Protein 7ZBA (pdb70)

InterPro domains:
  IPR000073 Alpha/beta hydrolase fold-1 [PF00561] (34-279)
  IPR000639 Epoxide hydrolase-like [PR00412] (39-57)
  IPR000639 Epoxide hydrolase-like [PR00412] (102-115)
  IPR000639 Epoxide hydrolase-like [PR00412] (116-129)
  IPR000639 Epoxide hydrolase-like [PR00412] (267-289)
  IPR023594 Haloalkane dehalogenase, subfamily 2 [MF_01231] (2-293)
  IPR029058 Alpha/Beta hydrolase fold [G3DSA:3.40.50.1820] (1-291)
  IPR029058 Alpha/Beta hydrolase fold [SSF53474] (8-290)
  IPR050266 AB hydrolase superfamily [PTHR43798] (23-290)

Structure (mmCIF, N/CA/C/O backbone):
data_7ZBA
#
_entry.id   7ZBA
#
_cell.length_a   44.363
_cell.length_b   81.499
_cell.length_c   159.652
_cell.angle_alpha   90.000
_cell.angle_beta   90.000
_cell.angle_gamma   90.000
#
_symmetry.space_group_name_H-M   'P 21 21 21'
#
loop_
_entity.id
_entity.type
_entity.pdbx_description
1 polymer 'Haloalkane dehalogenase'
2 non-polymer GLYCEROL
3 non-polymer 4-(7-azanyl-5,5-dimethyl-3-methylimino-benzo[b][1]benzosilin-10-yl)-N-[2-[2-(6-chloranylhexoxy)ethoxy]ethyl]-3-methyl-benzamide
4 non-polymer 'CHLORIDE ION'
5 water water
#
loop_
_atom_site.group_PDB
_atom_site.id
_atom_site.type_symbol
_atom_site.label_atom_id
_atom_site.label_alt_id
_atom_site.label_comp_id
_atom_site.label_asym_id
_atom_site.label_entity_id
_atom_site.label_seq_id
_atom_site.pdbx_PDB_ins_code
_atom_site.Cartn_x
_atom_site.Cartn_y
_atom_site.Cartn_z
_atom_site.occupancy
_atom_site.B_iso_or_equiv
_atom_site.auth_seq_id
_atom_site.auth_comp_id
_atom_site.auth_asym_id
_atom_site.auth_atom_id
_atom_site.pdbx_PDB_model_num
ATOM 1 N N . ILE A 1 4 ? 3.79168 -15.71856 -14.57892 1.000 22.87151 4 ILE A N 1
ATOM 2 C CA . ILE A 1 4 ? 3.12533 -14.46913 -14.20883 1.000 19.73615 4 ILE A CA 1
ATOM 3 C C . ILE A 1 4 ? 3.00468 -14.43361 -12.68999 1.000 18.22585 4 ILE A C 1
ATOM 4 O O . ILE A 1 4 ? 2.45280 -15.35302 -12.07101 1.000 17.27369 4 ILE A O 1
ATOM 19 N N . GLY A 1 5 ? 3.52308 -13.36561 -12.09176 1.000 15.99922 5 GLY A N 1
ATOM 20 C CA . GLY A 1 5 ? 3.62109 -13.30787 -10.64389 1.000 14.26250 5 GLY A CA 1
ATOM 21 C C . GLY A 1 5 ? 2.26079 -13.16850 -9.97829 1.000 11.71392 5 GLY A C 1
ATOM 22 O O . GLY A 1 5 ? 1.37240 -12.46678 -10.46152 1.000 12.72995 5 GLY A O 1
ATOM 26 N N . THR A 1 6 ? 2.10508 -13.84878 -8.84453 1.000 12.59399 6 THR A N 1
ATOM 27 C CA . THR A 1 6 ? 0.86709 -13.79065 -8.07315 1.000 12.38111 6 THR A CA 1
ATOM 28 C C . THR A 1 6 ? 1.00170 -12.95478 -6.80998 1.000 15.16514 6 THR A C 1
ATOM 29 O O . THR A 1 6 ? -0.01868 -12.62730 -6.18947 1.000 14.76487 6 THR A O 1
ATOM 40 N N . GLY A 1 7 ? 2.22785 -12.59888 -6.40894 1.000 13.61372 7 GLY A N 1
ATOM 41 C CA . GLY A 1 7 ? 2.41272 -11.83436 -5.19464 1.000 16.65534 7 GLY A CA 1
ATOM 42 C C . GLY A 1 7 ? 2.10859 -10.35473 -5.36158 1.000 14.63784 7 GLY A C 1
ATOM 43 O O . GLY A 1 7 ? 1.99561 -9.82487 -6.46550 1.000 14.58534 7 GLY A O 1
ATOM 47 N N . PHE A 1 8 ? 1.95493 -9.69205 -4.21887 1.000 15.12662 8 PHE A N 1
ATOM 48 C CA . PHE A 1 8 ? 1.69242 -8.25590 -4.14692 1.000 15.55383 8 PHE A CA 1
ATOM 49 C C . PHE A 1 8 ? 2.66147 -7.67721 -3.12137 1.000 16.58707 8 PHE A C 1
ATOM 50 O O . PHE A 1 8 ? 2.28409 -7.41536 -1.97062 1.000 18.95293 8 PHE A O 1
ATOM 67 N N . PRO A 1 9 ? 3.92502 -7.45590 -3.50744 1.000 21.18073 9 PRO A N 1
ATOM 68 C CA . PRO A 1 9 ? 4.94664 -7.10836 -2.51018 1.000 22.45529 9 PRO A CA 1
ATOM 69 C C . PRO A 1 9 ? 5.09514 -5.61543 -2.26932 1.000 26.08846 9 PRO A C 1
ATOM 70 O O . PRO A 1 9 ? 6.20897 -5.13688 -2.03094 1.000 38.76952 9 PRO A O 1
ATOM 81 N N . PHE A 1 10 ? 3.99929 -4.87271 -2.27732 1.000 15.71168 10 PHE A N 1
ATOM 82 C CA . PHE A 1 10 ? 4.05376 -3.42438 -2.16697 1.000 17.00892 10 PHE A CA 1
ATOM 83 C C . PHE A 1 10 ? 3.64908 -2.99365 -0.76774 1.000 15.99658 10 PHE A C 1
ATOM 84 O O . PHE A 1 10 ? 2.68703 -3.51993 -0.19780 1.000 19.44527 10 PHE A O 1
ATOM 101 N N . ASP A 1 11 ? 4.39622 -2.05534 -0.21552 1.000 14.65417 11 ASP A N 1
ATOM 102 C CA . ASP A 1 11 ? 4.07705 -1.56126 1.10430 1.000 17.24831 11 ASP A CA 1
ATOM 103 C C . ASP A 1 11 ? 2.74505 -0.83114 1.04188 1.000 18.62842 11 ASP A C 1
ATOM 104 O O . ASP A 1 11 ? 2.53939 -0.00605 0.14623 1.000 16.55102 11 ASP A O 1
ATOM 113 N N . PRO A 1 12 ? 1.82549 -1.08634 1.96903 1.000 18.35625 12 PRO A N 1
ATOM 114 C CA . PRO A 1 12 ? 0.57232 -0.32567 1.95895 1.000 17.77219 12 PRO A CA 1
ATOM 115 C C . PRO A 1 12 ? 0.82976 1.10611 2.39459 1.000 20.11871 12 PRO A C 1
ATOM 116 O O . PRO A 1 12 ? 1.59056 1.37259 3.32963 1.000 19.11086 12 PRO A O 1
ATOM 127 N N . HIS A 1 13 ? 0.17574 2.02775 1.71018 1.000 16.83834 13 HIS A N 1
AT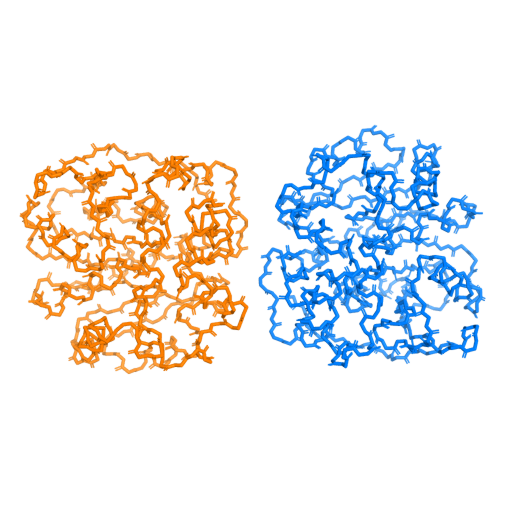OM 128 C CA . HIS A 1 13 ? 0.13907 3.42766 2.09036 1.000 14.44061 13 HIS A CA 1
ATOM 129 C C . HIS A 1 13 ? -1.32050 3.83651 2.14130 1.000 17.51098 13 HIS A C 1
ATOM 130 O O . HIS A 1 13 ? -2.13092 3.38746 1.32420 1.000 13.58211 13 HIS A O 1
ATOM 144 N N . TYR A 1 14 ? -1.64802 4.69854 3.08942 1.000 14.49613 14 TYR A N 1
ATOM 145 C CA . TYR A 1 14 ? -3.00641 5.17956 3.25620 1.000 16.98109 14 TYR A CA 1
ATOM 146 C C . TYR A 1 14 ? -2.96391 6.69284 3.34937 1.000 14.10996 14 TYR A C 1
ATOM 147 O O . TYR A 1 14 ? -2.03906 7.26509 3.93607 1.000 20.09566 14 TYR A O 1
ATOM 165 N N . VAL A 1 15 ? -3.96260 7.33672 2.75757 1.000 17.34347 15 VAL A N 1
ATOM 166 C CA . VAL A 1 15 ? -4.15537 8.77511 2.86969 1.000 14.91334 15 VAL A CA 1
ATOM 167 C C . VAL A 1 15 ? -5.61870 9.02689 3.19518 1.000 15.32334 15 VAL A C 1
ATOM 168 O O . VAL A 1 15 ? -6.50594 8.34751 2.66683 1.000 17.04646 15 VAL A O 1
ATOM 181 N N . GLU A 1 16 ? -5.87138 9.99897 4.06685 1.000 17.81574 16 GLU A N 1
ATOM 182 C CA . GLU A 1 16 ? -7.23855 10.36174 4.40350 1.000 20.63254 16 GLU A CA 1
ATOM 183 C C . GLU A 1 16 ? -7.81846 11.22261 3.29203 1.000 23.48648 16 GLU A C 1
ATOM 184 O O . GLU A 1 16 ? -7.22382 12.23128 2.89750 1.000 25.09360 16 GLU A O 1
ATOM 196 N N . VAL A 1 17 ? -8.97539 10.81077 2.78139 1.000 21.14707 17 VAL A N 1
ATOM 197 C CA . VAL A 1 17 ? -9.62473 11.44631 1.64204 1.000 19.64583 17 VAL A CA 1
ATOM 198 C C . VAL A 1 17 ? -11.09896 11.58108 1.99112 1.000 21.33628 17 VAL A C 1
ATOM 199 O O . VAL A 1 17 ? -11.79073 10.57203 2.16229 1.000 19.02106 17 VAL A O 1
ATOM 212 N N . LEU A 1 18 ? -11.58294 12.81756 2.09332 1.000 22.31334 18 LEU A N 1
ATOM 213 C CA . LEU A 1 18 ? -12.99784 13.06851 2.35807 1.000 22.27947 18 LEU A CA 1
ATOM 214 C C . LEU A 1 18 ? -13.48984 12.27595 3.56542 1.000 22.80004 18 LEU A C 1
ATOM 215 O O . LEU A 1 18 ? -14.59972 11.73520 3.57720 1.000 23.20898 18 LEU A O 1
ATOM 231 N N . GLY A 1 19 ? -12.65263 12.19897 4.59425 1.000 21.50668 19 GLY A N 1
ATOM 232 C CA . GLY A 1 19 ? -13.00704 11.48409 5.80200 1.000 23.81270 19 GLY A CA 1
ATOM 233 C C . GLY A 1 19 ? -12.87702 9.97985 5.72911 1.000 27.89276 19 GLY A C 1
ATOM 234 O O . GLY A 1 19 ? -13.33079 9.28968 6.65102 1.000 30.42405 19 GLY A O 1
ATOM 238 N N . GLU A 1 20 ? -12.28347 9.44700 4.66322 1.000 21.83837 20 GLU A N 1
ATOM 239 C CA . GLU A 1 20 ? -12.07136 8.01667 4.51424 1.000 21.95551 20 GLU A CA 1
ATOM 240 C C . GLU A 1 20 ? -10.60779 7.77265 4.17526 1.000 18.55134 20 GLU A C 1
ATOM 241 O O . GLU A 1 20 ? -9.91265 8.65696 3.66832 1.000 26.52948 20 GLU A O 1
ATOM 253 N N . ARG A 1 21 ? -10.14024 6.55926 4.45459 1.000 16.89128 21 ARG A N 1
ATOM 254 C CA . ARG A 1 21 ? -8.77315 6.17406 4.12760 1.000 17.32213 21 ARG A CA 1
ATOM 255 C C . ARG A 1 21 ? -8.75629 5.46423 2.77771 1.000 13.85735 21 ARG A C 1
ATOM 256 O O . ARG A 1 21 ? -9.55848 4.55852 2.53129 1.000 16.42852 21 ARG A O 1
ATOM 277 N N . MET A 1 22 ? -7.82601 5.86381 1.91694 1.000 15.43508 22 MET A N 1
ATOM 278 C CA . MET A 1 22 ? -7.64522 5.26927 0.59616 1.000 14.54986 22 MET A CA 1
ATOM 279 C C . MET A 1 22 ? -6.27238 4.61866 0.56016 1.000 15.13824 22 MET A C 1
ATOM 280 O O . MET A 1 22 ? -5.26924 5.26659 0.88099 1.000 15.10205 22 MET A O 1
ATOM 294 N N . HIS A 1 23 ? -6.23353 3.33667 0.21464 1.000 12.06232 23 HIS A N 1
ATOM 295 C CA . HIS A 1 23 ? -4.97683 2.63509 0.07541 1.000 12.74295 23 HIS A CA 1
ATOM 296 C C . HIS A 1 23 ? -4.37801 2.90579 -1.29622 1.000 12.31559 23 HIS A C 1
ATOM 297 O O . HIS A 1 23 ? -5.09192 3.01753 -2.29862 1.000 12.97021 23 HIS A O 1
ATOM 311 N N . TYR A 1 24 ? -3.05208 2.99681 -1.34323 1.000 11.04142 24 TYR A N 1
ATOM 312 C CA . TYR A 1 24 ? -2.37659 3.12587 -2.62295 1.000 11.88396 24 TYR A CA 1
ATOM 313 C C . TYR A 1 24 ? -0.97645 2.53300 -2.56622 1.000 12.33928 24 TYR A C 1
ATOM 314 O O . TYR A 1 24 ? -0.32518 2.52523 -1.51676 1.000 13.96973 24 TYR A O 1
ATOM 332 N N . VAL A 1 25 ? -0.53131 2.03842 -3.71920 1.000 11.91079 25 VAL A N 1
ATOM 333 C CA . VAL A 1 25 ? 0.86217 1.70208 -3.95347 1.000 11.47689 25 VAL A CA 1
ATOM 334 C C . VAL A 1 25 ? 1.59889 2.99219 -4.26714 1.000 11.90915 25 VAL A C 1
ATOM 335 O O . VAL A 1 25 ? 1.07674 3.86550 -4.96009 1.000 12.00707 25 VAL A O 1
ATOM 348 N N . ASP A 1 26 ? 2.82301 3.11439 -3.76227 1.000 11.98411 26 ASP A N 1
ATOM 349 C CA . ASP A 1 26 ? 3.65273 4.27839 -4.06752 1.000 11.08222 26 ASP A CA 1
ATOM 350 C C . ASP A 1 26 ? 5.09296 3.78667 -4.01638 1.000 12.59384 26 ASP A C 1
ATOM 351 O O . ASP A 1 26 ? 5.64492 3.59873 -2.92762 1.000 14.74455 26 ASP A O 1
ATOM 360 N N . VAL A 1 27 ? 5.67572 3.56238 -5.19119 1.000 12.42400 27 VAL A N 1
ATOM 361 C CA . VAL A 1 27 ? 7.04010 3.07369 -5.31716 1.000 13.67461 27 VAL A CA 1
ATOM 362 C C . VAL A 1 27 ? 7.77057 3.92201 -6.35784 1.000 13.84448 27 VAL A C 1
ATOM 363 O O . VAL A 1 27 ? 7.17830 4.71858 -7.08103 1.000 14.68365 27 VAL A O 1
ATOM 376 N N . GLY A 1 28 ? 9.09000 3.74139 -6.42379 1.000 13.93580 28 GLY A N 1
ATOM 377 C CA . GLY A 1 28 ? 9.90409 4.44414 -7.39079 1.000 17.57365 28 GLY A CA 1
ATOM 378 C C . GLY A 1 28 ? 10.42790 5.73848 -6.81197 1.000 17.11654 28 GLY A C 1
ATOM 379 O O . GLY A 1 28 ? 10.20430 6.04940 -5.63832 1.000 16.92570 28 GLY A O 1
ATOM 383 N N . PRO A 1 29 ? 11.13470 6.52428 -7.62512 1.000 21.93013 29 PRO A N 1
ATOM 384 C CA . PRO A 1 29 ? 11.72521 7.77122 -7.11998 1.000 23.57274 29 PRO A CA 1
ATOM 385 C C . PRO A 1 29 ? 10.67708 8.70601 -6.54074 1.000 29.37922 29 PRO A C 1
ATOM 386 O O . PRO A 1 29 ? 9.47068 8.55369 -6.74323 1.000 27.61312 29 PRO A O 1
ATOM 397 N N . ARG A 1 30 ? 11.16868 9.70149 -5.80091 1.000 34.41752 30 ARG A N 1
ATOM 398 C CA A ARG A 1 30 ? 10.30495 10.69650 -5.17945 0.651 31.92308 30 ARG A CA 1
ATOM 399 C CA B ARG A 1 30 ? 10.30246 10.69505 -5.18197 0.349 31.93276 30 ARG A CA 1
ATOM 400 C C . ARG A 1 30 ? 10.07825 11.90905 -6.07218 1.000 36.39910 30 ARG A C 1
ATOM 401 O O . ARG A 1 30 ? 8.99885 12.51465 -6.02187 1.000 37.01528 30 ARG A O 1
ATOM 440 N N . ASP A 1 31 ? 11.06860 12.28117 -6.87832 1.000 44.12893 31 ASP A N 1
ATOM 441 C CA . ASP A 1 31 ? 10.96191 13.41081 -7.78923 1.000 52.84521 31 ASP A CA 1
ATOM 442 C C . ASP A 1 31 ? 10.61964 12.91735 -9.19219 1.000 50.07264 31 ASP A C 1
ATOM 443 O O . ASP A 1 31 ? 10.61597 11.71714 -9.47817 1.000 51.48835 31 ASP A O 1
ATOM 452 N N . GLY A 1 32 ? 10.33077 13.87097 -10.07189 1.000 37.20900 32 GLY A N 1
ATOM 453 C CA . GLY A 1 32 ? 9.93719 13.56351 -11.43130 1.000 31.80560 32 GLY A CA 1
ATOM 454 C C . GLY A 1 32 ? 8.43847 13.41054 -11.56223 1.000 27.05248 32 GLY A C 1
ATOM 455 O O . GLY A 1 32 ? 7.67698 13.45155 -10.59276 1.000 27.70661 32 GLY A O 1
ATOM 459 N N . THR A 1 33 ? 8.00112 13.22695 -12.80207 1.000 26.32967 33 THR A N 1
ATOM 460 C CA . THR A 1 33 ? 6.57343 13.10437 -13.08498 1.000 19.02855 33 THR A CA 1
ATOM 461 C C . THR A 1 33 ? 6.08812 11.72544 -12.65868 1.000 17.49700 33 THR A C 1
ATOM 462 O O . THR A 1 33 ? 6.64811 10.71919 -13.10951 1.000 18.41122 33 THR A O 1
ATOM 473 N N . PRO A 1 34 ? 5.07026 11.62965 -11.80844 1.000 15.43069 34 PRO A N 1
ATOM 474 C CA . PRO A 1 34 ? 4.56815 10.31291 -11.40540 1.000 15.49695 34 PRO A CA 1
ATOM 475 C C . PRO A 1 34 ? 3.67327 9.68463 -12.46587 1.000 13.73774 34 PRO A C 1
ATOM 476 O O . PRO A 1 34 ? 3.06905 10.35461 -13.30394 1.000 14.19149 34 PRO A O 1
ATOM 487 N N . VAL A 1 35 ? 3.61858 8.36159 -12.42062 1.000 10.98919 35 VAL A N 1
ATOM 488 C CA . VAL A 1 35 ? 2.75756 7.56153 -13.28249 1.000 15.94177 35 VAL A CA 1
ATOM 489 C C . VAL A 1 35 ? 1.63799 7.01330 -12.40696 1.000 10.69645 35 VAL A C 1
ATOM 490 O O . VAL A 1 35 ? 1.89685 6.26639 -11.44773 1.000 12.70745 35 VAL A O 1
ATOM 503 N N . LEU A 1 36 ? 0.39423 7.37920 -12.74152 1.000 10.69156 36 LEU A N 1
ATOM 504 C CA . LEU A 1 36 ? -0.78339 7.07133 -11.93256 1.000 10.62986 36 LEU A CA 1
ATOM 505 C C . LEU A 1 36 ? -1.57883 5.96604 -12.61400 1.000 10.45848 36 LEU A C 1
ATOM 506 O O . LEU A 1 36 ? -2.05726 6.14817 -13.73905 1.000 10.68054 36 LEU A O 1
ATOM 522 N N . PHE A 1 37 ? -1.70093 4.82820 -11.93139 1.000 10.57847 37 PHE A N 1
ATOM 523 C CA . PHE A 1 37 ? -2.33270 3.62297 -12.45271 1.000 10.16592 37 PHE A CA 1
ATOM 524 C C . PHE A 1 37 ? -3.72826 3.51603 -11.83959 1.000 10.16575 37 PHE A C 1
ATOM 525 O O . PHE A 1 37 ? -3.85335 3.44724 -10.61189 1.000 10.20183 37 PHE A O 1
ATOM 542 N N . LEU A 1 38 ? -4.76193 3.44000 -12.67488 1.000 10.14790 38 LEU A N 1
ATOM 543 C CA . LEU A 1 38 ? -6.14722 3.41256 -12.21303 1.000 10.18551 38 LEU A CA 1
ATOM 544 C C . LEU A 1 38 ? -6.83319 2.14076 -12.68195 1.000 10.05226 38 LEU A C 1
ATOM 545 O O . LEU A 1 38 ? -7.00362 1.93526 -13.88987 1.000 10.01876 38 LEU A O 1
ATOM 561 N N . HIS A 1 39 ? -7.21826 1.29907 -11.72422 1.000 10.00129 39 HIS A N 1
ATOM 562 C CA . HIS A 1 39 ? -7.92540 0.05467 -11.98514 1.000 10.05178 39 HIS A CA 1
ATOM 563 C C . HIS A 1 39 ? -9.43064 0.29231 -12.14025 1.000 10.22734 39 HIS A C 1
ATOM 564 O O . HIS A 1 39 ? -9.93490 1.38588 -11.90547 1.000 11.70191 39 HIS A O 1
ATOM 578 N N . GLY A 1 40 ? -10.14899 -0.78118 -12.52160 1.000 9.92153 40 GLY A N 1
ATOM 579 C CA . GLY A 1 40 ? -11.58247 -0.76256 -12.70174 1.000 11.13330 40 GLY A CA 1
ATOM 580 C C . GLY A 1 40 ? -12.27161 -1.83898 -11.88171 1.000 10.00569 40 GLY A C 1
ATOM 581 O O . GLY A 1 40 ? -11.85146 -2.20985 -10.79060 1.000 11.14911 40 GLY A O 1
ATOM 585 N N . ASN A 1 41 ? -13.39906 -2.31348 -12.44321 1.000 11.50833 41 ASN A N 1
ATOM 586 C CA . ASN A 1 41 ? -14.28276 -3.27242 -11.77042 1.000 10.07892 41 ASN A CA 1
ATOM 587 C C . ASN A 1 41 ? -14.05162 -4.67530 -12.31543 1.000 10.53428 41 ASN A C 1
ATOM 588 O O . ASN A 1 41 ? -14.01269 -4.85222 -13.53572 1.000 11.94248 41 ASN A O 1
ATOM 599 N N . PRO A 1 42 ? -13.90698 -5.71342 -11.47762 1.000 9.92823 42 PRO A N 1
ATOM 600 C CA . PRO A 1 42 ? -13.92943 -5.73001 -10.01566 1.000 9.95709 42 PRO A CA 1
ATOM 601 C C . PRO A 1 42 ? -12.53258 -5.89957 -9.43111 1.000 9.86179 42 PRO A C 1
ATOM 602 O O . PRO A 1 42 ? -12.31631 -6.72846 -8.55551 1.000 10.58178 42 PRO A O 1
ATOM 613 N N . THR A 1 43 ? -11.57981 -5.10523 -9.89722 1.000 9.80199 43 THR A N 1
ATOM 614 C CA . THR A 1 43 ? -10.19144 -5.31854 -9.55243 1.000 9.72030 43 THR A CA 1
ATOM 615 C C . THR A 1 43 ? -9.73248 -4.33193 -8.46992 1.000 10.04934 43 THR A C 1
ATOM 616 O O . THR A 1 43 ? -10.54051 -3.75322 -7.73253 1.000 11.15727 43 THR A O 1
ATOM 627 N N . SER A 1 44 ? -8.41747 -4.17546 -8.35085 1.000 9.79535 44 SER A N 1
ATOM 628 C CA . SER A 1 44 ? -7.78769 -3.26658 -7.41592 1.000 9.91178 44 SER A CA 1
ATOM 629 C C . SER A 1 44 ? -6.41162 -2.97485 -7.99600 1.000 9.83875 44 SER A C 1
ATOM 630 O O . SER A 1 44 ? -6.10748 -3.36498 -9.12945 1.000 9.71408 44 SER A O 1
ATOM 638 N N . SER A 1 45 ? -5.54837 -2.33659 -7.20056 1.000 9.93852 45 SER A N 1
ATOM 639 C CA . SER A 1 45 ? -4.16856 -2.15147 -7.61896 1.000 9.90328 45 SER A CA 1
ATOM 640 C C . SER A 1 45 ? -3.46767 -3.48514 -7.87500 1.000 9.79880 45 SER A C 1
ATOM 641 O O . SER A 1 45 ? -2.42831 -3.50776 -8.53889 1.000 9.75300 45 SER A O 1
ATOM 649 N N . TYR A 1 46 ? -4.00810 -4.60132 -7.37625 1.000 9.78158 46 TYR A N 1
ATOM 650 C CA . TYR A 1 46 ? -3.45766 -5.92146 -7.68138 1.000 9.69310 46 TYR A CA 1
ATOM 651 C C . TYR A 1 46 ? -3.32319 -6.16118 -9.18325 1.000 9.54377 46 TYR A C 1
ATOM 652 O O . TYR A 1 46 ? -2.41829 -6.87905 -9.62761 1.000 9.49078 46 TYR A O 1
ATOM 670 N N . VAL A 1 47 ? -4.21342 -5.59135 -9.98949 1.000 9.50098 47 VAL A N 1
ATOM 671 C CA . VAL A 1 47 ? -4.16166 -5.79246 -11.43381 1.000 9.39445 47 VAL A CA 1
ATOM 672 C C . VAL A 1 47 ? -2.92130 -5.18751 -12.06425 1.000 9.40409 47 VAL A C 1
ATOM 673 O O . VAL A 1 47 ? -2.56574 -5.57111 -13.19070 1.000 9.45325 47 VAL A O 1
ATOM 686 N N . TRP A 1 48 ? -2.25938 -4.26100 -11.38304 1.000 9.89082 48 TRP A N 1
ATOM 687 C CA . TRP A 1 48 ? -1.05346 -3.62477 -11.89418 1.000 9.55270 48 TRP A CA 1
ATOM 688 C C . TRP A 1 48 ? 0.22312 -4.23883 -11.33461 1.000 9.59289 48 TRP A C 1
ATOM 689 O O . TRP A 1 48 ? 1.32359 -3.76992 -11.66561 1.000 9.65854 48 TRP A O 1
ATOM 710 N N . ARG A 1 49 ? 0.11600 -5.32405 -10.56709 1.000 9.57729 49 ARG A N 1
ATOM 711 C CA . ARG A 1 49 ? 1.25193 -5.80059 -9.78025 1.000 9.67367 49 ARG A CA 1
ATOM 712 C C . ARG A 1 49 ? 2.43858 -6.23657 -10.64143 1.000 11.45365 49 ARG A C 1
ATOM 713 O O . ARG A 1 49 ? 3.58942 -6.16077 -10.19554 1.000 10.31595 49 ARG A O 1
ATOM 734 N N . ASN A 1 50 ? 2.18784 -6.73369 -11.84559 1.000 9.54456 50 ASN A N 1
ATOM 735 C CA . ASN A 1 50 ? 3.24900 -7.18171 -12.73391 1.000 9.94192 50 ASN A CA 1
ATOM 736 C C . ASN A 1 50 ? 3.58190 -6.15371 -13.79818 1.000 11.07524 50 ASN A C 1
ATOM 737 O O . ASN A 1 50 ? 4.48719 -6.38681 -14.60641 1.000 12.33526 50 ASN A O 1
ATOM 748 N N . ILE A 1 51 ? 2.90249 -5.01844 -13.80719 1.000 9.97620 51 ILE A N 1
ATOM 749 C CA . ILE A 1 51 ? 3.22242 -3.90585 -14.70774 1.000 9.85325 51 ILE A CA 1
ATOM 750 C C . ILE A 1 51 ? 4.15469 -2.90646 -14.03823 1.000 9.81440 51 ILE A C 1
ATOM 751 O O . ILE A 1 51 ? 5.18686 -2.50930 -14.59454 1.000 10.54743 51 ILE A O 1
ATOM 767 N N . ILE A 1 52 ? 3.80982 -2.51093 -12.82112 1.000 10.10351 52 ILE A N 1
ATOM 768 C CA . ILE A 1 52 ? 4.55091 -1.50694 -12.05328 1.000 10.79293 52 ILE A CA 1
ATOM 769 C C . ILE A 1 52 ? 6.04248 -1.82034 -11.96103 1.000 10.14561 52 ILE A C 1
ATOM 770 O O . ILE A 1 5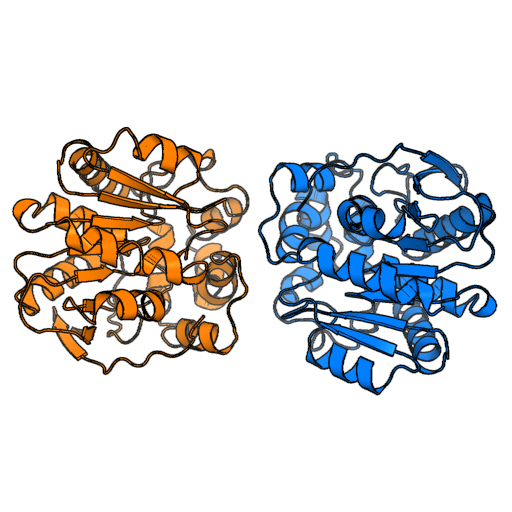2 ? 6.86530 -0.89410 -12.04838 1.000 10.81980 52 ILE A O 1
ATOM 786 N N . PRO A 1 53 ? 6.44914 -3.07461 -11.76918 1.000 10.11574 53 PRO A N 1
ATOM 787 C CA . PRO A 1 53 ? 7.89328 -3.33470 -11.62955 1.000 12.32897 53 PRO A CA 1
ATOM 788 C C . PRO A 1 53 ? 8.71754 -3.00376 -12.85777 1.000 13.83093 53 PRO A C 1
ATOM 789 O O . PRO A 1 53 ? 9.93794 -2.86955 -12.72377 1.000 11.78375 53 PRO A O 1
ATOM 800 N N . HIS A 1 54 ? 8.10766 -2.85640 -14.03910 1.000 11.57165 54 HIS A N 1
ATOM 801 C CA . HIS A 1 54 ? 8.84921 -2.38824 -15.20802 1.000 10.40804 54 HIS A CA 1
ATOM 802 C C . HIS A 1 54 ? 9.09135 -0.88286 -15.18222 1.000 12.36697 54 HIS A C 1
ATOM 803 O O . HIS A 1 54 ? 10.01846 -0.40252 -15.84431 1.000 11.66841 54 HIS A O 1
ATOM 817 N N . VAL A 1 55 ? 8.27688 -0.13434 -14.44218 1.000 10.51730 55 VAL A N 1
ATOM 818 C CA . VAL A 1 55 ? 8.29761 1.32186 -14.45381 1.000 10.72258 55 VAL A CA 1
ATOM 819 C C . VAL A 1 55 ? 8.97682 1.87665 -13.20820 1.000 10.73767 55 VAL A C 1
ATOM 820 O O . VAL A 1 55 ? 9.68258 2.88163 -13.28299 1.000 11.46163 55 VAL A O 1
ATOM 833 N N . ALA A 1 56 ? 8.77672 1.21780 -12.06730 1.000 11.16254 56 ALA A N 1
ATOM 834 C CA . ALA A 1 56 ? 9.29887 1.70514 -10.79965 1.000 11.97149 56 ALA A CA 1
ATOM 835 C C . ALA A 1 56 ? 10.80865 1.90564 -10.75919 1.000 11.09483 56 ALA A C 1
ATOM 836 O O . ALA A 1 56 ? 11.25119 2.73817 -9.94989 1.000 12.91160 56 ALA A O 1
ATOM 843 N N . PRO A 1 57 ? 11.63504 1.20552 -11.53448 1.000 11.83989 57 PRO A N 1
ATOM 844 C CA . PRO A 1 57 ? 13.06711 1.52598 -11.47563 1.000 11.38544 57 PRO A CA 1
ATOM 845 C C . PRO A 1 57 ? 13.38678 2.97571 -11.81322 1.000 12.97172 57 PRO A C 1
ATOM 846 O O . PRO A 1 57 ? 14.36357 3.52806 -11.28765 1.000 12.92547 57 PRO A O 1
ATOM 857 N N . THR A 1 58 ? 12.57420 3.63216 -12.65051 1.000 11.44553 58 THR A N 1
ATOM 858 C CA . THR A 1 58 ? 12.90269 4.96553 -13.14132 1.000 13.20675 58 THR A CA 1
ATOM 859 C C . THR A 1 58 ? 11.81873 6.00996 -12.97362 1.000 11.94392 58 THR A C 1
ATOM 860 O O . THR A 1 58 ? 12.09861 7.18496 -13.21105 1.000 13.75023 58 THR A O 1
ATOM 871 N N . HIS A 1 59 ? 10.60846 5.63722 -12.58135 1.000 12.04303 59 HIS A N 1
ATOM 872 C CA . HIS A 1 59 ? 9.53672 6.59839 -12.40746 1.000 11.33534 59 HIS A CA 1
ATOM 873 C C . HIS A 1 59 ? 8.70642 6.24548 -11.18531 1.000 13.54336 59 HIS A C 1
ATOM 874 O O . HIS A 1 59 ? 8.51875 5.06913 -10.86842 1.000 13.31037 59 HIS A O 1
ATOM 888 N N . ARG A 1 60 ? 8.23828 7.26769 -10.48144 1.000 14.06204 60 ARG A N 1
ATOM 889 C CA . ARG A 1 60 ? 7.30017 7.04398 -9.39097 1.000 12.55415 60 ARG A CA 1
ATOM 890 C C . ARG A 1 60 ? 6.01955 6.42141 -9.93139 1.000 13.37542 60 ARG A C 1
ATOM 891 O O . ARG A 1 60 ? 5.46742 6.89048 -10.93316 1.000 12.20076 60 ARG A O 1
ATOM 912 N N . CYS A 1 61 ? 5.55571 5.36247 -9.26634 1.000 10.88647 61 CYS A N 1
ATOM 913 C CA . CYS A 1 61 ? 4.31708 4.68300 -9.61528 1.000 10.77744 61 CYS A CA 1
ATOM 914 C C . CYS A 1 61 ? 3.34926 4.80457 -8.45340 1.000 11.79247 61 CYS A C 1
ATOM 915 O O . CYS A 1 61 ? 3.67999 4.42378 -7.32539 1.000 13.16811 61 CYS A O 1
ATOM 923 N N . ILE A 1 62 ? 2.16109 5.32649 -8.73531 1.000 12.24265 62 ILE A N 1
ATOM 924 C CA . ILE A 1 62 ? 1.10738 5.50234 -7.74583 1.000 10.69567 62 ILE A CA 1
ATOM 925 C C . ILE A 1 62 ? -0.10268 4.72183 -8.24617 1.000 11.14242 62 ILE A C 1
ATOM 926 O O . ILE A 1 62 ? -0.58244 4.96548 -9.35484 1.000 10.65865 62 ILE A O 1
ATOM 942 N N . ALA A 1 63 ? -0.60285 3.79181 -7.44017 1.000 10.60422 63 ALA A N 1
ATOM 943 C CA . ALA A 1 63 ? -1.74457 2.96940 -7.83009 1.000 10.85671 63 ALA A CA 1
ATOM 944 C C . ALA A 1 63 ? -2.73298 2.89943 -6.67748 1.000 10.40588 63 ALA A C 1
ATOM 945 O O . ALA A 1 63 ? -2.60679 2.05720 -5.77561 1.000 10.67833 63 ALA A O 1
ATOM 952 N N . PRO A 1 64 ? -3.74752 3.75108 -6.68021 1.000 10.48443 64 PRO A N 1
ATOM 953 C CA . PRO A 1 64 ? -4.73564 3.71527 -5.59917 1.000 10.58487 64 PRO A CA 1
ATOM 954 C C . PRO A 1 64 ? -5.75409 2.60569 -5.80171 1.000 10.77232 64 PRO A C 1
ATOM 955 O O . PRO A 1 64 ? -6.00812 2.15507 -6.92322 1.000 11.93260 64 PRO A O 1
ATOM 966 N N . ASP A 1 65 ? -6.32044 2.16199 -4.68691 1.000 10.56059 65 ASP A N 1
ATOM 967 C CA . ASP A 1 65 ? -7.52733 1.35000 -4.70108 1.000 10.68495 65 ASP A CA 1
ATOM 968 C C . ASP A 1 65 ? -8.71656 2.30098 -4.60604 1.000 12.04330 65 ASP A C 1
ATOM 969 O O . ASP A 1 65 ? -8.79510 3.12790 -3.68535 1.000 11.75853 65 ASP A O 1
ATOM 978 N N . LEU A 1 66 ? -9.62468 2.20458 -5.56535 1.000 10.61067 66 LEU A N 1
ATOM 979 C CA . LEU A 1 66 ? -10.81104 3.04705 -5.53316 1.000 11.42808 66 LEU A CA 1
ATOM 980 C C . LEU A 1 66 ? -11.56438 2.85384 -4.22297 1.000 11.68966 66 LEU A C 1
ATOM 981 O O . LEU A 1 66 ? -11.51628 1.78790 -3.59907 1.000 12.20669 66 LEU A O 1
ATOM 997 N N . ILE A 1 67 ? -12.30021 3.88953 -3.81860 1.000 11.15858 67 ILE A N 1
ATOM 998 C CA . ILE A 1 67 ? -13.06824 3.80029 -2.58305 1.000 13.01351 67 ILE A CA 1
ATOM 999 C C . ILE A 1 67 ? -14.02011 2.61677 -2.66883 1.000 12.32753 67 ILE A C 1
ATOM 1000 O O . ILE A 1 67 ? -14.60818 2.34757 -3.72146 1.000 12.04635 67 ILE A O 1
ATOM 1016 N N . GLY A 1 68 ? -14.10654 1.85465 -1.58364 1.000 12.62995 68 GLY A N 1
ATOM 1017 C CA . GLY A 1 68 ? -14.91481 0.65911 -1.55079 1.000 11.40167 68 GLY A CA 1
ATOM 1018 C C . GLY A 1 68 ? -14.27863 -0.57936 -2.14245 1.000 13.37117 68 GLY A C 1
ATOM 1019 O O . GLY A 1 68 ? -14.93316 -1.62853 -2.18011 1.000 12.37782 68 GLY A O 1
ATOM 1023 N N . MET A 1 69 ? -13.02466 -0.49937 -2.58803 1.000 10.98138 69 MET A N 1
ATOM 1024 C CA . MET A 1 69 ? -12.38732 -1.57266 -3.34426 1.000 10.75001 69 MET A CA 1
ATOM 1025 C C . MET A 1 69 ? -10.99556 -1.77901 -2.76479 1.000 10.71154 69 MET A C 1
ATOM 1026 O O . MET A 1 69 ? -10.45486 -0.91996 -2.06899 1.000 11.16565 69 MET A O 1
ATOM 1040 N N . GLY A 1 70 ? -10.42979 -2.93158 -3.05741 1.000 10.56556 70 GLY A N 1
ATOM 1041 C CA . GLY A 1 70 ? -9.08818 -3.23196 -2.58287 1.000 12.20225 70 GLY A CA 1
ATOM 1042 C C . GLY A 1 70 ? -9.00603 -3.09002 -1.07353 1.000 11.60686 70 GLY A C 1
ATOM 1043 O O . GLY A 1 70 ? -9.87483 -3.57496 -0.32866 1.000 12.14717 70 GLY A O 1
ATOM 1047 N N . LYS A 1 71 ? -7.95203 -2.40173 -0.61394 1.000 10.85423 71 LYS A N 1
ATOM 1048 C CA . LYS A 1 71 ? -7.74008 -2.15748 0.80716 1.000 11.10824 71 LYS A CA 1
ATOM 1049 C C . LYS A 1 71 ? -8.23668 -0.79115 1.26266 1.000 11.88165 71 LYS A C 1
ATOM 1050 O O . LYS A 1 71 ? -7.96628 -0.39297 2.39801 1.000 12.38187 71 LYS A O 1
ATOM 1069 N N . SER A 1 72 ? -8.92971 -0.06212 0.40490 1.000 12.03286 72 SER A N 1
ATOM 1070 C CA . SER A 1 72 ? -9.46151 1.23018 0.79356 1.000 11.37706 72 SER A CA 1
ATOM 1071 C C . SER A 1 72 ? -10.68076 1.04851 1.69654 1.000 11.59345 72 SER A C 1
ATOM 1072 O O . SER A 1 72 ? -11.29520 -0.01700 1.74926 1.000 13.96028 72 SER A O 1
ATOM 1080 N N . ASP A 1 73 ? -11.03062 2.11927 2.41017 1.000 13.10114 73 ASP A N 1
ATOM 1081 C CA . ASP A 1 73 ? -12.17584 2.06643 3.30813 1.000 14.65092 73 ASP A CA 1
ATOM 1082 C C . ASP A 1 73 ? -13.45950 1.82903 2.51710 1.000 12.93253 73 ASP A C 1
ATOM 1083 O O . ASP A 1 73 ? -13.51537 2.00633 1.29284 1.000 14.73435 73 ASP A O 1
ATOM 1092 N N . LYS A 1 74 ? -14.50809 1.43596 3.24048 1.000 14.31900 74 LYS A N 1
ATOM 1093 C CA . LYS A 1 74 ? -15.76840 0.99123 2.64856 1.000 15.00006 74 LYS A CA 1
ATOM 1094 C C . LYS A 1 74 ? -16.92163 1.75498 3.28487 1.000 17.00317 74 LYS A C 1
ATOM 1095 O O . LYS A 1 74 ? -17.73631 1.18765 4.02733 1.000 16.87543 74 LYS A O 1
ATOM 1114 N N . PRO A 1 75 ? -17.02387 3.05176 3.00596 1.000 13.90614 75 PRO A N 1
ATOM 1115 C CA . PRO A 1 75 ? -18.13056 3.84041 3.55976 1.000 19.02222 75 PRO A CA 1
ATOM 1116 C C . PRO A 1 75 ? -19.48091 3.41421 3.00301 1.000 20.47953 75 PRO A C 1
ATOM 1117 O O . PRO A 1 75 ? -19.59170 2.73016 1.98234 1.000 16.43803 75 PRO A O 1
ATOM 1128 N N . ASP A 1 76 ? -20.52363 3.85863 3.69814 1.000 17.56158 76 ASP A N 1
ATOM 1129 C CA . ASP A 1 76 ? -21.90964 3.60616 3.31726 1.000 24.37788 76 ASP A CA 1
ATOM 1130 C C . ASP A 1 76 ? -22.26081 4.55582 2.18314 1.000 22.32903 76 ASP A C 1
ATOM 1131 O O . ASP A 1 76 ? -22.78198 5.65192 2.39736 1.000 33.24865 76 ASP A O 1
ATOM 1140 N N . LEU A 1 77 ? -21.96857 4.12912 0.95524 1.000 19.35306 77 LEU A N 1
ATOM 1141 C CA . LEU A 1 77 ? -22.25506 4.93066 -0.22183 1.000 18.82815 77 LEU A CA 1
ATOM 1142 C C . LEU A 1 77 ? -22.99323 4.09457 -1.25635 1.000 14.35908 77 LEU A C 1
ATOM 1143 O O . LEU A 1 77 ? -23.04101 2.86487 -1.17499 1.000 16.93118 77 LEU A O 1
ATOM 1159 N N . GLY A 1 78 ? -23.58393 4.79117 -2.23214 1.000 14.75694 78 GLY A N 1
ATOM 1160 C CA . GLY A 1 78 ? -24.11082 4.12115 -3.40660 1.000 14.62944 78 GLY A CA 1
ATOM 1161 C C . GLY A 1 78 ? -23.04627 3.70468 -4.40027 1.000 12.60838 78 GLY A C 1
ATOM 1162 O O . GLY A 1 78 ? -23.30351 2.85396 -5.25669 1.000 14.06214 78 GLY A O 1
ATOM 1166 N N . TYR A 1 79 ? -21.85066 4.28529 -4.30291 1.000 12.61835 79 TYR A N 1
ATOM 1167 C CA . TYR A 1 79 ? -20.73373 3.93959 -5.18101 1.000 13.10573 79 TYR A CA 1
ATOM 1168 C C . TYR A 1 79 ? -21.06323 4.22241 -6.64659 1.000 12.10757 79 TYR A C 1
ATOM 1169 O O . TYR A 1 79 ? -20.72983 3.45235 -7.54918 1.000 13.03970 79 TYR A O 1
ATOM 1187 N N . PHE A 1 80 ? -21.73447 5.34657 -6.87703 1.000 12.35926 80 PHE A N 1
ATOM 1188 C CA . PHE A 1 80 ? -21.89961 5.86331 -8.21947 1.000 12.56804 80 PHE A CA 1
ATOM 1189 C C . PHE A 1 80 ? -20.55751 6.35624 -8.75600 1.000 12.53306 80 PHE A C 1
ATOM 1190 O O . PHE A 1 80 ? -19.61635 6.65403 -8.00508 1.000 13.03476 80 PHE A O 1
ATOM 1207 N N . PHE A 1 81 ? -20.46908 6.44356 -10.08409 1.000 12.38789 81 PHE A N 1
ATOM 1208 C CA . PHE A 1 81 ? -19.28332 7.04380 -10.68731 1.000 12.00195 81 PHE A CA 1
ATOM 1209 C C . PHE A 1 81 ? -18.96768 8.39686 -10.06499 1.000 16.05320 81 PHE A C 1
ATOM 1210 O O . PHE A 1 81 ? -17.80279 8.70351 -9.81009 1.000 13.37240 81 PHE A O 1
ATOM 1227 N N . ASP A 1 82 ? -19.99398 9.20924 -9.79263 1.000 13.79631 82 ASP A N 1
ATOM 1228 C CA . ASP A 1 82 ? -19.75716 10.51546 -9.18655 1.000 14.80743 82 ASP A CA 1
ATOM 1229 C C . ASP A 1 82 ? -19.06561 10.39850 -7.83486 1.000 15.12913 82 ASP A C 1
ATOM 1230 O O . ASP A 1 82 ? -18.26346 11.27009 -7.47131 1.000 15.32955 82 ASP A O 1
ATOM 1239 N N . ASP A 1 83 ? -19.35290 9.33732 -7.08002 1.000 13.15352 83 ASP A N 1
ATOM 1240 C CA . ASP A 1 83 ? -18.65077 9.13228 -5.81734 1.000 13.52792 83 ASP A CA 1
ATOM 1241 C C . ASP A 1 83 ? -17.17244 8.87199 -6.06667 1.000 13.59039 83 ASP A C 1
ATOM 1242 O O . ASP A 1 83 ? -16.30690 9.44397 -5.39500 1.000 15.05137 83 ASP A O 1
ATOM 1251 N N . HIS A 1 84 ? -16.86452 8.02150 -7.04525 1.000 12.34198 84 HIS A N 1
ATOM 1252 C CA . HIS A 1 84 ? -15.47113 7.74094 -7.36487 1.000 11.66925 84 HIS A CA 1
ATOM 1253 C C . HIS A 1 84 ? -14.76576 8.97872 -7.89356 1.000 14.00160 84 HIS A C 1
ATOM 1254 O O . HIS A 1 84 ? -13.58338 9.19099 -7.60468 1.000 13.16003 84 HIS A O 1
ATOM 1268 N N . VAL A 1 85 ? -15.46212 9.80134 -8.67758 1.000 12.89738 85 VAL A N 1
ATOM 1269 C CA . VAL A 1 85 ? -14.84672 11.02794 -9.17154 1.000 12.51069 85 VAL A CA 1
ATOM 1270 C C . VAL A 1 85 ? -14.43653 11.91785 -8.00637 1.000 15.34285 85 VAL A C 1
ATOM 1271 O O . VAL A 1 85 ? -13.32718 12.45768 -7.96954 1.000 16.25997 85 VAL A O 1
ATOM 1284 N N . ARG A 1 86 ? -15.32823 12.08071 -7.03342 1.000 14.55344 86 ARG A N 1
ATOM 1285 C CA . ARG A 1 86 ? -15.03451 12.95109 -5.90095 1.000 13.88138 86 ARG A CA 1
ATOM 1286 C C . ARG A 1 86 ? -13.84071 12.43636 -5.11397 1.000 14.20276 86 ARG A C 1
ATOM 1287 O O . ARG A 1 86 ? -12.94063 13.20703 -4.75976 1.000 15.90709 86 ARG A O 1
ATOM 1308 N N . PHE A 1 87 ? -13.80115 11.12875 -4.84772 1.000 14.66990 87 PHE A N 1
ATOM 1309 C CA . PHE A 1 87 ? -12.70730 10.57952 -4.05640 1.000 13.99237 87 PHE A CA 1
ATOM 1310 C C . PHE A 1 87 ? -11.39245 10.60988 -4.82732 1.000 12.80582 87 PHE A C 1
ATOM 1311 O O . PHE A 1 87 ? -10.33746 10.90710 -4.25562 1.000 13.61839 87 PHE A O 1
ATOM 1328 N N . MET A 1 88 ? -11.42582 10.29433 -6.12650 1.000 14.89823 88 MET A N 1
ATOM 1329 C CA . MET A 1 88 ? -10.18351 10.29965 -6.90124 1.000 11.81420 88 MET A CA 1
ATOM 1330 C C . MET A 1 88 ? -9.64684 11.71392 -7.08231 1.000 14.15087 88 MET A C 1
ATOM 1331 O O . MET A 1 88 ? -8.43284 11.93648 -7.01892 1.000 15.37368 88 MET A O 1
ATOM 1345 N N . ASP A 1 89 ? -10.53559 12.68652 -7.29050 1.000 13.89653 89 ASP A N 1
ATOM 1346 C CA . ASP A 1 89 ? -10.10923 14.08087 -7.33967 1.000 15.14532 89 ASP A CA 1
ATOM 1347 C C . ASP A 1 89 ? -9.38671 14.46383 -6.05808 1.000 17.67358 89 ASP A C 1
ATOM 1348 O O . ASP A 1 89 ? -8.31671 15.08165 -6.08790 1.000 16.25049 89 ASP A O 1
ATOM 1352 N N . ALA A 1 90 ? -9.97435 14.11581 -4.91768 1.000 15.43321 90 ALA A N 1
ATOM 1353 C CA . ALA A 1 90 ? -9.38813 14.44986 -3.62863 1.000 20.04068 90 ALA A CA 1
ATOM 1354 C C . ALA A 1 90 ? -8.11075 13.66527 -3.37851 1.000 16.64517 90 ALA A C 1
ATOM 1355 O O . ALA A 1 90 ? -7.17333 14.19207 -2.76289 1.000 18.08438 90 ALA A O 1
ATOM 1362 N N . PHE A 1 91 ? -8.04956 12.41486 -3.84869 1.000 13.98446 91 PHE A N 1
ATOM 1363 C CA . PHE A 1 91 ? -6.82576 11.63905 -3.70818 1.000 17.01230 91 PHE A CA 1
ATOM 1364 C C . PHE A 1 91 ? -5.67284 12.32755 -4.42183 1.000 15.08990 91 PHE A C 1
ATOM 1365 O O . PHE A 1 91 ? -4.56618 12.43388 -3.88270 1.000 15.07636 91 PHE A O 1
ATOM 1382 N N . ILE A 1 92 ? -5.90412 12.75387 -5.66214 1.000 14.73365 92 ILE A N 1
ATOM 1383 C CA . ILE A 1 92 ? -4.85100 13.38960 -6.45156 1.000 14.20819 92 ILE A CA 1
ATOM 1384 C C . ILE A 1 92 ? -4.40117 14.68224 -5.78736 1.000 15.78089 92 ILE A C 1
ATOM 1385 O O . ILE A 1 92 ? -3.21058 15.01764 -5.78483 1.000 16.91232 92 ILE A O 1
ATOM 1401 N N . GLU A 1 93 ? -5.34353 15.42020 -5.20401 1.000 17.08278 93 GLU A N 1
ATOM 1402 C CA . GLU A 1 93 ? -4.99952 16.64969 -4.50107 1.000 20.56907 93 GLU A CA 1
ATOM 1403 C C . GLU A 1 93 ? -4.26072 16.35574 -3.20194 1.000 20.36070 93 GLU A C 1
ATOM 1404 O O . GLU A 1 93 ? -3.27602 17.03325 -2.87352 1.000 21.67882 93 GLU A O 1
ATOM 1416 N N . ALA A 1 94 ? -4.72573 15.35532 -2.44701 1.000 18.88764 94 ALA A N 1
ATOM 1417 C CA . ALA A 1 94 ? -4.09416 15.04379 -1.17070 1.000 20.46576 94 ALA A CA 1
ATOM 1418 C C . ALA A 1 94 ? -2.62462 14.66866 -1.34287 1.000 21.99748 94 ALA A C 1
ATOM 1419 O O . ALA A 1 94 ? -1.81728 14.89144 -0.43260 1.000 21.20532 94 ALA A O 1
ATOM 1426 N N . LEU A 1 95 ? -2.26070 14.08000 -2.47992 1.000 22.20559 95 LEU A N 1
ATOM 1427 C CA . LEU A 1 95 ? -0.88223 13.70376 -2.74935 1.000 17.44296 95 LEU A CA 1
ATOM 1428 C C . LEU A 1 95 ? -0.05932 14.83286 -3.36529 1.000 17.89498 95 LEU A C 1
ATOM 1429 O O . LEU A 1 95 ? 1.14754 14.67092 -3.57209 1.000 19.85516 95 LEU A O 1
ATOM 1445 N N . GLY A 1 96 ? -0.67726 15.96635 -3.66091 1.000 17.56963 96 GLY A N 1
ATOM 1446 C CA . GLY A 1 96 ? 0.05359 17.08655 -4.22085 1.000 19.48956 96 GLY A CA 1
ATOM 1447 C C . GLY A 1 96 ? 0.54080 16.87512 -5.63475 1.000 19.90347 96 GLY A C 1
ATOM 1448 O O . GLY A 1 96 ? 1.55742 17.46004 -6.03182 1.000 21.17754 96 GLY A O 1
ATOM 1452 N N . LEU A 1 97 ? -0.14078 16.03326 -6.40237 1.000 17.21767 97 LEU A N 1
ATOM 1453 C CA . LEU A 1 97 ? 0.28329 15.77025 -7.76850 1.000 18.78272 97 LEU A CA 1
ATOM 1454 C C . LEU A 1 97 ? 0.03912 16.99950 -8.63501 1.000 18.60883 97 LEU A C 1
ATOM 1455 O O . LEU A 1 97 ? -0.98490 17.67823 -8.50586 1.000 19.06021 97 LEU A O 1
ATOM 1471 N N . GLU A 1 98 ? 1.00326 17.29399 -9.51652 1.000 20.44047 98 GLU A N 1
ATOM 1472 C CA . GLU A 1 98 ? 0.85686 18.39336 -10.46008 1.000 18.66470 98 GLU A CA 1
ATOM 1473 C C . GLU A 1 98 ? 0.62873 17.78002 -11.83514 1.000 20.20089 98 GLU A C 1
ATOM 1474 O O . GLU A 1 98 ? -0.52474 17.47417 -12.18572 1.000 19.32862 98 GLU A O 1
ATOM 1486 N N . GLU A 1 99 ? 1.66635 17.57164 -12.63782 1.000 19.62662 99 GLU A N 1
ATOM 1487 C CA . GLU A 1 99 ? 1.51986 16.84309 -13.88816 1.000 15.03988 99 GLU A CA 1
ATOM 1488 C C . GLU A 1 99 ? 1.62023 15.34708 -13.61395 1.000 17.18020 99 GLU A C 1
ATOM 1489 O O . GLU A 1 99 ? 2.27630 14.91470 -12.66462 1.000 18.17124 99 GLU A O 1
ATOM 1501 N N . VAL A 1 100 ? 0.95783 14.55226 -14.45654 1.000 15.86828 100 VAL A N 1
ATOM 1502 C CA . VAL A 1 100 ? 0.95484 13.10458 -14.30787 1.000 15.87115 100 VAL A CA 1
ATOM 1503 C C . VAL A 1 100 ? 0.98366 12.44862 -15.67944 1.000 14.43216 100 VAL A C 1
ATOM 1504 O O . VAL A 1 100 ? 0.62194 13.05135 -16.69355 1.000 13.56592 100 VAL A O 1
ATOM 1517 N N . VAL A 1 101 ? 1.41886 11.19119 -15.69285 1.000 12.36404 101 VAL A N 1
ATOM 1518 C CA . VAL A 1 101 ? 1.14891 10.26737 -16.78549 1.000 11.21640 101 VAL A CA 1
ATOM 1519 C C . VAL A 1 101 ? 0.10072 9.29012 -16.27525 1.000 11.54045 101 VAL A C 1
ATOM 1520 O O . VAL A 1 101 ? 0.21489 8.79859 -15.14758 1.000 12.50590 101 VAL A O 1
ATOM 1533 N N . LEU A 1 102 ? -0.93537 9.03523 -17.07374 1.000 10.97829 102 LEU A N 1
ATOM 1534 C CA . LEU A 1 102 ? -2.00051 8.12376 -16.68867 1.000 10.80834 102 LEU A CA 1
ATOM 1535 C C . LEU A 1 102 ? -1.82227 6.76591 -17.36090 1.000 10.63019 102 LEU A C 1
ATOM 1536 O O . LEU A 1 102 ? -1.50723 6.69307 -18.54553 1.000 10.82083 102 LEU A O 1
ATOM 1552 N N . VAL A 1 103 ? -2.06743 5.69331 -16.60228 1.000 10.44740 103 VAL A N 1
ATOM 1553 C CA . VAL A 1 103 ? -2.15071 4.31860 -17.10136 1.000 10.27538 103 VAL A CA 1
ATOM 1554 C C . VAL A 1 103 ? -3.46928 3.75193 -16.57084 1.000 10.18563 103 VAL A C 1
ATOM 1555 O O . VAL A 1 103 ? -3.63479 3.59682 -15.35765 1.000 10.14491 103 VAL A O 1
ATOM 1568 N N . ILE A 1 104 ? -4.42725 3.49813 -17.46036 1.000 10.18992 104 ILE A N 1
ATOM 1569 C CA . ILE A 1 104 ? -5.81996 3.34214 -17.04577 1.000 11.14095 104 ILE A CA 1
ATOM 1570 C C . ILE A 1 104 ? -6.53583 2.21352 -17.77761 1.000 10.09196 104 ILE A C 1
ATOM 1571 O O . ILE A 1 104 ? -6.21763 1.86791 -18.91767 1.000 11.47565 104 ILE A O 1
ATOM 1587 N N . HIS A 1 105 ? -7.55203 1.66180 -17.10323 1.000 11.05219 105 HIS A N 1
ATOM 1588 C CA . HIS A 1 105 ? -8.24820 0.46145 -17.54473 1.000 9.94803 105 HIS A CA 1
ATOM 1589 C C . HIS A 1 105 ? -9.68200 0.47376 -17.03360 1.000 11.97259 105 HIS A C 1
ATOM 1590 O O . HIS A 1 105 ? -9.91697 0.78754 -15.86720 1.000 11.40625 105 HIS A O 1
ATOM 1604 N N . ASP A 1 106 ? -10.63475 0.09590 -17.89396 1.000 11.97002 106 ASP A N 1
ATOM 1605 C CA . ASP A 1 106 ? -12.03880 -0.14185 -17.47572 1.000 11.82698 106 ASP A CA 1
ATOM 1606 C C . ASP A 1 106 ? -12.56508 1.10400 -16.76810 1.000 10.74750 106 ASP A C 1
ATOM 1607 O O . ASP A 1 106 ? -12.40846 2.20487 -17.30950 1.000 11.67585 106 ASP A O 1
ATOM 1616 N N . TRP A 1 107 ? -13.17034 0.99672 -15.58248 1.000 10.34679 107 TRP A N 1
ATOM 1617 C CA . TRP A 1 107 ? -13.69560 2.19433 -14.93155 1.000 10.54102 107 TRP A CA 1
ATOM 1618 C C . TRP A 1 107 ? -12.58347 3.15446 -14.55290 1.000 10.54572 107 TRP A C 1
ATOM 1619 O O . TRP A 1 107 ? -12.82886 4.35516 -14.42109 1.000 11.74795 107 TRP A O 1
ATOM 1640 N N . GLY A 1 108 ? -11.36468 2.64127 -14.33319 1.000 10.36861 108 GLY A N 1
ATOM 1641 C CA . GLY A 1 108 ? -10.22224 3.51760 -14.15356 1.000 10.38873 108 GLY A CA 1
ATOM 1642 C C . GLY A 1 108 ? -9.97556 4.41509 -15.34511 1.000 10.50202 108 GLY A C 1
ATOM 1643 O O . GLY A 1 108 ? -9.51302 5.55015 -15.19181 1.000 10.62508 108 GLY A O 1
ATOM 1647 N N . SER A 1 109 ? -10.28103 3.93271 -16.54055 1.000 10.48784 109 SER A N 1
ATOM 1648 C CA . SER A 1 109 ? -10.14246 4.76367 -17.72938 1.000 10.64048 109 SER A CA 1
ATOM 1649 C C . SER A 1 109 ? -11.22442 5.84058 -17.79530 1.000 11.45667 109 SER A C 1
ATOM 1650 O O . SER A 1 109 ? -10.95864 6.95249 -18.26786 1.000 12.05929 109 SER A O 1
ATOM 1658 N N . ALA A 1 110 ? -12.45100 5.54418 -17.33687 1.000 12.11892 110 ALA A N 1
ATOM 1659 C CA . ALA A 1 110 ? -13.46118 6.58935 -17.24881 1.000 11.32614 110 ALA A CA 1
ATOM 1660 C C . ALA A 1 110 ? -13.00240 7.67919 -16.28805 1.000 11.29297 110 ALA A C 1
ATOM 1661 O O . ALA A 1 110 ? -13.10084 8.87486 -16.58594 1.000 12.02276 110 ALA A O 1
ATOM 1668 N N . LEU A 1 111 ? -12.48334 7.28550 -15.12812 1.000 11.13713 111 LEU A N 1
ATOM 1669 C CA . LEU A 1 111 ? -11.95547 8.26634 -14.18248 1.000 12.32717 111 LEU A CA 1
ATOM 1670 C C . LEU A 1 111 ? -10.79113 9.04061 -14.78665 1.000 11.79122 111 LEU A C 1
ATOM 1671 O O . LEU A 1 111 ? -10.72257 10.26890 -14.69109 1.000 11.85012 111 LEU A O 1
ATOM 1687 N N . GLY A 1 112 ? -9.85877 8.33237 -15.41567 1.000 11.29065 112 GLY A N 1
ATOM 1688 C CA . GLY A 1 112 ? -8.68128 8.99493 -15.94352 1.000 11.92575 112 GLY A CA 1
ATOM 1689 C C . GLY A 1 112 ? -8.99586 9.93578 -17.08826 1.000 11.63464 112 GLY A C 1
ATOM 1690 O O . GLY A 1 112 ? -8.47893 11.06151 -17.14150 1.000 12.07836 112 GLY A O 1
ATOM 1694 N N . PHE A 1 113 ? -9.81631 9.47718 -18.04007 1.000 12.13750 113 PHE A N 1
ATOM 1695 C CA . PHE A 1 113 ? -10.17228 10.33162 -19.16800 1.000 11.65217 113 PHE A CA 1
ATOM 1696 C C . PHE A 1 113 ? -10.99651 11.52799 -18.69790 1.000 12.60562 113 PHE A C 1
ATOM 1697 O O . PHE A 1 113 ? -10.82478 12.63622 -19.20657 1.000 12.15672 113 PHE A O 1
ATOM 1714 N N . HIS A 1 114 ? -11.90574 11.32671 -17.73542 1.000 12.65400 114 HIS A N 1
ATOM 1715 C CA . HIS A 1 114 ? -12.70713 12.43692 -17.22460 1.000 12.93528 114 HIS A CA 1
ATOM 1716 C C . HIS A 1 114 ? -11.83391 13.46219 -16.51455 1.000 13.07670 114 HIS A C 1
ATOM 1717 O O . HIS A 1 114 ? -12.04959 14.66970 -16.66501 1.000 14.25652 114 HIS A O 1
ATOM 1731 N N . TRP A 1 115 ? -10.85427 13.00633 -15.72593 1.000 13.13545 115 TRP A N 1
ATOM 1732 C CA . TRP A 1 115 ? -9.91771 13.92965 -15.10232 1.000 13.97656 115 TRP A CA 1
ATOM 1733 C C . TRP A 1 115 ? -9.06367 14.62844 -16.15471 1.000 12.47270 115 TRP A C 1
ATOM 1734 O O . TRP A 1 115 ? -8.84530 15.83963 -16.07406 1.000 14.78062 115 TRP A O 1
ATOM 1755 N N . ALA A 1 116 ? -8.58685 13.88694 -17.15885 1.000 13.50309 116 ALA A N 1
ATOM 1756 C CA . ALA A 1 116 ? -7.74787 14.48575 -18.18857 1.000 15.67848 116 ALA A CA 1
ATOM 1757 C C . ALA A 1 116 ? -8.50937 15.53898 -18.97418 1.000 14.19464 116 ALA A C 1
ATOM 1758 O O . ALA A 1 116 ? -7.96324 16.60711 -19.27476 1.000 15.84612 116 ALA A O 1
ATOM 1765 N N . LYS A 1 117 ? -9.76453 15.25153 -19.33322 1.000 13.37134 117 LYS A N 1
ATOM 1766 C CA . LYS A 1 117 ? -10.55833 16.24153 -20.05540 1.000 13.04157 117 LYS A CA 1
ATOM 1767 C C . LYS A 1 117 ? -10.70541 17.53331 -19.25481 1.000 14.97109 117 LYS A C 1
ATOM 1768 O O . LYS A 1 117 ? -10.70709 18.63007 -19.82229 1.000 13.63602 117 LYS A O 1
ATOM 1787 N N . ARG A 1 118 ? -10.81931 17.42103 -17.93755 1.000 13.12701 118 ARG A N 1
ATOM 1788 C CA . ARG A 1 118 ? -11.02397 18.58060 -17.08600 1.000 16.23965 118 ARG A CA 1
ATOM 1789 C C . ARG A 1 118 ? -9.71843 19.27137 -16.74201 1.000 18.19094 118 ARG A C 1
ATOM 1790 O O . ARG A 1 118 ? -9.73649 20.43218 -16.32700 1.000 18.83171 118 ARG A O 1
ATOM 1811 N N . ASN A 1 119 ? -8.59056 18.60169 -16.94340 1.000 14.79211 119 ASN A N 1
ATOM 1812 C CA . ASN A 1 119 ? -7.27938 19.11112 -16.56711 1.000 15.82727 119 ASN A CA 1
ATOM 1813 C C . ASN A 1 119 ? -6.23264 18.72856 -17.60898 1.000 15.66774 119 ASN A C 1
ATOM 1814 O O . ASN A 1 119 ? -5.21240 18.11416 -17.25930 1.000 15.05422 119 ASN A O 1
ATOM 1825 N N . PRO A 1 120 ? -6.45226 19.04115 -18.89074 1.000 15.86827 120 PRO A N 1
ATOM 1826 C CA . PRO A 1 120 ? -5.53594 18.52132 -19.92236 1.000 15.82095 120 PRO A CA 1
ATOM 1827 C C . PRO A 1 120 ? -4.11601 19.02857 -19.80371 1.000 16.00084 120 PRO A C 1
ATOM 1828 O O . PRO A 1 120 ? -3.18404 18.29913 -20.16309 1.000 17.75567 120 PRO A O 1
ATOM 1839 N N . GLU A 1 121 ? -3.90953 20.25831 -19.32273 1.000 16.88460 121 GLU A N 1
ATOM 1840 C CA . GLU A 1 121 ? -2.55161 20.79035 -19.25259 1.000 18.41822 121 GLU A CA 1
ATOM 1841 C C . GLU A 1 121 ? -1.66718 19.99456 -18.29624 1.000 18.62051 121 GLU A C 1
ATOM 1842 O O . GLU A 1 121 ? -0.43944 20.11743 -18.35095 1.000 20.66316 121 GLU A O 1
ATOM 1854 N N . ARG A 1 122 ? -2.25834 19.17214 -17.43119 1.000 16.27474 122 ARG A N 1
ATOM 1855 C CA . ARG A 1 122 ? -1.50646 18.41006 -16.44175 1.000 17.39889 122 ARG A CA 1
ATOM 1856 C C . ARG A 1 122 ? -1.24903 16.96346 -16.84104 1.000 20.00127 122 ARG A C 1
ATOM 1857 O O . ARG A 1 122 ? -0.60611 16.23466 -16.07588 1.000 23.08235 122 ARG A O 1
ATOM 1878 N N . VAL A 1 123 ? -1.69290 16.53591 -18.01844 1.000 15.58092 123 VAL A N 1
ATOM 1879 C CA . VAL A 1 123 ? -1.56190 15.15169 -18.45741 1.000 14.46324 123 VAL A CA 1
ATOM 1880 C C . VAL A 1 123 ? -0.51802 15.11039 -19.56553 1.000 16.48112 123 VAL A C 1
ATOM 1881 O O . VAL A 1 123 ? -0.70679 15.70286 -20.63662 1.000 17.58950 123 VAL A O 1
ATOM 1894 N N . LYS A 1 124 ? 0.58133 14.41104 -19.30441 1.000 13.69444 124 LYS A N 1
ATOM 1895 C CA . LYS A 1 124 ? 1.69531 14.32129 -20.24076 1.000 12.33431 124 LYS A CA 1
ATOM 1896 C C . LYS A 1 124 ? 1.63491 13.10231 -21.15160 1.000 12.07865 124 LYS A C 1
ATOM 1897 O O . LYS A 1 124 ? 2.40709 13.00802 -22.11388 1.000 13.63840 124 LYS A O 1
ATOM 1916 N N . GLY A 1 125 ? 0.75399 12.16129 -20.87077 1.000 11.81694 125 GLY A N 1
ATOM 1917 C CA . GLY A 1 125 ? 0.57477 10.98380 -21.68690 1.000 11.67188 125 GLY A CA 1
ATOM 1918 C C . GLY A 1 125 ? -0.50149 10.11240 -21.08242 1.000 11.43601 125 GLY A C 1
ATOM 1919 O O . GLY A 1 125 ? -0.73390 10.18690 -19.87332 1.000 11.37200 125 GLY A O 1
ATOM 1923 N N . ILE A 1 126 ? -1.16848 9.30799 -21.89837 1.000 11.36372 126 ILE A N 1
ATOM 1924 C CA . ILE A 1 126 ? -2.15821 8.36092 -21.41200 1.000 11.15063 126 ILE A CA 1
ATOM 1925 C C . ILE A 1 126 ? -1.90217 7.02818 -22.08969 1.000 10.99222 126 ILE A C 1
ATOM 1926 O O . ILE A 1 126 ? -1.95027 6.93595 -23.32143 1.000 11.10212 126 ILE A O 1
ATOM 1942 N N . ALA A 1 127 ? -1.63689 6.00744 -21.29148 1.000 10.76067 127 ALA A N 1
ATOM 1943 C CA . ALA A 1 127 ? -1.65062 4.62073 -21.74284 1.000 10.58976 127 ALA A CA 1
ATOM 1944 C C . ALA A 1 127 ? -2.94782 3.98668 -21.26782 1.000 10.45705 127 ALA A C 1
ATOM 1945 O O . ALA A 1 127 ? -3.32047 4.14232 -20.10281 1.000 11.65044 127 ALA A O 1
ATOM 1952 N N . PHE A 1 128 ? -3.64964 3.31346 -22.17311 1.000 10.44131 128 PHE A N 1
ATOM 1953 C CA . PHE A 1 128 ? -4.98613 2.83569 -21.86260 1.000 10.37172 128 PHE A CA 1
ATOM 1954 C C . PHE A 1 128 ? -5.26532 1.53841 -22.60005 1.000 10.64899 128 PHE A C 1
ATOM 1955 O O . PHE A 1 128 ? -4.58887 1.18642 -23.57118 1.000 11.51679 128 PHE A O 1
ATOM 1972 N N . MET A 1 129 ? -6.26905 0.82598 -22.10303 1.000 10.84006 129 MET A N 1
ATOM 1973 C CA . MET A 1 129 ? -6.63477 -0.47876 -22.62259 1.000 10.49962 129 MET A CA 1
ATOM 1974 C C . MET A 1 129 ? -8.04172 -0.78674 -22.12467 1.000 12.80200 129 MET A C 1
ATOM 1975 O O . MET A 1 129 ? -8.39423 -0.39806 -21.00171 1.000 11.15821 129 MET A O 1
ATOM 1989 N N . GLU A 1 130 ? -8.83329 -1.45438 -22.95995 1.000 10.35455 130 GLU A N 1
ATOM 1990 C CA . GLU A 1 130 ? -10.13034 -1.98551 -22.54863 1.000 11.09168 130 GLU A CA 1
ATOM 1991 C C . GLU A 1 130 ? -10.90064 -0.95724 -21.72469 1.000 11.30710 130 GLU A C 1
ATOM 1992 O O . GLU A 1 130 ? -11.22713 -1.16040 -20.55432 1.000 10.97897 130 GLU A O 1
ATOM 2004 N N . PHE A 1 131 ? -11.18139 0.16903 -22.37730 1.000 12.29688 131 PHE A N 1
ATOM 2005 C CA . PHE A 1 131 ? -11.67491 1.37100 -21.72753 1.000 13.24980 131 PHE A CA 1
ATOM 2006 C C . PHE A 1 131 ? -13.14800 1.59127 -22.02135 1.000 14.53348 131 PHE A C 1
ATOM 2007 O O . PHE A 1 131 ? -13.73162 0.95014 -22.89501 1.000 13.58599 131 PHE A O 1
ATOM 2024 N N A ILE A 1 132 ? -13.72142 2.53916 -21.27315 0.346 12.66136 132 ILE A N 1
ATOM 2025 N N B ILE A 1 132 ? -13.74530 2.51613 -21.28121 0.654 12.60064 132 ILE A N 1
ATOM 2026 C CA A ILE A 1 132 ? -15.13985 2.86692 -21.33196 0.346 11.87718 132 ILE A CA 1
ATOM 2027 C CA B ILE A 1 132 ? -15.17995 2.76347 -21.35754 0.654 11.88387 132 ILE A CA 1
ATOM 2028 C C A ILE A 1 132 ? -15.37143 3.87692 -22.44740 0.346 14.45311 132 ILE A C 1
ATOM 2029 C C B ILE A 1 132 ? -15.44962 3.86337 -22.37573 0.654 14.55452 132 ILE A C 1
ATOM 2030 O O A ILE A 1 132 ? -14.74145 4.93955 -22.47679 0.346 13.74199 132 ILE A O 1
ATOM 2031 O O B ILE A 1 132 ? -14.93067 4.97706 -22.26127 0.654 13.32977 132 ILE A O 1
ATOM 2062 N N . ARG A 1 133 ? -16.25632 3.54196 -23.37582 1.000 14.33305 133 ARG A N 1
ATOM 2063 C CA . ARG A 1 133 ? -16.73037 4.46123 -24.39732 1.000 15.60123 133 ARG A CA 1
ATOM 2064 C C . ARG A 1 133 ? -18.24168 4.32522 -24.48492 1.000 17.62897 133 ARG A C 1
ATOM 2065 O O . ARG A 1 133 ? -18.80649 3.34029 -24.00069 1.000 14.79728 133 ARG A O 1
ATOM 2086 N N . PRO A 1 134 ? -18.92782 5.29018 -25.10115 1.000 16.58386 134 PRO A N 1
ATOM 2087 C CA . PRO A 1 134 ? -20.39378 5.19497 -25.20578 1.000 15.04898 134 PRO A CA 1
ATOM 2088 C C . PRO A 1 134 ? -20.81048 4.02993 -26.09056 1.000 17.68966 134 PRO A C 1
ATOM 2089 O O . PRO A 1 134 ? -20.31690 3.87259 -27.20924 1.000 23.99049 134 PRO A O 1
ATOM 2100 N N . ILE A 1 135 ? -21.70758 3.19973 -25.56787 1.000 19.81248 135 ILE A N 1
ATOM 2101 C CA . ILE A 1 135 ? -22.26516 2.06748 -26.30499 1.000 17.32165 135 ILE A CA 1
ATOM 2102 C C . ILE A 1 135 ? -23.70851 2.41603 -26.64876 1.000 21.76093 135 ILE A C 1
ATOM 2103 O O . ILE A 1 135 ? -24.61013 2.17184 -25.83513 1.000 18.46670 135 ILE A O 1
ATOM 2119 N N . PRO A 1 136 ? -23.98365 2.98209 -27.82819 1.000 22.04518 136 PRO A N 1
ATOM 2120 C CA . PRO A 1 136 ? -25.31845 3.56506 -28.06018 1.000 21.91352 136 PRO A CA 1
ATOM 2121 C C . PRO A 1 136 ? -26.44437 2.54822 -28.09701 1.000 17.78498 136 PRO A C 1
ATOM 2122 O O . PRO A 1 136 ? -27.60313 2.93482 -27.86812 1.000 20.45019 136 PRO A O 1
ATOM 2133 N N . THR A 1 137 ? -26.16013 1.28750 -28.42362 1.000 21.89682 137 THR A N 1
ATOM 2134 C CA . THR A 1 137 ? -27.17291 0.24784 -28.39328 1.000 20.10663 137 THR A CA 1
ATOM 2135 C C . THR A 1 137 ? -26.58872 -1.02414 -27.80185 1.000 23.77291 137 THR A C 1
ATOM 2136 O O . THR A 1 137 ? -25.37198 -1.21834 -27.77697 1.000 19.40352 137 THR A O 1
ATOM 2147 N N . TRP A 1 138 ? -27.48282 -1.90203 -27.33352 1.000 16.68476 138 TRP A N 1
ATOM 2148 C CA . TRP A 1 138 ? -27.06097 -3.22482 -26.89300 1.000 18.69335 138 TRP A CA 1
ATOM 2149 C C . TRP A 1 138 ? -26.48073 -4.04944 -28.03338 1.000 20.16715 138 TRP A C 1
ATOM 2150 O O . TRP A 1 138 ? -25.71575 -4.98684 -27.77620 1.000 19.98644 138 TRP A O 1
ATOM 2171 N N . ASP A 1 139 ? -26.83594 -3.73525 -29.28501 1.000 21.24075 139 ASP A N 1
ATOM 2172 C CA A ASP A 1 139 ? -26.26645 -4.47318 -30.40607 0.109 22.56480 139 ASP A CA 1
ATOM 2173 C CA B ASP A 1 139 ? -26.27156 -4.45078 -30.42254 0.891 22.49346 139 ASP A CA 1
ATOM 2174 C C . ASP A 1 139 ? -24.76899 -4.23236 -30.55214 1.000 21.89319 139 ASP A C 1
ATOM 2175 O O . ASP A 1 139 ? -24.07781 -5.06954 -31.14445 1.000 31.61429 139 ASP A O 1
ATOM 2192 N N . GLU A 1 140 ? -24.24834 -3.12664 -30.01600 1.000 25.86429 140 GLU A N 1
ATOM 2193 C CA . GLU A 1 140 ? -22.81767 -2.83005 -30.03136 1.000 27.14179 140 GLU A CA 1
ATOM 2194 C C . GLU A 1 140 ? -22.08183 -3.34603 -28.80103 1.000 23.39812 140 GLU A C 1
ATOM 2195 O O . GLU A 1 140 ? -20.85510 -3.20440 -28.72355 1.000 25.80265 140 GLU A O 1
ATOM 2207 N N . TRP A 1 141 ? -22.79181 -3.91284 -27.84494 1.000 21.78771 141 TRP A N 1
ATOM 2208 C CA . TRP A 1 141 ? -22.18617 -4.62929 -26.73231 1.000 18.21044 141 TRP A CA 1
ATOM 2209 C C . TRP A 1 141 ? -21.86742 -6.05712 -27.17062 1.000 26.83441 141 TRP A C 1
ATOM 2210 O O . TRP A 1 141 ? -22.66553 -6.67779 -27.87733 1.000 27.18609 141 TRP A O 1
ATOM 2231 N N . PRO A 1 142 ? -20.70890 -6.59606 -26.79299 1.000 22.92167 142 PRO A N 1
ATOM 2232 C CA . PRO A 1 142 ? -20.34881 -7.94558 -27.25530 1.000 25.16670 142 PRO A CA 1
ATOM 2233 C C . PRO A 1 142 ? -21.44779 -8.95809 -26.96365 1.000 31.93116 142 PRO A C 1
ATOM 2234 O O . PRO A 1 142 ? -22.01393 -8.99222 -25.86796 1.000 25.26392 142 PRO A O 1
ATOM 2245 N N . GLU A 1 143 ? -21.75558 -9.78318 -27.96953 1.000 31.85712 143 GLU A N 1
ATOM 2246 C CA . GLU A 1 143 ? -22.86533 -10.72246 -27.84430 1.000 38.17737 143 GLU A CA 1
ATOM 2247 C C . GLU A 1 143 ? -22.68519 -11.64564 -26.64772 1.000 33.04526 143 GLU A C 1
ATOM 2248 O O . GLU A 1 143 ? -23.64071 -11.90829 -25.90768 1.000 33.18901 143 GLU A O 1
ATOM 2260 N N . PHE A 1 144 ? -21.46977 -12.15190 -26.44238 1.000 27.28920 144 PHE A N 1
ATOM 2261 C CA . PHE A 1 144 ? -21.23712 -13.09754 -25.35840 1.000 33.49640 144 PHE A CA 1
ATOM 2262 C C . PHE A 1 144 ? -21.52975 -12.50067 -23.98703 1.000 27.46650 144 PHE A C 1
ATOM 2263 O O . PHE A 1 144 ? -21.69920 -13.25556 -23.02256 1.000 31.08154 144 PHE A O 1
ATOM 2280 N N . ALA A 1 145 ? -21.59214 -11.17280 -23.87320 1.000 27.23275 145 ALA A N 1
ATOM 2281 C CA . ALA A 1 145 ? -21.80477 -10.51335 -22.59084 1.000 25.72978 145 ALA A CA 1
ATOM 2282 C C . ALA A 1 145 ? -23.14647 -9.79747 -22.50107 1.000 21.91014 145 ALA A C 1
ATOM 2283 O O . ALA A 1 145 ? -23.38078 -9.05383 -21.53948 1.000 20.14478 145 ALA A O 1
ATOM 2290 N N . ARG A 1 146 ? -24.04184 -10.01707 -23.46316 1.000 21.23572 146 ARG A N 1
ATOM 2291 C CA . ARG A 1 146 ? -25.26859 -9.23226 -23.53702 1.000 21.44164 146 ARG A CA 1
ATOM 2292 C C . ARG A 1 146 ? -26.29749 -9.68332 -22.50470 1.000 21.72328 146 ARG A C 1
ATOM 2293 O O . ARG A 1 146 ? -26.82157 -8.86581 -21.73567 1.000 16.27179 146 ARG A O 1
ATOM 2314 N N . GLU A 1 147 ? -26.60956 -10.97828 -22.48066 1.000 18.18442 147 GLU A N 1
ATOM 2315 C CA . GLU A 1 147 ? -27.63815 -11.46472 -21.56684 1.000 18.98041 147 GLU A CA 1
ATOM 2316 C C . GLU A 1 147 ? -27.26309 -11.19372 -20.11646 1.000 17.81667 147 GLU A C 1
ATOM 2317 O O . GLU A 1 147 ? -28.10432 -10.76107 -19.32425 1.000 16.54689 147 GLU A O 1
ATOM 2329 N N . THR A 1 148 ? -26.00359 -11.42112 -19.74883 1.000 16.89702 148 THR A N 1
ATOM 2330 C CA . THR A 1 148 ? -25.61777 -11.24962 -18.35042 1.000 14.64257 148 THR A CA 1
ATOM 2331 C C . THR A 1 148 ? -25.60168 -9.77981 -17.94574 1.000 13.91966 148 THR A C 1
ATOM 2332 O O . THR A 1 148 ? -26.07543 -9.42129 -16.86344 1.000 12.88704 148 THR A O 1
ATOM 2343 N N . PHE A 1 149 ? -25.03865 -8.91088 -18.77993 1.000 13.57690 149 PHE A N 1
ATOM 2344 C CA . PHE A 1 149 ? -24.99151 -7.50452 -18.39052 1.000 14.10763 149 PHE A CA 1
ATOM 2345 C C . PHE A 1 149 ? -26.36683 -6.86123 -18.43278 1.000 13.64535 149 PHE A C 1
ATOM 2346 O O . PHE A 1 149 ? -26.63354 -5.93614 -17.66078 1.000 12.97001 149 PHE A O 1
ATOM 2363 N N . GLN A 1 150 ? -27.26496 -7.35750 -19.28121 1.000 15.35049 150 GLN A N 1
ATOM 2364 C CA . GLN A 1 150 ? -28.64750 -6.89324 -19.21884 1.000 15.32425 150 GLN A CA 1
ATOM 2365 C C . GLN A 1 150 ? -29.29572 -7.29157 -17.89994 1.000 13.19605 150 GLN A C 1
ATOM 2366 O O . GLN A 1 150 ? -30.05747 -6.50812 -17.31000 1.000 15.36813 150 GLN A O 1
ATOM 2380 N N . ALA A 1 151 ? -28.99772 -8.50032 -17.41758 1.000 14.08641 151 ALA A N 1
ATOM 2381 C CA . ALA A 1 151 ? -29.53805 -8.93029 -16.13211 1.000 16.70711 151 ALA A CA 1
ATOM 2382 C C . ALA A 1 151 ? -28.85172 -8.20604 -14.98168 1.000 13.79357 151 ALA A C 1
ATOM 2383 O O . ALA A 1 151 ? -29.48030 -7.88459 -13.97430 1.000 13.25003 151 ALA A O 1
ATOM 2390 N N . PHE A 1 152 ? -27.55170 -7.94087 -15.10841 1.000 11.92042 152 PHE A N 1
ATOM 2391 C CA . PHE A 1 152 ? -26.85440 -7.18259 -14.08084 1.000 12.51138 152 PHE A CA 1
ATOM 2392 C C . PHE A 1 152 ? -27.51265 -5.83124 -13.84683 1.000 12.09806 152 PHE A C 1
ATOM 2393 O O . PHE A 1 152 ? -27.55282 -5.34379 -12.71116 1.000 12.17237 152 PHE A O 1
ATOM 2410 N N . ARG A 1 153 ? -28.05127 -5.22425 -14.90408 1.000 13.02037 153 ARG A N 1
ATOM 2411 C CA . ARG A 1 153 ? -28.60468 -3.86769 -14.84730 1.000 12.55269 153 ARG A CA 1
ATOM 2412 C C . ARG A 1 153 ? -30.06863 -3.83823 -14.45206 1.000 12.93931 153 ARG A C 1
ATOM 2413 O O . ARG A 1 153 ? -30.87399 -3.13159 -15.05730 1.000 13.58103 153 ARG A O 1
ATOM 2434 N N . THR A 1 154 ? -30.41677 -4.62742 -13.44786 1.000 14.01258 154 THR A N 1
ATOM 2435 C CA . THR A 1 154 ? -31.72368 -4.61144 -12.81848 1.000 13.82476 154 THR A CA 1
ATOM 2436 C C . THR A 1 154 ? -31.51781 -4.63533 -11.30871 1.000 14.51518 154 THR A C 1
ATOM 2437 O O . THR A 1 154 ? -30.46578 -5.05441 -10.81169 1.000 13.81621 154 THR A O 1
ATOM 2448 N N . THR A 1 155 ? -32.54041 -4.20923 -10.57362 1.000 13.67670 155 THR A N 1
ATOM 2449 C CA . THR A 1 155 ? -32.45861 -4.15432 -9.11802 1.000 13.73060 155 THR A CA 1
ATOM 2450 C C . THR A 1 155 ? -32.84738 -5.46984 -8.45130 1.000 13.83802 155 THR A C 1
ATOM 2451 O O . THR A 1 155 ? -32.63599 -5.61136 -7.24267 1.000 16.27745 155 THR A O 1
ATOM 2462 N N . ASP A 1 156 ? -33.43008 -6.41955 -9.18948 1.000 15.74779 156 ASP A N 1
ATOM 2463 C CA . ASP A 1 156 ? -33.78343 -7.70950 -8.59793 1.000 15.43984 156 ASP A CA 1
ATOM 2464 C C . ASP A 1 156 ? -32.75056 -8.77954 -8.94667 1.000 15.73152 156 ASP A C 1
ATOM 2465 O O . ASP A 1 156 ? -31.88360 -9.10714 -8.12603 1.000 14.80905 156 ASP A O 1
ATOM 2474 N N . VAL A 1 157 ? -32.79851 -9.28920 -10.17830 1.000 14.95595 157 VAL A N 1
ATOM 2475 C CA . VAL A 1 157 ? -31.89069 -10.36335 -10.58335 1.000 16.16006 157 VAL A CA 1
ATOM 2476 C C . VAL A 1 157 ? -30.44292 -9.89562 -10.53380 1.000 13.77251 157 VAL A C 1
ATOM 2477 O O . VAL A 1 157 ? -29.54669 -10.64265 -10.12540 1.000 15.01747 157 VAL A O 1
ATOM 2490 N N . GLY A 1 158 ? -30.19041 -8.65837 -10.94870 1.000 13.04775 158 GLY A N 1
ATOM 2491 C CA . GLY A 1 158 ? -28.82293 -8.17180 -10.98405 1.000 15.69083 158 GLY A CA 1
ATOM 2492 C C . GLY A 1 158 ? -28.18697 -8.11603 -9.60757 1.000 13.00279 158 GLY A C 1
ATOM 2493 O O . GLY A 1 158 ? -27.00092 -8.43746 -9.44242 1.000 11.97214 158 GLY A O 1
ATOM 2497 N N . ARG A 1 159 ? -28.95172 -7.68068 -8.60683 1.000 12.54692 159 ARG A N 1
ATOM 2498 C CA . ARG A 1 159 ? -28.44428 -7.68278 -7.23856 1.000 13.29166 159 ARG A CA 1
ATOM 2499 C C . ARG A 1 159 ? -28.31761 -9.10250 -6.70116 1.000 12.48237 159 ARG A C 1
ATOM 2500 O O . ARG A 1 159 ? -27.34814 -9.42300 -6.00213 1.000 14.22707 159 ARG A O 1
ATOM 2521 N N . LYS A 1 160 ? -29.26030 -9.98360 -7.03544 1.000 14.66962 160 LYS A N 1
ATOM 2522 C CA . LYS A 1 160 ? -29.11862 -11.37600 -6.62330 1.000 13.68116 160 LYS A CA 1
ATOM 2523 C C . LYS A 1 160 ? -27.83144 -11.97819 -7.17670 1.000 13.96069 160 LYS A C 1
ATOM 2524 O O . LYS A 1 160 ? -27.07611 -12.64103 -6.45645 1.000 15.58805 160 LYS A O 1
ATOM 2543 N N . LEU A 1 161 ? -27.54452 -11.72936 -8.45324 1.000 13.92460 161 LEU A N 1
ATOM 2544 C CA . LEU A 1 161 ? -26.34324 -12.29985 -9.05456 1.000 13.11381 161 LEU A CA 1
ATOM 2545 C C . LEU A 1 161 ? -25.07804 -11.68096 -8.47529 1.000 13.10537 161 LEU A C 1
ATOM 2546 O O . LEU A 1 161 ? -24.15726 -12.39144 -8.05683 1.000 12.01635 161 LEU A O 1
ATOM 2562 N N . ILE A 1 162 ? -24.98549 -10.35575 -8.49636 1.000 12.27415 162 ILE A N 1
ATOM 2563 C CA . ILE A 1 162 ? -23.72853 -9.70621 -8.14106 1.000 11.70950 162 ILE A CA 1
ATOM 2564 C C . ILE A 1 162 ? -23.52748 -9.64879 -6.62964 1.000 13.44092 162 ILE A C 1
ATOM 2565 O O . ILE A 1 162 ? -22.41501 -9.89739 -6.13788 1.000 13.55453 162 ILE A O 1
ATOM 2581 N N . ILE A 1 163 ? -24.56285 -9.29598 -5.87269 1.000 13.96820 163 ILE A N 1
ATOM 2582 C CA . ILE A 1 163 ? -24.40295 -9.08775 -4.43618 1.000 12.47469 163 ILE A CA 1
ATOM 2583 C C . ILE A 1 163 ? -24.57896 -10.38161 -3.66015 1.000 14.54654 163 ILE A C 1
ATOM 2584 O O . ILE A 1 163 ? -23.74750 -10.71581 -2.81234 1.000 16.52234 163 ILE A O 1
ATOM 2600 N N . ASP A 1 164 ? -25.64994 -11.12820 -3.92577 1.000 13.86284 164 ASP A N 1
ATOM 2601 C CA . ASP A 1 164 ? -25.88264 -12.34468 -3.15373 1.000 12.77598 164 ASP A CA 1
ATOM 2602 C C . ASP A 1 164 ? -24.94508 -13.47912 -3.56252 1.000 15.14853 164 ASP A C 1
ATOM 2603 O O . ASP A 1 164 ? -24.39783 -14.17027 -2.69468 1.000 18.99178 164 ASP A O 1
ATOM 2612 N N . GLN A 1 165 ? -24.72667 -13.67651 -4.86306 1.000 15.16623 165 GLN A N 1
ATOM 2613 C CA . GLN A 1 165 ? -23.94118 -14.80304 -5.34969 1.000 15.54247 165 GLN A CA 1
ATOM 2614 C C . GLN A 1 165 ? -22.53472 -14.42876 -5.78772 1.000 13.50610 165 GLN A C 1
ATOM 2615 O O . GLN A 1 165 ? -21.75175 -15.32445 -6.13257 1.000 14.76210 165 GLN A O 1
ATOM 2629 N N . ASN A 1 166 ? -22.19436 -13.14213 -5.77852 1.000 12.11361 166 ASN A N 1
ATOM 2630 C CA . ASN A 1 166 ? -20.83946 -12.67753 -6.08611 1.000 11.09507 166 ASN A CA 1
ATOM 2631 C C . ASN A 1 166 ? -20.40599 -13.07786 -7.49398 1.000 11.74028 166 ASN A C 1
ATOM 2632 O O . ASN A 1 166 ? -19.24867 -13.43439 -7.72982 1.000 12.56286 166 ASN A O 1
ATOM 2643 N N . VAL A 1 167 ? -21.33666 -12.98656 -8.44958 1.000 13.31415 167 VAL A N 1
ATOM 2644 C CA . VAL A 1 167 ? -21.08706 -13.45278 -9.80879 1.000 13.04224 167 VAL A CA 1
ATOM 2645 C C . VAL A 1 167 ? -20.06330 -12.58408 -10.53038 1.000 13.90896 167 VAL A C 1
ATOM 2646 O O . VAL A 1 167 ? -19.38227 -13.06251 -11.44206 1.000 13.65812 167 VAL A O 1
ATOM 2659 N N . PHE A 1 168 ? -19.95904 -11.29810 -10.19142 1.000 11.10153 168 PHE A N 1
ATOM 2660 C CA . PHE A 1 168 ? -18.96325 -10.46995 -10.87199 1.000 12.41414 168 PHE A CA 1
ATOM 2661 C C . PHE A 1 168 ? -17.53682 -10.88764 -10.52808 1.000 12.26747 168 PHE A C 1
ATOM 2662 O O . PHE A 1 168 ? -16.62771 -10.70158 -11.34913 1.000 12.79545 168 PHE A O 1
ATOM 2679 N N . ILE A 1 169 ? -17.31830 -11.45619 -9.33984 1.000 11.55455 169 ILE A N 1
ATOM 2680 C CA . ILE A 1 169 ? -15.99435 -11.93749 -8.95171 1.000 13.03071 169 ILE A CA 1
ATOM 2681 C C . ILE A 1 169 ? -15.77276 -13.36649 -9.42247 1.000 14.63850 169 ILE A C 1
ATOM 2682 O O . ILE A 1 169 ? -14.69980 -13.70304 -9.93425 1.000 12.61988 169 ILE A O 1
ATOM 2698 N N . GLU A 1 170 ? -16.76967 -14.22974 -9.25017 1.000 12.03907 170 GLU A N 1
ATOM 2699 C CA . GLU A 1 170 ? -16.58770 -15.64771 -9.55152 1.000 12.74023 170 GLU A CA 1
ATOM 2700 C C . GLU A 1 170 ? -16.81206 -15.96679 -11.02201 1.000 15.26020 170 GLU A C 1
ATOM 2701 O O . GLU A 1 170 ? -16.36127 -17.01029 -11.49308 1.000 15.17398 170 GLU A O 1
ATOM 2713 N N . GLY A 1 171 ? -17.50454 -15.09961 -11.75155 1.000 13.65593 171 GLY A N 1
ATOM 2714 C CA . GLY A 1 171 ? -17.76890 -15.33230 -13.15136 1.000 15.02652 171 GLY A CA 1
ATOM 2715 C C . GLY A 1 171 ? -17.18264 -14.29389 -14.08109 1.000 16.87045 171 GLY A C 1
ATOM 2716 O O . GLY A 1 171 ? -16.35057 -14.61389 -14.93306 1.000 15.34461 171 GLY A O 1
ATOM 2720 N N . THR A 1 172 ? -17.59633 -13.03701 -13.92001 1.000 13.50401 172 THR A N 1
ATOM 2721 C CA . THR A 1 172 ? -17.22280 -12.01092 -14.88540 1.000 14.49383 172 THR A CA 1
ATOM 2722 C C . THR A 1 172 ? -15.71814 -11.80640 -14.90946 1.000 15.20809 172 THR A C 1
ATOM 2723 O O . THR A 1 172 ? -15.11262 -11.69847 -15.98167 1.000 14.38575 172 THR A O 1
ATOM 2734 N N . LEU A 1 173 ? -15.09704 -11.76485 -13.73150 1.000 12.49079 173 LEU A N 1
ATOM 2735 C CA . LEU A 1 173 ? -13.64998 -11.56976 -13.64906 1.000 11.81654 173 LEU A CA 1
ATOM 2736 C C . LEU A 1 173 ? -12.87917 -12.65476 -14.38807 1.000 11.59522 173 LEU A C 1
ATOM 2737 O O . LEU A 1 173 ? -12.10471 -12.32502 -15.31286 1.000 11.35349 173 LEU A O 1
ATOM 2753 N N . PRO A 1 174 ? -13.03842 -13.94591 -14.06052 1.000 12.60542 174 PRO A N 1
ATOM 2754 C CA . PRO A 1 174 ? -12.27416 -14.96371 -14.80303 1.000 13.01726 174 PRO A CA 1
ATOM 2755 C C . PRO A 1 174 ? -12.55535 -14.98108 -16.29942 1.000 15.19804 174 PRO A C 1
ATOM 2756 O O . PRO A 1 174 ? -11.63720 -15.25016 -17.08696 1.000 12.77057 174 PRO A O 1
ATOM 2767 N N . MET A 1 175 ? -13.78310 -14.69213 -16.74335 1.000 14.67397 175 MET A N 1
ATOM 2768 C CA . MET A 1 175 ? -13.97525 -14.65788 -18.19109 1.000 15.69808 175 MET A CA 1
ATOM 2769 C C . MET A 1 175 ? -13.47523 -13.37004 -18.83475 1.000 20.40451 175 MET A C 1
ATOM 2770 O O . MET A 1 175 ? -13.63535 -13.19896 -20.04654 1.000 18.29489 175 MET A O 1
ATOM 2784 N N . GLY A 1 176 ? -12.87211 -12.47127 -18.06553 1.000 14.77526 176 GLY A N 1
ATOM 2785 C CA . GLY A 1 176 ? -12.16196 -11.34882 -18.63015 1.000 14.63877 176 GLY A CA 1
ATOM 2786 C C . GLY A 1 176 ? -10.68726 -11.60402 -18.80449 1.000 10.79321 176 GLY A C 1
ATOM 2787 O O . GLY A 1 176 ? -9.95366 -10.69682 -19.20973 1.000 12.83268 176 GLY A O 1
ATOM 2791 N N . VAL A 1 177 ? -10.23847 -12.82770 -18.52743 1.000 12.71769 177 VAL A N 1
ATOM 2792 C CA . VAL A 1 177 ? -8.84371 -13.22703 -18.67099 1.000 10.86927 177 VAL A CA 1
ATOM 2793 C C . VAL A 1 177 ? -8.80008 -14.46774 -19.55652 1.000 11.62912 177 VAL A C 1
ATOM 2794 O O . VAL A 1 177 ? -9.57782 -15.40316 -19.35006 1.000 12.00823 177 VAL A O 1
ATOM 2807 N N . VAL A 1 178 ? -7.88479 -14.48323 -20.52806 1.000 13.87654 178 VAL A N 1
ATOM 2808 C CA . VAL A 1 178 ? -7.76125 -15.63787 -21.41606 1.000 14.94232 178 VAL A CA 1
ATOM 2809 C C . VAL A 1 178 ? -7.22801 -16.84626 -20.65876 1.000 17.22364 178 VAL A C 1
ATOM 2810 O O . VAL A 1 178 ? -7.82868 -17.92309 -20.68109 1.000 18.79081 178 VAL A O 1
ATOM 2823 N N . ARG A 1 179 ? -6.09079 -16.69665 -19.99404 1.000 14.46927 179 ARG A N 1
ATOM 2824 C CA . ARG A 1 179 ? -5.53493 -17.78116 -19.20881 1.000 18.51113 179 ARG A CA 1
ATOM 2825 C C . ARG A 1 179 ? -6.39397 -18.02170 -17.97037 1.000 15.31436 179 ARG A C 1
ATOM 2826 O O . ARG A 1 179 ? -7.14362 -17.13990 -17.53623 1.000 16.22151 179 ARG A O 1
ATOM 2847 N N . PRO A 1 180 ? -6.29410 -19.20942 -17.37027 1.000 15.07277 180 PRO A N 1
ATOM 2848 C CA . PRO A 1 180 ? -7.03504 -19.46252 -16.12636 1.000 14.36458 180 PRO A CA 1
ATOM 2849 C C . PRO A 1 180 ? -6.34680 -18.76220 -14.96483 1.000 17.69870 180 PRO A C 1
ATOM 2850 O O . PRO A 1 180 ? -5.14683 -18.93727 -14.74904 1.000 17.65343 180 PRO A O 1
ATOM 2861 N N . LEU A 1 181 ? -7.10963 -17.98599 -14.19746 1.000 13.62835 181 LEU A N 1
ATOM 2862 C CA . LEU A 1 181 ? -6.55364 -17.40667 -12.98013 1.000 15.33800 181 LEU A CA 1
ATOM 2863 C C . LEU A 1 181 ? -6.37708 -18.49508 -11.92443 1.000 16.63542 181 LEU A C 1
ATOM 2864 O O . LEU A 1 181 ? -7.21938 -19.38777 -11.77944 1.000 18.40741 181 LEU A O 1
ATOM 2880 N N . THR A 1 182 ? -5.26230 -18.43887 -11.20326 1.000 15.74403 182 THR A N 1
ATOM 2881 C CA . THR A 1 182 ? -4.96943 -19.42447 -10.17401 1.000 16.67818 182 THR A CA 1
ATOM 2882 C C . THR A 1 182 ? -5.75087 -19.11914 -8.89998 1.000 14.85210 182 THR A C 1
ATOM 2883 O O . THR A 1 182 ? -6.31554 -18.03448 -8.72384 1.000 14.87818 182 THR A O 1
ATOM 2894 N N . GLU A 1 183 ? -5.81100 -20.11537 -8.01383 1.000 14.05487 183 GLU A N 1
ATOM 2895 C CA . GLU A 1 183 ? -6.53008 -19.93202 -6.75605 1.000 14.03612 183 GLU A CA 1
ATOM 2896 C C . GLU A 1 183 ? -5.94870 -18.77578 -5.94972 1.000 15.14893 183 GLU A C 1
ATOM 2897 O O . GLU A 1 183 ? -6.69180 -18.00811 -5.32801 1.000 15.58356 183 GLU A O 1
ATOM 2909 N N . VAL A 1 184 ? -4.61961 -18.63342 -5.94282 1.000 13.73109 184 VAL A N 1
ATOM 2910 C CA . VAL A 1 184 ? -4.00312 -17.52831 -5.21315 1.000 13.47990 184 VAL A CA 1
ATOM 2911 C C . VAL A 1 184 ? -4.46125 -16.19567 -5.79131 1.000 13.96095 184 VAL A C 1
ATOM 2912 O O . VAL A 1 184 ? -4.81663 -15.25957 -5.05476 1.000 12.17752 184 VAL A O 1
ATOM 2925 N N . GLU A 1 185 ? -4.45412 -16.08866 -7.12381 1.000 11.85885 185 GLU A N 1
ATOM 2926 C CA . GLU A 1 185 ? -4.86490 -14.84497 -7.76324 1.000 12.02821 185 GLU A CA 1
ATOM 2927 C C . GLU A 1 185 ? -6.33354 -14.54242 -7.48461 1.000 16.61638 185 GLU A C 1
ATOM 2928 O O . GLU A 1 185 ? -6.68858 -13.40653 -7.13787 1.000 11.39310 185 GLU A O 1
ATOM 2940 N N . MET A 1 186 ? -7.20130 -15.55739 -7.61378 1.000 10.87175 186 MET A N 1
ATOM 2941 C CA . MET A 1 186 ? -8.61475 -15.36513 -7.29698 1.000 11.92887 186 MET A CA 1
ATOM 2942 C C . MET A 1 186 ? -8.81228 -14.92635 -5.84772 1.000 11.86792 186 MET A C 1
ATOM 2943 O O . MET A 1 186 ? -9.65659 -14.06694 -5.55924 1.000 11.42214 186 MET A O 1
ATOM 2957 N N . ASP A 1 187 ? -8.03401 -15.49661 -4.92100 1.000 11.87281 187 ASP A N 1
ATOM 2958 C CA . ASP A 1 187 ? -8.17067 -15.12817 -3.51449 1.000 12.06245 187 ASP A CA 1
ATOM 2959 C C . ASP A 1 187 ? -7.80021 -13.66358 -3.28749 1.000 13.57863 187 ASP A C 1
ATOM 2960 O O . ASP A 1 187 ? -8.40849 -12.98409 -2.45431 1.000 12.81238 187 ASP A O 1
ATOM 2969 N N . HIS A 1 188 ? -6.79303 -13.15881 -4.00543 1.000 12.01679 188 HIS A N 1
ATOM 2970 C CA . HIS A 1 188 ? -6.48146 -11.73880 -3.91832 1.000 10.89807 188 HIS A CA 1
ATOM 2971 C C . HIS A 1 188 ? -7.64897 -10.88653 -4.39507 1.000 10.98854 188 HIS A C 1
ATOM 2972 O O . HIS A 1 188 ? -7.98212 -9.87208 -3.77655 1.000 13.56494 188 HIS A O 1
ATOM 2986 N N . TYR A 1 189 ? -8.25893 -11.25906 -5.51549 1.000 10.73645 189 TYR A N 1
ATOM 2987 C CA . TYR A 1 189 ? -9.39006 -10.49354 -6.02271 1.000 9.83818 189 TYR A CA 1
ATOM 2988 C C . TYR A 1 189 ? -10.63092 -10.64808 -5.14391 1.000 10.01305 189 TYR A C 1
ATOM 2989 O O . TYR A 1 189 ? -11.44266 -9.71264 -5.04884 1.000 10.24531 189 TYR A O 1
ATOM 3007 N N . ARG A 1 190 ? -10.78388 -11.80219 -4.48644 1.000 10.10370 190 ARG A N 1
ATOM 3008 C CA . ARG A 1 190 ? -11.95753 -12.02787 -3.65105 1.000 11.36809 190 ARG A CA 1
ATOM 3009 C C . ARG A 1 190 ? -11.86798 -11.25358 -2.34305 1.000 11.24601 190 ARG A C 1
ATOM 3010 O O . ARG A 1 190 ? -12.89432 -10.95018 -1.72558 1.000 13.12273 190 ARG A O 1
ATOM 3031 N N . GLU A 1 191 ? -10.65637 -10.95851 -1.88044 1.000 12.59139 191 GLU A N 1
ATOM 3032 C CA . GLU A 1 191 ? -10.46962 -10.51713 -0.50056 1.000 12.74089 191 GLU A CA 1
ATOM 3033 C C . GLU A 1 191 ? -11.33383 -9.32521 -0.11470 1.000 13.11856 191 GLU A C 1
ATOM 3034 O O . GLU A 1 191 ? -11.91554 -9.34771 0.98486 1.000 13.64033 191 GLU A O 1
ATOM 3046 N N . PRO A 1 192 ? -11.47047 -8.27805 -0.93203 1.000 11.87389 192 PRO A N 1
ATOM 3047 C CA . PRO A 1 192 ? -12.25107 -7.10970 -0.48747 1.000 13.24573 192 PRO A CA 1
ATOM 3048 C C . PRO A 1 192 ? -13.75202 -7.36120 -0.39502 1.000 14.26419 192 PRO A C 1
ATOM 3049 O O . PRO A 1 192 ? -14.47049 -6.52005 0.17129 1.000 14.93008 192 PRO A O 1
ATOM 3060 N N . PHE A 1 193 ? -14.24627 -8.48939 -0.91394 1.000 11.39205 193 PHE A N 1
ATOM 3061 C CA . PHE A 1 193 ? -15.67678 -8.70876 -1.11259 1.000 11.49216 193 PHE A CA 1
ATOM 3062 C C . PHE A 1 193 ? -16.17534 -9.99689 -0.47117 1.000 14.54208 193 PHE A C 1
ATOM 3063 O O . PHE A 1 193 ? -17.23835 -10.50507 -0.85473 1.000 14.31785 193 PHE A O 1
ATOM 3080 N N . LEU A 1 194 ? -15.45307 -10.51034 0.52549 1.000 14.25063 194 LEU A N 1
ATOM 3081 C CA . LEU A 1 194 ? -15.88957 -11.72750 1.19715 1.000 14.18490 194 LEU A CA 1
ATOM 3082 C C . LEU A 1 194 ? -17.25312 -11.54838 1.85242 1.000 13.82903 194 LEU A C 1
ATOM 3083 O O . LEU A 1 194 ? -18.03616 -12.50110 1.91169 1.000 16.34300 194 LEU A O 1
ATOM 3099 N N . ASN A 1 195 ? -17.55132 -10.34689 2.34797 1.000 16.21805 195 ASN A N 1
ATOM 3100 C CA . ASN A 1 195 ? -18.83304 -10.06744 2.97788 1.000 19.67491 195 ASN A CA 1
ATOM 3101 C C . ASN A 1 195 ? -19.79578 -9.48893 1.94927 1.000 19.35616 195 ASN A C 1
ATOM 3102 O O . ASN A 1 195 ? -19.46770 -8.47830 1.31910 1.000 17.00015 195 ASN A O 1
ATOM 3113 N N . PRO A 1 196 ? -20.97500 -10.08203 1.74053 1.000 17.59117 196 PRO A N 1
ATOM 3114 C CA . PRO A 1 196 ? -21.91083 -9.51299 0.75202 1.000 21.16653 196 PRO A CA 1
ATOM 3115 C C . PRO A 1 196 ? -22.25108 -8.04616 0.97935 1.000 18.34161 196 PRO A C 1
ATOM 3116 O O . PRO A 1 196 ? -22.54005 -7.32714 0.01214 1.000 17.49114 196 PRO A O 1
ATOM 3127 N N . VAL A 1 197 ? -22.19574 -7.56484 2.22148 1.000 17.19781 197 VAL A N 1
ATOM 3128 C CA . VAL A 1 197 ? -22.58234 -6.18980 2.50619 1.000 24.02419 197 VAL A CA 1
ATOM 3129 C C . VAL A 1 197 ? -21.60004 -5.18174 1.94061 1.000 16.63458 197 VAL A C 1
ATOM 3130 O O . VAL A 1 197 ? -21.87750 -3.97073 1.96218 1.000 20.72458 197 VAL A O 1
ATOM 3143 N N . ASP A 1 198 ? -20.46260 -5.65124 1.43327 1.000 18.86645 198 ASP A N 1
ATOM 3144 C CA . ASP A 1 198 ? -19.42749 -4.79361 0.87927 1.000 15.93023 198 ASP A CA 1
ATOM 3145 C C . ASP A 1 198 ? -19.40174 -4.81326 -0.64391 1.000 14.89829 198 ASP A C 1
ATOM 3146 O O . ASP A 1 198 ? -18.46313 -4.28563 -1.24296 1.000 14.12445 198 ASP A O 1
ATOM 3155 N N . ARG A 1 199 ? -20.41067 -5.39010 -1.28747 1.000 14.09955 199 ARG A N 1
ATOM 3156 C CA . ARG A 1 199 ? -20.37565 -5.63555 -2.72265 1.000 14.99061 199 ARG A CA 1
ATOM 3157 C C . ARG A 1 199 ? -21.11705 -4.59096 -3.54771 1.000 12.40746 199 ARG A C 1
ATOM 3158 O O . ARG A 1 199 ? -21.22338 -4.74658 -4.76785 1.000 12.41094 199 ARG A O 1
ATOM 3179 N N . GLU A 1 200 ? -21.58373 -3.51320 -2.93017 1.000 12.37119 200 GLU A N 1
ATOM 3180 C CA . GLU A 1 200 ? -22.31552 -2.49961 -3.68546 1.000 13.88009 200 GLU A CA 1
ATOM 3181 C C . GLU A 1 200 ? -21.53916 -1.95193 -4.87764 1.000 14.59816 200 GLU A C 1
ATOM 3182 O O . GLU A 1 200 ? -22.15567 -1.78728 -5.94543 1.000 12.87542 200 GLU A O 1
ATOM 3194 N N . PRO A 1 201 ? -20.23505 -1.63620 -4.78135 1.000 11.53482 201 PRO A N 1
ATOM 3195 C CA . PRO A 1 201 ? -19.52517 -1.12990 -5.96912 1.000 13.06039 201 PRO A CA 1
ATOM 3196 C C . PRO A 1 201 ? -19.58558 -2.08305 -7.13945 1.000 11.16571 201 PRO A C 1
ATOM 3197 O O . PRO A 1 201 ? -19.61427 -1.63602 -8.29399 1.000 11.11992 201 PRO A O 1
ATOM 3208 N N . LEU A 1 202 ? -19.59642 -3.39296 -6.87610 1.000 11.08664 202 LEU A N 1
ATOM 3209 C CA . LEU A 1 202 ? -19.57726 -4.36907 -7.95846 1.000 10.91880 202 LEU A CA 1
ATOM 3210 C C . LEU A 1 202 ? -20.86905 -4.35428 -8.75718 1.000 11.06954 202 LEU A C 1
ATOM 3211 O O . LEU A 1 202 ? -20.85628 -4.71345 -9.93552 1.000 11.33261 202 LEU A O 1
ATOM 3227 N N . TRP A 1 203 ? -21.98945 -3.97794 -8.13255 1.000 11.34166 203 TRP A N 1
ATOM 3228 C CA . TRP A 1 203 ? -23.26598 -3.89922 -8.83038 1.000 11.53827 203 TRP A CA 1
ATOM 3229 C C . TRP A 1 203 ? -23.50793 -2.51379 -9.41862 1.000 11.66929 203 TRP A C 1
ATOM 3230 O O . TRP A 1 203 ? -24.02999 -2.39917 -10.53394 1.000 11.72994 203 TRP A O 1
ATOM 3251 N N . ARG A 1 204 ? -23.14489 -1.44814 -8.70428 1.000 12.10604 204 ARG A N 1
ATOM 3252 C CA . ARG A 1 204 ? -23.43901 -0.11144 -9.22300 1.000 12.17604 204 ARG A CA 1
ATOM 3253 C C . ARG A 1 204 ? -22.60236 0.19855 -10.45857 1.000 12.19152 204 ARG A C 1
ATOM 3254 O O . ARG A 1 204 ? -23.07444 0.86897 -11.38370 1.000 12.13203 204 ARG A O 1
ATOM 3275 N N . PHE A 1 205 ? -21.35747 -0.28380 -10.49503 1.000 11.42821 205 PHE A N 1
ATOM 3276 C CA . PHE A 1 205 ? -20.49802 -0.03526 -11.65519 1.000 11.26356 205 PHE A CA 1
ATOM 3277 C C . PHE A 1 205 ? -21.12665 -0.50964 -12.96315 1.000 13.16049 205 PHE A C 1
ATOM 3278 O O . PHE A 1 205 ? -21.22311 0.29320 -13.90766 1.000 11.39899 205 PHE A O 1
ATOM 3295 N N . PRO A 1 206 ? -21.55068 -1.76698 -13.10685 1.000 11.23454 206 PRO A N 1
ATOM 3296 C CA . PRO A 1 206 ? -22.17233 -2.17732 -14.37798 1.000 11.29689 206 PRO A CA 1
ATOM 3297 C C . PRO A 1 206 ? -23.45191 -1.41630 -14.66908 1.000 12.72710 206 PRO A C 1
ATOM 3298 O O . PRO A 1 206 ? -23.81705 -1.24748 -15.83915 1.000 13.13317 206 PRO A O 1
ATOM 3309 N N . ASN A 1 207 ? -24.14026 -0.92741 -13.63259 1.000 11.83252 207 ASN A N 1
ATOM 3310 C CA . ASN A 1 207 ? -25.31952 -0.08726 -13.81312 1.000 12.18829 207 ASN A CA 1
ATOM 3311 C C . ASN A 1 207 ? -24.96964 1.33493 -14.20932 1.000 13.46758 207 ASN A C 1
ATOM 3312 O O . ASN A 1 207 ? -25.86306 2.05932 -14.63298 1.000 13.99202 207 ASN A O 1
ATOM 3323 N N . GLU A 1 208 ? -23.69415 1.72238 -14.11858 1.000 13.37669 208 GLU A N 1
ATOM 3324 C CA . GLU A 1 208 ? -23.23648 3.02138 -14.59050 1.000 12.15197 208 GLU A CA 1
ATOM 3325 C C . GLU A 1 208 ? -22.69203 2.98397 -16.01162 1.000 12.08270 208 GLU A C 1
ATOM 3326 O O . GLU A 1 208 ? -22.49122 4.05877 -16.59344 1.000 12.63423 208 GLU A O 1
ATOM 3338 N N . LEU A 1 209 ? -22.47605 1.79535 -16.58501 1.000 11.87717 209 LEU A N 1
ATOM 3339 C CA . LEU A 1 209 ? -21.92062 1.72031 -17.92965 1.000 12.51398 209 LEU A CA 1
ATOM 3340 C C . LEU A 1 209 ? -22.82531 2.48017 -18.90499 1.000 12.15885 209 LEU A C 1
ATOM 3341 O O . LEU A 1 209 ? -24.06773 2.38198 -18.83434 1.000 13.01547 209 LEU A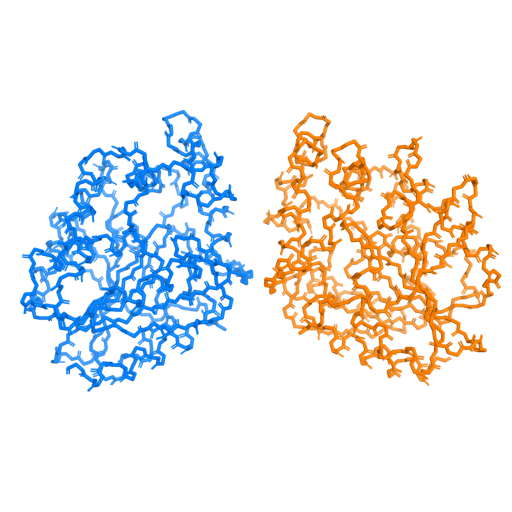 O 1
ATOM 3357 N N . PRO A 1 210 ? -22.24590 3.27678 -19.81807 1.000 12.22494 210 PRO A N 1
ATOM 3358 C CA . PRO A 1 210 ? -23.08628 4.05341 -20.76057 1.000 13.95865 210 PRO A CA 1
ATOM 3359 C C . PRO A 1 210 ? -23.58455 3.20896 -21.93573 1.000 14.57852 210 PRO A C 1
ATOM 3360 O O . PRO A 1 210 ? -23.01976 3.18675 -23.03577 1.000 17.92253 210 PRO A O 1
ATOM 3371 N N . ILE A 1 211 ? -24.69293 2.49969 -21.71590 1.000 14.12976 211 ILE A N 1
ATOM 3372 C CA . ILE A 1 211 ? -25.24804 1.56850 -22.68887 1.000 16.42325 211 ILE A CA 1
ATOM 3373 C C . ILE A 1 211 ? -26.68250 1.97408 -22.99642 1.000 13.61790 211 ILE A C 1
ATOM 3374 O O . ILE A 1 211 ? -27.50670 2.11302 -22.08340 1.000 16.84299 211 ILE A O 1
ATOM 3390 N N . ALA A 1 212 ? -26.97981 2.15168 -24.28464 1.000 17.34147 212 ALA A N 1
ATOM 3391 C CA . ALA A 1 212 ? -28.34518 2.41061 -24.74274 1.000 22.64026 212 ALA A CA 1
ATOM 3392 C C . ALA A 1 212 ? -28.92297 3.66173 -24.08922 1.000 18.77477 212 ALA A C 1
ATOM 3393 O O . ALA A 1 212 ? -30.11862 3.73625 -23.79568 1.000 19.11301 212 ALA A O 1
ATOM 3400 N N . GLY A 1 213 ? -28.06833 4.65448 -23.86057 1.000 20.06169 213 GLY A N 1
ATOM 3401 C CA . GLY A 1 213 ? -28.49651 5.93779 -23.36808 1.000 18.34590 213 GLY A CA 1
ATOM 3402 C C . GLY A 1 213 ? -28.67651 6.04830 -21.87292 1.000 15.33870 213 GLY A C 1
ATOM 3403 O O . GLY A 1 213 ? -29.04303 7.12430 -21.39505 1.000 16.11311 213 GLY A O 1
ATOM 3407 N N . GLU A 1 214 ? -28.37378 4.99929 -21.11291 1.000 14.85297 214 GLU A N 1
ATOM 3408 C CA . GLU A 1 214 ? -28.56160 5.01936 -19.67336 1.000 14.95872 214 GLU A CA 1
ATOM 3409 C C . GLU A 1 214 ? -27.27185 4.62212 -18.97772 1.000 15.41140 214 GLU A C 1
ATOM 3410 O O . GLU A 1 214 ? -26.58779 3.71717 -19.44334 1.000 13.85336 214 GLU A O 1
ATOM 3422 N N . PRO A 1 215 ? -26.91552 5.27609 -17.86699 1.000 13.47004 215 PRO A N 1
ATOM 3423 C CA . PRO A 1 215 ? -27.54425 6.47678 -17.27378 1.000 17.81966 215 PRO A CA 1
ATOM 3424 C C . PRO A 1 215 ? -27.14886 7.71249 -18.08162 1.000 18.23010 215 PRO A C 1
ATOM 3425 O O . PRO A 1 215 ? -25.98980 7.84618 -18.48420 1.000 15.50648 215 PRO A O 1
ATOM 3436 N N . ALA A 1 216 ? -28.08148 8.63459 -18.32132 1.000 18.19362 216 ALA A N 1
ATOM 3437 C CA . ALA A 1 216 ? -27.82291 9.73736 -19.24448 1.000 19.41141 216 ALA A CA 1
ATOM 3438 C C . ALA A 1 216 ? -26.62741 10.57391 -18.80649 1.000 18.37075 216 ALA A C 1
ATOM 3439 O O . ALA A 1 216 ? -25.87060 11.06941 -19.65033 1.000 19.43889 216 ALA A O 1
ATOM 3446 N N . ASN A 1 217 ? -26.44746 10.75826 -17.49699 1.000 16.73515 217 ASN A N 1
ATOM 3447 C CA . ASN A 1 217 ? -25.34139 11.57633 -17.02057 1.000 21.68549 217 ASN A CA 1
ATOM 3448 C C . ASN A 1 217 ? -23.99839 10.95903 -17.39470 1.000 17.37931 217 ASN A C 1
ATOM 3449 O O . ASN A 1 217 ? -23.05295 11.67566 -17.75586 1.000 17.86402 217 ASN A O 1
ATOM 3460 N N . ILE A 1 218 ? -23.88477 9.62898 -17.30910 1.000 16.73206 218 ILE A N 1
ATOM 3461 C CA . ILE A 1 218 ? -22.63351 8.96483 -17.66445 1.000 14.35588 218 ILE A CA 1
ATOM 3462 C C . ILE A 1 218 ? -22.42854 8.99168 -19.17171 1.000 15.55916 218 ILE A C 1
ATOM 3463 O O . ILE A 1 218 ? -21.31298 9.20484 -19.65403 1.000 13.99912 218 ILE A O 1
ATOM 3479 N N . VAL A 1 219 ? -23.49016 8.74942 -19.94227 1.000 18.62694 219 VAL A N 1
ATOM 3480 C CA . VAL A 1 219 ? -23.38242 8.82767 -21.39880 1.000 16.13945 219 VAL A CA 1
ATOM 3481 C C . VAL A 1 219 ? -22.82078 10.17826 -21.81855 1.000 14.62125 219 VAL A C 1
ATOM 3482 O O . VAL A 1 219 ? -21.93342 10.26096 -22.67575 1.000 14.45980 219 VAL A O 1
ATOM 3495 N N . ALA A 1 220 ? -23.30604 11.25448 -21.20272 1.000 14.55640 220 ALA A N 1
ATOM 3496 C CA . ALA A 1 220 ? -22.86778 12.59222 -21.59312 1.000 15.01822 220 ALA A CA 1
ATOM 3497 C C . ALA A 1 220 ? -21.40536 12.81977 -21.23310 1.000 17.36664 220 ALA A C 1
ATOM 3498 O O . ALA A 1 220 ? -20.63862 13.35885 -22.03877 1.000 16.90312 220 ALA A O 1
ATOM 3505 N N . LEU A 1 221 ? -21.00464 12.41700 -20.02426 1.000 18.11133 221 LEU A N 1
ATOM 3506 C CA . LEU A 1 221 ? -19.62086 12.58953 -19.58664 1.000 15.57825 221 LEU A CA 1
ATOM 3507 C C . LEU A 1 221 ? -18.65924 11.75396 -20.42059 1.000 16.53887 221 LEU A C 1
ATOM 3508 O O . LEU A 1 221 ? -17.55851 12.21286 -20.74874 1.000 14.99714 221 LEU A O 1
ATOM 3524 N N . VAL A 1 222 ? -19.04881 10.52971 -20.77561 1.000 12.99639 222 VAL A N 1
ATOM 3525 C CA . VAL A 1 222 ? -18.17042 9.68865 -21.58429 1.000 13.33526 222 VAL A CA 1
ATOM 3526 C C . VAL A 1 222 ? -18.09454 10.21225 -23.01127 1.000 14.26757 222 VAL A C 1
ATOM 3527 O O . VAL A 1 222 ? -17.02047 10.22738 -23.62585 1.000 14.00426 222 VAL A O 1
ATOM 3540 N N . GLU A 1 223 ? -19.22787 10.65010 -23.56523 1.000 15.59194 223 GLU A N 1
ATOM 3541 C CA . GLU A 1 223 ? -19.19662 11.26935 -24.88594 1.000 16.49765 223 GLU A CA 1
ATOM 3542 C C . GLU A 1 223 ? -18.27633 12.48101 -24.88654 1.000 14.11855 223 GLU A C 1
ATOM 3543 O O . GLU A 1 223 ? -17.52470 12.70742 -25.84807 1.000 15.53920 223 GLU A O 1
ATOM 3555 N N . GLU A 1 224 ? -18.29990 13.25587 -23.80018 1.000 15.01326 224 GLU A N 1
ATOM 3556 C CA . GLU A 1 224 ? -17.48054 14.46144 -23.72664 1.000 15.01731 224 GLU A CA 1
ATOM 3557 C C . GLU A 1 224 ? -15.99037 14.13234 -23.68260 1.000 15.75595 224 GLU A C 1
ATOM 3558 O O . GLU A 1 224 ? -15.19775 14.77033 -24.37818 1.000 15.98274 224 GLU A O 1
ATOM 3570 N N . TYR A 1 225 ? -15.57535 13.14511 -22.88030 1.000 14.07635 225 TYR A N 1
ATOM 3571 C CA . TYR A 1 225 ? -14.13828 12.83884 -22.83262 1.000 12.95856 225 TYR A CA 1
ATOM 3572 C C . TYR A 1 225 ? -13.66472 12.11568 -24.08825 1.000 16.31263 225 TYR A C 1
ATOM 3573 O O . TYR A 1 225 ? -12.48752 12.22409 -24.44211 1.000 13.84226 225 TYR A O 1
ATOM 3591 N N . MET A 1 226 ? -14.55812 11.43027 -24.80475 1.000 14.49387 226 MET A N 1
ATOM 3592 C CA . MET A 1 226 ? -14.17446 10.82567 -26.07851 1.000 14.52164 226 MET A CA 1
ATOM 3593 C C . MET A 1 226 ? -14.01199 11.88795 -27.15738 1.000 15.83953 226 MET A C 1
ATOM 3594 O O . MET A 1 226 ? -13.10666 11.79420 -27.99751 1.000 16.98851 226 MET A O 1
ATOM 3608 N N . ASP A 1 227 ? -14.87370 12.90964 -27.14921 1.000 14.28806 227 ASP A N 1
ATOM 3609 C CA . ASP A 1 227 ? -14.67924 14.02972 -28.05715 1.000 17.59148 227 ASP A CA 1
ATOM 3610 C C . ASP A 1 227 ? -13.37150 14.74483 -27.75252 1.000 17.14694 227 ASP A C 1
ATOM 3611 O O . ASP A 1 227 ? -12.62556 15.11284 -28.66770 1.000 18.01481 227 ASP A O 1
ATOM 3620 N N . TRP A 1 228 ? -13.08097 14.96496 -26.47109 1.000 15.95325 228 TRP A N 1
ATOM 3621 C CA . TRP A 1 228 ? -11.81117 15.57798 -26.09763 1.000 18.31077 228 TRP A CA 1
ATOM 3622 C C . TRP A 1 228 ? -10.62280 14.74841 -26.57868 1.000 16.03833 228 TRP A C 1
ATOM 3623 O O . TRP A 1 228 ? -9.65514 15.28135 -27.14091 1.000 14.78948 228 TRP A O 1
ATOM 3644 N N . LEU A 1 229 ? -10.66770 13.43723 -26.35200 1.000 13.44463 229 LEU A N 1
ATOM 3645 C CA . LEU A 1 229 ? -9.54877 12.57995 -26.73380 1.000 15.20299 229 LEU A CA 1
ATOM 3646 C C . LEU A 1 229 ? -9.30563 12.63665 -28.23618 1.000 14.58081 229 LEU A C 1
ATOM 3647 O O . LEU A 1 229 ? -8.15407 12.63504 -28.68634 1.000 15.01302 229 LEU A O 1
ATOM 3663 N N . HIS A 1 230 ? -10.37779 12.69982 -29.02844 1.000 16.74224 230 HIS A N 1
ATOM 3664 C CA . HIS A 1 230 ? -10.23955 12.73030 -30.47962 1.000 19.29516 230 HIS A CA 1
ATOM 3665 C C . HIS A 1 230 ? -9.63903 14.03051 -30.98270 1.000 18.29598 230 HIS A C 1
ATOM 3666 O O . HIS A 1 230 ? -9.18443 14.07564 -32.13028 1.000 19.47047 230 HIS A O 1
ATOM 3680 N N . GLN A 1 231 ? -9.61957 15.07910 -30.16056 1.000 18.43330 231 GLN A N 1
ATOM 3681 C CA . GLN A 1 231 ? -9.07840 16.37429 -30.55126 1.000 17.95400 231 GLN A CA 1
ATOM 3682 C C . GLN A 1 231 ? -7.76223 16.70156 -29.85855 1.000 17.28764 231 GLN A C 1
ATOM 3683 O O . GLN A 1 231 ? -7.13160 17.70582 -30.20610 1.000 18.33151 231 GLN A O 1
ATOM 3697 N N . SER A 1 232 ? -7.33245 15.89125 -28.89101 1.000 14.85238 232 SER A N 1
ATOM 3698 C CA . SER A 1 232 ? -6.21318 16.26246 -28.03702 1.000 18.64266 232 SER A CA 1
ATOM 3699 C C . SER A 1 232 ? -4.89271 15.79450 -28.63239 1.000 14.71257 232 SER A C 1
ATOM 3700 O O . SER A 1 232 ? -4.81602 14.69060 -29.17383 1.000 15.56194 232 SER A O 1
ATOM 3708 N N . PRO A 1 233 ? -3.85277 16.62622 -28.54901 1.000 15.01406 233 PRO A N 1
ATOM 3709 C CA . PRO A 1 233 ? -2.51381 16.18844 -28.95765 1.000 16.24417 233 PRO A CA 1
ATOM 3710 C C . PRO A 1 233 ? -1.76283 15.37307 -27.91473 1.000 15.52411 233 PRO A C 1
ATOM 3711 O O . PRO A 1 233 ? -0.59137 15.06200 -28.13562 1.000 15.18119 233 PRO A O 1
ATOM 3722 N N . VAL A 1 234 ? -2.38917 14.99864 -26.80192 1.000 13.27838 234 VAL A N 1
ATOM 3723 C CA . VAL A 1 234 ? -1.67231 14.27127 -25.74663 1.000 13.45890 234 VAL A CA 1
ATOM 3724 C C . VAL A 1 234 ? -1.13326 12.96300 -26.29845 1.000 13.76323 234 VAL A C 1
ATOM 3725 O O . VAL A 1 234 ? -1.84248 12.26665 -27.05298 1.000 12.86974 234 VAL A O 1
ATOM 3738 N N . PRO A 1 235 ? 0.09003 12.56170 -25.95190 1.000 12.70161 235 PRO A N 1
ATOM 3739 C CA . PRO A 1 235 ? 0.56787 11.24502 -26.38614 1.000 13.26004 235 PRO A CA 1
ATOM 3740 C C . PRO A 1 235 ? -0.33377 10.14272 -25.84671 1.000 13.47890 235 PRO A C 1
ATOM 3741 O O . PRO A 1 235 ? -0.69702 10.13157 -24.66808 1.000 11.83632 235 PRO A O 1
ATOM 3752 N N . LYS A 1 236 ? -0.66829 9.19800 -26.71668 1.000 11.95102 236 LYS A N 1
ATOM 3753 C CA . LYS A 1 236 ? -1.56723 8.10632 -26.38929 1.000 12.22466 236 LYS A CA 1
ATOM 3754 C C . LYS A 1 236 ? -0.91859 6.78119 -26.75185 1.000 12.11210 236 LYS A C 1
ATOM 3755 O O . LYS A 1 236 ? -0.29062 6.64903 -27.81392 1.000 12.39459 236 LYS A O 1
ATOM 3774 N N . LEU A 1 237 ? -1.07924 5.80435 -25.86644 1.000 11.36797 237 LEU A N 1
ATOM 3775 C CA . LEU A 1 237 ? -0.57029 4.45693 -26.06676 1.000 12.11466 237 LEU A CA 1
ATOM 3776 C C . LEU A 1 237 ? -1.73552 3.52776 -25.76356 1.000 10.84896 237 LEU A C 1
ATOM 3777 O O . LEU A 1 237 ? -2.18074 3.43866 -24.61576 1.000 10.91290 237 LEU A O 1
ATOM 3793 N N . LEU A 1 238 ? -2.22242 2.84355 -26.78889 1.000 10.87890 238 LEU A N 1
ATOM 3794 C CA . LEU A 1 238 ? -3.37619 1.96021 -26.67669 1.000 11.31864 238 LEU A CA 1
ATOM 3795 C C . LEU A 1 238 ? -2.92186 0.51341 -26.79491 1.000 10.54717 238 LEU A C 1
ATOM 3796 O O . LEU A 1 238 ? -2.38792 0.11842 -27.82861 1.000 13.76887 238 LEU A O 1
ATOM 3812 N N . PHE A 1 239 ? -3.17247 -0.27626 -25.75953 1.000 10.59231 239 PHE A N 1
ATOM 3813 C CA . PHE A 1 239 ? -2.97464 -1.71506 -25.81166 1.000 10.14241 239 PHE A CA 1
ATOM 3814 C C . PHE A 1 239 ? -4.29636 -2.39170 -26.13230 1.000 11.44047 239 PHE A C 1
ATOM 3815 O O . PHE A 1 239 ? -5.34691 -2.02385 -25.58974 1.000 11.93351 239 PHE A O 1
ATOM 3832 N N . TRP A 1 240 ? -4.23879 -3.39126 -27.00799 1.000 10.93512 240 TRP A N 1
ATOM 3833 C CA . TRP A 1 240 ? -5.42990 -4.14482 -27.39462 1.000 10.38711 240 TRP A CA 1
ATOM 3834 C C . TRP A 1 240 ? -5.05808 -5.60630 -27.60826 1.000 13.01027 240 TRP A C 1
ATOM 3835 O O . TRP A 1 240 ? -3.89608 -5.95277 -27.84341 1.000 13.43862 240 TRP A O 1
ATOM 3856 N N . GLY A 1 241 ? -6.06139 -6.47359 -27.50332 1.000 12.42942 241 GLY A N 1
ATOM 3857 C CA . GLY A 1 241 ? -5.86660 -7.89479 -27.70064 1.000 16.78463 241 GLY A CA 1
ATOM 3858 C C . GLY A 1 241 ? -7.01153 -8.51643 -28.47598 1.000 13.94756 241 GLY A C 1
ATOM 3859 O O . GLY A 1 241 ? -7.99646 -7.85582 -28.78935 1.000 14.14784 241 GLY A O 1
ATOM 3863 N N . THR A 1 242 ? -6.85629 -9.80472 -28.77619 1.000 16.66938 242 THR A N 1
ATOM 3864 C CA . THR A 1 242 ? -7.84281 -10.58918 -29.49302 1.000 19.02669 242 THR A CA 1
ATOM 3865 C C . THR A 1 242 ? -8.30817 -11.73696 -28.60529 1.000 13.42921 242 THR A C 1
ATOM 3866 O O . THR A 1 242 ? -7.47125 -12.47127 -28.06528 1.000 15.81070 242 THR A O 1
ATOM 3877 N N . PRO A 1 243 ? -9.61876 -11.95285 -28.45171 1.000 15.79347 243 PRO A N 1
ATOM 3878 C CA . PRO A 1 243 ? -10.72600 -11.24246 -29.11049 1.000 18.45922 243 PRO A CA 1
ATOM 3879 C C . PRO A 1 243 ? -11.08936 -9.91458 -28.45970 1.000 17.10995 243 PRO A C 1
ATOM 3880 O O . PRO A 1 243 ? -11.84559 -9.13542 -29.02530 1.000 16.29171 243 PRO A O 1
ATOM 3891 N N . GLY A 1 244 ? -10.57978 -9.61982 -27.26802 1.000 16.32533 244 GLY A N 1
ATOM 3892 C CA . GLY A 1 244 ? -10.96603 -8.40415 -26.56920 1.000 15.75770 244 GLY A CA 1
ATOM 3893 C C . GLY A 1 244 ? -12.38917 -8.50085 -26.04354 1.000 18.69677 244 GLY A C 1
ATOM 3894 O O . GLY A 1 244 ? -13.09485 -9.48475 -26.24694 1.000 20.31822 244 GLY A O 1
ATOM 3898 N N . VAL A 1 245 ? -12.80803 -7.44692 -25.34326 1.000 17.30440 245 VAL A N 1
ATOM 3899 C CA . VAL A 1 245 ? -14.17442 -7.35594 -24.83568 1.000 19.82928 245 VAL A CA 1
ATOM 3900 C C . VAL A 1 245 ? -14.74114 -5.98139 -25.17110 1.000 18.16182 245 VAL A C 1
ATOM 3901 O O . VAL A 1 245 ? -15.56807 -5.84300 -26.08370 1.000 19.94531 245 VAL A O 1
ATOM 3914 N N . LEU A 1 246 ? -14.30674 -4.95539 -24.42900 1.000 18.73108 246 LEU A N 1
ATOM 3915 C CA . LEU A 1 246 ? -14.77823 -3.60049 -24.69164 1.000 15.36200 246 LEU A CA 1
ATOM 3916 C C . LEU A 1 246 ? -14.16513 -3.01318 -25.95999 1.000 18.96516 246 LEU A C 1
ATOM 3917 O O . LEU A 1 246 ? -14.80131 -2.18797 -26.62410 1.000 18.09761 246 LEU A O 1
ATOM 3933 N N . ILE A 1 247 ? -12.94518 -3.41174 -26.30640 1.000 13.40632 247 ILE A N 1
ATOM 3934 C CA . ILE A 1 247 ? -12.22168 -2.88128 -27.46070 1.000 14.89430 247 ILE A CA 1
ATOM 3935 C C . ILE A 1 247 ? -11.80410 -4.04660 -28.34656 1.000 17.75939 247 ILE A C 1
ATOM 3936 O O . ILE A 1 247 ? -10.64750 -4.48511 -28.29673 1.000 18.06794 247 ILE A O 1
ATOM 3952 N N . PRO A 1 248 ? -12.69827 -4.55088 -29.18825 1.000 18.62911 248 PRO A N 1
ATOM 3953 C CA . PRO A 1 248 ? -12.33722 -5.64309 -30.10092 1.000 20.80600 248 PRO A CA 1
ATOM 3954 C C . PRO A 1 248 ? -11.34770 -5.16218 -31.14382 1.000 16.04486 248 PRO A C 1
ATOM 3955 O O . PRO A 1 248 ? -11.16990 -3.94699 -31.31689 1.000 17.77851 248 PRO A O 1
ATOM 3966 N N . PRO A 1 249 ? -10.67759 -6.08045 -31.84409 1.000 21.75804 249 PRO A N 1
ATOM 3967 C CA . PRO A 1 249 ? -9.68439 -5.64641 -32.84550 1.000 18.61544 249 PRO A CA 1
ATOM 3968 C C . PRO A 1 249 ? -10.20084 -4.60914 -33.82981 1.000 18.69350 249 PRO A C 1
ATOM 3969 O O . PRO A 1 249 ? -9.46123 -3.68278 -34.17912 1.000 16.45271 249 PRO A O 1
ATOM 3980 N N . ALA A 1 250 ? -11.45893 -4.71476 -34.26238 1.000 19.41506 250 ALA A N 1
ATOM 3981 C CA . ALA A 1 250 ? -11.99150 -3.73694 -35.20809 1.000 22.74594 250 ALA A CA 1
ATOM 3982 C C . ALA A 1 250 ? -12.05380 -2.34738 -34.58679 1.000 18.20993 250 ALA A C 1
ATOM 3983 O O . ALA A 1 250 ? -11.81362 -1.34687 -35.25890 1.000 16.89385 250 ALA A O 1
ATOM 3990 N N . GLU A 1 251 ? -12.41754 -2.26221 -33.30603 1.000 16.29449 251 GLU A N 1
ATOM 3991 C CA . GLU A 1 251 ? -12.49558 -0.95700 -32.65784 1.000 15.57119 251 GLU A CA 1
ATOM 3992 C C . GLU A 1 251 ? -11.10341 -0.38537 -32.42083 1.000 12.91953 251 GLU A C 1
ATOM 3993 O O . GLU A 1 251 ? -10.88802 0.82096 -32.57510 1.000 15.51548 251 GLU A O 1
ATOM 4005 N N . ALA A 1 252 ? -10.14738 -1.23462 -32.03381 1.000 15.16352 252 ALA A N 1
ATOM 4006 C CA . ALA A 1 252 ? -8.76979 -0.77217 -31.89715 1.000 16.10768 252 ALA A CA 1
ATOM 4007 C C . ALA A 1 252 ? -8.26464 -0.20159 -33.21707 1.000 13.36621 252 ALA A C 1
ATOM 4008 O O . ALA A 1 252 ? -7.57171 0.82156 -33.23751 1.000 16.96185 252 ALA A O 1
ATOM 4015 N N . ALA A 1 253 ? -8.61817 -0.84213 -34.33675 1.000 15.27041 253 ALA A N 1
ATOM 4016 C CA . ALA A 1 253 ? -8.20831 -0.33306 -35.64347 1.000 17.24387 253 ALA A CA 1
ATOM 4017 C C . ALA A 1 253 ? -8.81017 1.03922 -35.90265 1.000 19.01754 253 ALA A C 1
ATOM 4018 O O . ALA A 1 253 ? -8.11644 1.96577 -36.34148 1.000 17.87145 253 ALA A O 1
ATOM 4025 N N . ARG A 1 254 ? -10.11479 1.17911 -35.66406 1.000 16.09475 254 ARG A N 1
ATOM 4026 C CA . ARG A 1 254 ? -10.75693 2.47662 -35.84583 1.000 17.76274 254 ARG A CA 1
ATOM 4027 C C . ARG A 1 254 ? -10.08687 3.54198 -34.98755 1.000 17.53579 254 ARG A C 1
ATOM 4028 O O . ARG A 1 254 ? -9.89689 4.68293 -35.43079 1.000 18.68510 254 ARG A O 1
ATOM 4049 N N . LEU A 1 255 ? -9.72341 3.18550 -33.74971 1.000 15.54759 255 LEU A N 1
ATOM 4050 C CA . LEU A 1 255 ? -9.11485 4.16288 -32.85486 1.000 16.65021 255 LEU A CA 1
ATOM 4051 C C . LEU A 1 255 ? -7.69555 4.50303 -33.29243 1.000 18.39541 255 LEU A C 1
ATOM 4052 O O . LEU A 1 255 ? -7.27748 5.66422 -33.20957 1.000 19.00877 255 LEU A O 1
ATOM 4068 N N . ALA A 1 256 ? -6.93353 3.50355 -33.75127 1.000 18.99567 256 ALA A N 1
ATOM 4069 C CA . ALA A 1 256 ? -5.58614 3.77408 -34.25061 1.000 24.16952 256 ALA A CA 1
ATOM 4070 C C . ALA A 1 256 ? -5.61366 4.84258 -35.34082 1.000 24.57505 256 ALA A C 1
ATOM 4071 O O . ALA A 1 256 ? -4.75471 5.73794 -35.38565 1.000 21.88340 256 ALA A O 1
ATOM 4078 N N . LYS A 1 257 ? -6.60589 4.76547 -36.23080 1.000 22.24613 257 LYS A N 1
ATOM 4079 C CA . LYS A 1 257 ? -6.68593 5.69938 -37.35120 1.000 26.20605 257 LYS A CA 1
ATOM 4080 C C . LYS A 1 257 ? -7.14368 7.07865 -36.90586 1.000 26.34496 257 LYS A C 1
ATOM 4081 O O . LYS A 1 257 ? -6.71566 8.08353 -37.48358 1.000 29.04566 257 LYS A O 1
ATOM 4100 N N . SER A 1 258 ? -8.01705 7.15195 -35.90006 1.000 26.46154 258 SER A N 1
ATOM 4101 C CA . SER A 1 258 ? -8.73520 8.38620 -35.59404 1.000 24.37822 258 SER A CA 1
ATOM 4102 C C . SER A 1 258 ? -8.12565 9.19815 -34.46288 1.000 24.62557 258 SER A C 1
ATOM 4103 O O . SER A 1 258 ? -8.25242 10.42821 -34.46800 1.000 26.71598 258 SER A O 1
ATOM 4111 N N . LEU A 1 259 ? -7.46832 8.56153 -33.50148 1.000 23.18964 259 LEU A N 1
ATOM 4112 C CA . LEU A 1 259 ? -6.93070 9.30529 -32.36889 1.000 17.20240 259 LEU A CA 1
ATOM 4113 C C . LEU A 1 259 ? -5.59830 9.94797 -32.74074 1.000 20.36550 259 LEU A C 1
ATOM 4114 O O . LEU A 1 259 ? -4.73062 9.27902 -33.32039 1.000 20.77015 259 LEU A O 1
ATOM 4130 N N . PRO A 1 260 ? -5.39263 11.22498 -32.42443 1.000 17.49803 260 PRO A N 1
ATOM 4131 C CA . PRO A 1 260 ? -4.09974 11.84942 -32.72963 1.000 15.54858 260 PRO A CA 1
ATOM 4132 C C . PRO A 1 260 ? -2.98180 11.33906 -31.82938 1.000 16.68060 260 PRO A C 1
ATOM 4133 O O . PRO A 1 260 ? -3.18630 11.00183 -30.66052 1.000 16.49351 260 PRO A O 1
ATOM 4144 N N . ASN A 1 261 ? -1.77744 11.28786 -32.39791 1.000 16.45878 261 ASN A N 1
ATOM 4145 C CA A ASN A 1 261 ? -0.57290 11.01391 -31.62115 0.557 16.23232 261 ASN A CA 1
ATOM 4146 C CA B ASN A 1 261 ? -0.55166 10.98758 -31.65502 0.443 16.24654 261 ASN A CA 1
ATOM 4147 C C . ASN A 1 261 ? -0.69999 9.71479 -30.83052 1.000 13.01454 261 ASN A C 1
ATOM 4148 O O . ASN A 1 261 ? -0.38793 9.66624 -29.64164 1.000 14.20572 261 ASN A O 1
ATOM 4169 N N . CYS A 1 262 ? -1.17439 8.66661 -31.48978 1.000 13.95956 262 CYS A N 1
ATOM 4170 C CA . CYS A 1 262 ? -1.50232 7.41306 -30.83495 1.000 14.88089 262 CYS A CA 1
ATOM 4171 C C . CYS A 1 262 ? -0.70844 6.27388 -31.44930 1.000 14.08331 262 CYS A C 1
ATOM 4172 O O . CYS A 1 262 ? -0.60429 6.16743 -32.68019 1.000 17.16742 262 CYS A O 1
ATOM 4180 N N . LYS A 1 263 ? -0.14210 5.44234 -30.58407 1.000 14.38941 263 LYS A N 1
ATOM 4181 C CA . LYS A 1 263 ? 0.46351 4.17853 -30.97556 1.000 15.65746 263 LYS A CA 1
ATOM 4182 C C . LYS A 1 263 ? -0.38616 3.05299 -30.40124 1.000 12.81917 263 LYS A C 1
ATOM 4183 O O . LYS A 1 263 ? -0.65890 3.02574 -29.19634 1.000 11.96311 263 LYS A O 1
ATOM 4202 N N . ALA A 1 264 ? -0.80744 2.13365 -31.26039 1.000 14.22817 264 ALA A N 1
ATOM 4203 C CA . ALA A 1 264 ? -1.60172 0.98368 -30.84610 1.000 14.69385 264 ALA A CA 1
ATOM 4204 C C . ALA A 1 264 ? -0.69067 -0.22962 -30.78253 1.000 14.30037 264 ALA A C 1
ATOM 4205 O O . ALA A 1 264 ? 0.06424 -0.48328 -31.72693 1.000 15.29964 264 ALA A O 1
ATOM 4212 N N . VAL A 1 265 ? -0.76578 -0.97823 -29.68714 1.000 11.18657 265 VAL A N 1
ATOM 4213 C CA . VAL A 1 265 ? 0.11930 -2.11128 -29.45533 1.000 10.61403 265 VAL A CA 1
ATOM 4214 C C . VAL A 1 265 ? -0.73089 -3.35912 -29.25644 1.000 10.97797 265 VAL A C 1
ATOM 4215 O O . VAL A 1 265 ? -1.52412 -3.43451 -28.30980 1.000 11.42247 265 VAL A O 1
ATOM 4228 N N . ASP A 1 266 ? -0.51792 -4.35232 -30.12270 1.000 11.22159 266 ASP A N 1
ATOM 4229 C CA . ASP A 1 266 ? -1.20914 -5.63306 -30.08732 1.000 11.74891 266 ASP A CA 1
ATOM 4230 C C . ASP A 1 266 ? -0.51921 -6.52940 -29.07004 1.000 11.65073 266 ASP A C 1
ATOM 4231 O O . ASP A 1 266 ? 0.65960 -6.84047 -29.21254 1.000 12.15670 266 ASP A O 1
ATOM 4240 N N . ILE A 1 267 ? -1.24929 -6.95528 -28.03561 1.000 10.36388 267 ILE A N 1
ATOM 4241 C CA . ILE A 1 267 ? -0.65924 -7.77669 -26.98717 1.000 12.44614 267 ILE A CA 1
ATOM 4242 C C . ILE A 1 267 ? -0.85300 -9.26932 -27.21943 1.000 14.07680 267 ILE A C 1
ATOM 4243 O O . ILE A 1 267 ? -0.41894 -10.07928 -26.38534 1.000 15.46291 267 ILE A O 1
ATOM 4259 N N . GLY A 1 268 ? -1.50629 -9.66390 -28.30927 1.000 13.62800 268 GLY A N 1
ATOM 4260 C CA . GLY A 1 268 ? -1.81328 -11.06084 -28.51891 1.000 15.16219 268 GLY A CA 1
ATOM 4261 C C . GLY A 1 268 ? -3.15807 -11.42633 -27.92281 1.000 15.90743 268 GLY A C 1
ATOM 4262 O O . GLY A 1 268 ? -4.09297 -10.61643 -27.90831 1.000 14.44995 268 GLY A O 1
ATOM 4266 N N . PRO A 1 269 ? -3.28802 -12.65926 -27.43193 1.000 15.31013 269 PRO A N 1
ATOM 4267 C CA . PRO A 1 269 ? -4.54438 -13.06093 -26.78924 1.000 16.30887 269 PRO A CA 1
ATOM 4268 C C . PRO A 1 269 ? -4.90169 -12.14466 -25.62038 1.000 14.51335 269 PRO A C 1
ATOM 4269 O O . PRO A 1 269 ? -4.05701 -11.78356 -24.79538 1.000 15.03211 269 PRO A O 1
ATOM 4280 N N . GLY A 1 270 ? -6.17624 -11.76354 -25.55930 1.000 12.98349 270 GLY A N 1
ATOM 4281 C CA . GLY A 1 270 ? -6.67208 -10.92889 -24.48043 1.000 12.94988 270 GLY A CA 1
ATOM 4282 C C . GLY A 1 270 ? -8.17114 -10.72214 -24.50165 1.000 13.60084 270 GLY A C 1
ATOM 4283 O O . GLY A 1 270 ? -8.79138 -10.76170 -25.56872 1.000 14.67895 270 GLY A O 1
ATOM 4287 N N . LEU A 1 271 ? -8.76476 -10.50646 -23.32085 1.000 12.51782 271 LEU A N 1
ATOM 4288 C CA . LEU A 1 271 ? -10.18998 -10.25124 -23.20939 1.000 13.65592 271 LEU A CA 1
ATOM 4289 C C . LEU A 1 271 ? -10.35770 -8.85810 -22.60806 1.000 13.26294 271 LEU A C 1
ATOM 4290 O O . LEU A 1 271 ? -10.26524 -7.86450 -23.33521 1.000 14.33755 271 LEU A O 1
ATOM 4306 N N . ASN A 1 272 ? -10.59292 -8.74169 -21.30161 1.000 12.11587 272 ASN A N 1
ATOM 4307 C CA . ASN A 1 272 ? -10.69722 -7.43377 -20.66547 1.000 11.19619 272 ASN A CA 1
ATOM 4308 C C . ASN A 1 272 ? -9.48267 -7.08550 -19.81985 1.000 11.22156 272 ASN A C 1
ATOM 4309 O O . ASN A 1 272 ? -8.92782 -5.98534 -19.94991 1.000 11.18854 272 ASN A O 1
ATOM 4320 N N . LEU A 1 273 ? -9.06447 -7.99323 -18.94318 1.000 10.39270 273 LEU A N 1
ATOM 4321 C CA . LEU A 1 273 ? -7.93765 -7.75679 -18.03977 1.000 11.95703 273 LEU A CA 1
ATOM 4322 C C . LEU A 1 273 ? -6.63891 -8.07669 -18.78240 1.000 10.94797 273 LEU A C 1
ATOM 4323 O O . LEU A 1 273 ? -5.94400 -9.05743 -18.51198 1.000 10.77429 273 LEU A O 1
ATOM 4339 N N . LEU A 1 274 ? -6.31343 -7.21344 -19.74063 1.000 11.41077 274 LEU A N 1
ATOM 4340 C CA . LEU A 1 274 ? -5.13445 -7.46572 -20.56240 1.000 10.32096 274 LEU A CA 1
ATOM 4341 C C . LEU A 1 274 ? -3.86472 -7.58857 -19.71437 1.000 10.24447 274 LEU A C 1
ATOM 4342 O O . LEU A 1 274 ? -2.92811 -8.31394 -20.07466 1.000 10.61390 274 LEU A O 1
ATOM 4358 N N . GLN A 1 275 ? -3.82493 -6.90316 -18.57390 1.000 10.03222 275 GLN A N 1
ATOM 4359 C CA . GLN A 1 275 ? -2.66222 -6.97274 -17.69807 1.000 9.88550 275 GLN A CA 1
ATOM 4360 C C . GLN A 1 275 ? -2.37405 -8.39399 -17.23578 1.000 10.35184 275 GLN A C 1
ATOM 4361 O O . GLN A 1 275 ? -1.22557 -8.71125 -16.89269 1.000 11.59660 275 GLN A O 1
ATOM 4375 N N . GLU A 1 276 ? -3.39904 -9.24586 -17.17344 1.000 10.04200 276 GLU A N 1
ATOM 4376 C CA . GLU A 1 276 ? -3.21996 -10.60231 -16.66814 1.000 13.06056 276 GLU A CA 1
ATOM 4377 C C . GLU A 1 276 ? -2.74933 -11.56692 -17.74452 1.000 13.45695 276 GLU A C 1
ATOM 4378 O O . GLU A 1 276 ? -2.23854 -12.64462 -17.41350 1.000 14.58981 276 GLU A O 1
ATOM 4390 N N . ASP A 1 277 ? -2.90303 -11.21147 -19.01854 1.000 12.10071 277 ASP A N 1
ATOM 4391 C CA . ASP A 1 277 ? -2.48977 -12.07168 -20.11979 1.000 11.65645 277 ASP A CA 1
ATOM 4392 C C . ASP A 1 277 ? -1.11647 -11.73273 -20.66902 1.000 13.76343 277 ASP A C 1
ATOM 4393 O O . ASP A 1 277 ? -0.38974 -12.64762 -21.06192 1.000 16.98331 277 ASP A O 1
ATOM 4402 N N . ASN A 1 278 ? -0.70400 -10.46281 -20.69015 1.000 11.74299 278 ASN A N 1
ATOM 4403 C CA . ASN A 1 278 ? 0.62118 -10.08867 -21.19953 1.000 13.36093 278 ASN A CA 1
ATOM 4404 C C . ASN A 1 278 ? 1.19600 -8.90955 -20.41773 1.000 11.32748 278 ASN A C 1
ATOM 4405 O O . ASN A 1 278 ? 1.49428 -7.84563 -20.97458 1.000 11.46668 278 ASN A O 1
ATOM 4416 N N . PRO A 1 279 ? 1.43095 -9.09670 -19.12275 1.000 11.46373 279 PRO A N 1
ATOM 4417 C CA . PRO A 1 279 ? 2.04829 -8.01328 -18.34218 1.000 13.12925 279 PRO A CA 1
ATOM 4418 C C . PRO A 1 279 ? 3.44464 -7.66819 -18.80920 1.000 13.39265 279 PRO A C 1
ATOM 4419 O O . PRO A 1 279 ? 3.85283 -6.50461 -18.72762 1.000 13.70396 279 PRO A O 1
ATOM 4430 N N . ASP A 1 280 ? 4.20161 -8.65588 -19.28813 1.000 14.20926 280 ASP A N 1
ATOM 4431 C CA . ASP A 1 280 ? 5.56795 -8.40472 -19.72730 1.000 13.69795 280 ASP A CA 1
ATOM 4432 C C . ASP A 1 280 ? 5.60221 -7.36126 -20.83783 1.000 13.21926 280 ASP A C 1
ATOM 4433 O O . ASP A 1 280 ? 6.37633 -6.39731 -20.78302 1.000 14.23904 280 ASP A O 1
ATOM 4442 N N . LEU A 1 281 ? 4.75994 -7.53656 -21.85677 1.000 13.70989 281 LEU A N 1
ATOM 4443 C CA . LEU A 1 281 ? 4.76778 -6.60709 -22.97832 1.000 13.79904 281 LEU A CA 1
ATOM 4444 C C . LEU A 1 281 ? 4.18954 -5.25713 -22.56877 1.000 13.33224 281 LEU A C 1
ATOM 4445 O O . LEU A 1 281 ? 4.71679 -4.19985 -22.95447 1.000 12.52199 281 LEU A O 1
ATOM 4461 N N . ILE A 1 282 ? 3.10141 -5.27088 -21.79128 1.000 10.37861 282 ILE A N 1
ATOM 4462 C CA . ILE A 1 282 ? 2.47879 -4.01527 -21.39306 1.000 11.12869 282 ILE A CA 1
ATOM 4463 C C . ILE A 1 282 ? 3.44323 -3.19367 -20.55278 1.000 11.50769 282 ILE A C 1
ATOM 4464 O O . ILE A 1 282 ? 3.63371 -2.00569 -20.79470 1.000 10.79243 282 ILE A O 1
ATOM 4480 N N . GLY A 1 283 ? 4.06873 -3.81706 -19.55465 1.000 10.07071 283 GLY A N 1
ATOM 4481 C CA . GLY A 1 283 ? 5.01897 -3.09438 -18.72703 1.000 10.02700 283 GLY A CA 1
ATOM 4482 C C . GLY A 1 283 ? 6.24713 -2.64517 -19.49284 1.000 10.06094 283 GLY A C 1
ATOM 4483 O O . GLY A 1 283 ? 6.70766 -1.50545 -19.33571 1.000 10.58838 283 GLY A O 1
ATOM 4487 N N . SER A 1 284 ? 6.78534 -3.51730 -20.33980 1.000 10.74015 284 SER A N 1
ATOM 4488 C CA . SER A 1 284 ? 7.98549 -3.15235 -21.09304 1.000 10.43023 284 SER A CA 1
ATOM 4489 C C . SER A 1 284 ? 7.70792 -2.01040 -22.06345 1.000 10.62395 284 SER A C 1
ATOM 4490 O O . SER A 1 284 ? 8.51221 -1.07241 -22.19843 1.000 11.37069 284 SER A O 1
ATOM 4498 N N . GLU A 1 285 ? 6.54893 -2.05770 -22.72380 1.000 12.35677 285 GLU A N 1
ATOM 4499 C CA . GLU A 1 285 ? 6.20717 -1.02573 -23.69647 1.000 14.41958 285 GLU A CA 1
ATOM 4500 C C . GLU A 1 285 ? 5.93974 0.31105 -23.01003 1.000 11.19580 285 GLU A C 1
ATOM 4501 O O . GLU A 1 285 ? 6.35588 1.34898 -23.51968 1.000 11.42541 285 GLU A O 1
ATOM 4513 N N . ILE A 1 286 ? 5.26182 0.30880 -21.85077 1.000 10.58303 286 ILE A N 1
ATOM 4514 C CA . ILE A 1 286 ? 5.08855 1.55569 -21.11928 1.000 11.52883 286 ILE A CA 1
ATOM 4515 C C . ILE A 1 286 ? 6.44198 2.13360 -20.73265 1.000 10.60408 286 ILE A C 1
ATOM 4516 O O . ILE A 1 286 ? 6.68665 3.33776 -20.88650 1.000 11.98844 286 ILE A O 1
ATOM 4532 N N . ALA A 1 287 ? 7.34564 1.28122 -20.23578 1.000 10.99299 287 ALA A N 1
ATOM 4533 C CA . ALA A 1 287 ? 8.66041 1.75728 -19.82333 1.000 12.61886 287 ALA A CA 1
ATOM 4534 C C . ALA A 1 287 ? 9.40284 2.42370 -20.97845 1.000 13.13646 287 ALA A C 1
ATOM 4535 O O . ALA A 1 287 ? 10.03972 3.46813 -20.79261 1.000 12.91586 287 ALA A O 1
ATOM 4542 N N . ARG A 1 288 ? 9.33523 1.83332 -22.17356 1.000 12.34442 288 ARG A N 1
ATOM 4543 C CA . ARG A 1 288 ? 9.96158 2.44452 -23.34189 1.000 13.70402 288 ARG A CA 1
ATOM 4544 C C . ARG A 1 288 ? 9.27301 3.74889 -23.73677 1.000 12.55253 288 ARG A C 1
ATOM 4545 O O . ARG A 1 288 ? 9.93923 4.74755 -24.05145 1.000 14.51409 288 ARG A O 1
ATOM 4566 N N . TRP A 1 289 ? 7.93577 3.75360 -23.72720 1.000 11.79917 289 TRP A N 1
ATOM 4567 C CA . TRP A 1 289 ? 7.16856 4.91181 -24.17572 1.000 11.49487 289 TRP A CA 1
ATOM 4568 C C . TRP A 1 289 ? 7.38297 6.12138 -23.28588 1.000 11.86042 289 TRP A C 1
ATOM 4569 O O . TRP A 1 289 ? 7.43135 7.25542 -23.78162 1.000 12.63462 289 TRP A O 1
ATOM 4590 N N . LEU A 1 290 ? 7.53705 5.90870 -21.97307 1.000 13.04238 290 LEU A N 1
ATOM 4591 C CA . LEU A 1 290 ? 7.67152 7.05214 -21.07587 1.000 12.69123 290 LEU A CA 1
ATOM 4592 C C . LEU A 1 290 ? 8.85252 7.93593 -21.45059 1.000 15.40783 290 LEU A C 1
ATOM 4593 O O . LEU A 1 290 ? 8.80065 9.14681 -21.25447 1.000 17.49048 290 LEU A O 1
ATOM 4609 N N . SER A 1 291 ? 9.92384 7.34862 -21.97770 1.000 17.79603 291 SER A N 1
ATOM 4610 C CA . SER A 1 291 ? 11.09466 8.12856 -22.36130 1.000 16.74971 291 SER A CA 1
ATOM 4611 C C . SER A 1 291 ? 10.82151 9.08607 -23.51429 1.000 21.81291 291 SER A C 1
ATOM 4612 O O . SER A 1 291 ? 11.63190 9.99381 -23.74132 1.000 26.78975 291 SER A O 1
ATOM 4620 N N . THR A 1 292 ? 9.71757 8.91947 -24.23940 1.000 17.82125 292 THR A N 1
ATOM 4621 C CA . THR A 1 292 ? 9.40516 9.78220 -25.36797 1.000 18.95239 292 THR A CA 1
ATOM 4622 C C . THR A 1 292 ? 8.52727 10.96551 -24.97934 1.000 19.93141 292 THR A C 1
ATOM 4623 O O . THR A 1 292 ? 8.26865 11.83052 -25.82459 1.000 24.68471 292 THR A O 1
ATOM 4634 N N . LEU A 1 293 ? 8.07924 11.03663 -23.72703 1.000 19.00758 293 LEU A N 1
ATOM 4635 C CA . LEU A 1 293 ? 7.17110 12.08556 -23.28874 1.000 18.64450 293 LEU A CA 1
ATOM 4636 C C . LEU A 1 293 ? 7.93686 13.31229 -22.80002 1.000 27.39922 293 LEU A C 1
ATOM 4637 O O . LEU A 1 293 ? 9.03799 13.19497 -22.26066 1.000 31.47234 293 LEU A O 1
ATOM 4653 N N . ILE B 1 4 ? -0.59654 -22.82532 -34.54855 1.000 24.45392 4 ILE B N 1
ATOM 4654 C CA . ILE B 1 4 ? -1.38071 -24.05170 -34.47933 1.000 22.28653 4 ILE B CA 1
ATOM 4655 C C . ILE B 1 4 ? -2.31953 -24.12861 -35.67340 1.000 16.54883 4 ILE B C 1
ATOM 4656 O O . ILE B 1 4 ? -3.09325 -23.20492 -35.93374 1.000 19.35051 4 ILE B O 1
ATOM 4671 N N . GLY B 1 5 ? -2.24868 -25.24217 -36.39700 1.000 15.63225 5 GLY B N 1
ATOM 4672 C CA . GLY B 1 5 ? -2.96075 -25.34232 -37.65581 1.000 18.92912 5 GLY B CA 1
ATOM 4673 C C . GLY B 1 5 ? -4.46394 -25.40150 -37.45480 1.000 14.60178 5 GLY B C 1
ATOM 4674 O O . GLY B 1 5 ? -4.96722 -26.04255 -36.52895 1.000 14.78011 5 GLY B O 1
ATOM 4678 N N . THR B 1 6 ? -5.18846 -24.73401 -38.35683 1.000 17.54487 6 THR B N 1
ATOM 4679 C CA . THR B 1 6 ? -6.64432 -24.69796 -38.32681 1.000 13.57299 6 THR B CA 1
ATOM 4680 C C . THR B 1 6 ? -7.29024 -25.55523 -39.40492 1.000 20.37050 6 THR B C 1
ATOM 4681 O O . THR B 1 6 ? -8.49663 -25.79851 -39.33367 1.000 14.86435 6 THR B O 1
ATOM 4692 N N . GLY B 1 7 ? -6.52646 -26.02063 -40.39355 1.000 15.26306 7 GLY B N 1
ATOM 4693 C CA . GLY B 1 7 ? -7.09364 -26.80438 -41.46974 1.000 19.02870 7 GLY B CA 1
ATOM 4694 C C . GLY B 1 7 ? -7.35275 -28.24885 -41.08986 1.000 14.34656 7 GLY B C 1
ATOM 4695 O O . GLY B 1 7 ? -6.86542 -28.76501 -40.09274 1.000 15.33028 7 GLY B O 1
ATOM 4699 N N . PHE B 1 8 ? -8.14068 -28.91963 -41.92586 1.000 15.81523 8 PHE B N 1
ATOM 4700 C CA . PHE B 1 8 ? -8.48450 -30.33368 -41.75336 1.000 14.93713 8 PHE B CA 1
ATOM 4701 C C . PHE B 1 8 ? -8.21905 -31.01108 -43.08968 1.000 13.64376 8 PHE B C 1
ATOM 4702 O O . PHE B 1 8 ? -9.14767 -31.26045 -43.87212 1.000 17.14914 8 PHE B O 1
ATOM 4719 N N . PRO B 1 9 ? -6.96130 -31.32628 -43.38042 1.000 17.91450 9 PRO B N 1
ATOM 4720 C CA . PRO B 1 9 ? -6.60136 -31.77519 -44.73285 1.000 14.93210 9 PRO B CA 1
ATOM 4721 C C . PRO B 1 9 ? -6.72933 -33.27668 -44.94427 1.000 19.63384 9 PRO B C 1
ATOM 4722 O O . PRO B 1 9 ? -5.88924 -33.88918 -45.61036 1.000 29.63057 9 PRO B O 1
ATOM 4733 N N . PHE B 1 10 ? -7.75912 -33.88813 -44.36451 1.000 15.99316 10 PHE B N 1
ATOM 4734 C CA . PHE B 1 10 ? -7.96586 -35.32888 -44.45076 1.000 17.04648 10 PHE B CA 1
ATOM 4735 C C . PHE B 1 10 ? -9.18758 -35.63734 -45.30409 1.000 16.03442 10 PHE B C 1
ATOM 4736 O O . PHE B 1 10 ? -10.26396 -35.07269 -45.07615 1.000 16.64301 10 PHE B O 1
ATOM 4753 N N . ASP B 1 11 ? -9.01582 -36.54786 -46.26515 1.000 15.60558 11 ASP B N 1
ATOM 4754 C CA . ASP B 1 11 ? -10.11883 -36.97562 -47.11998 1.000 15.32326 11 ASP B CA 1
ATOM 4755 C C . ASP B 1 11 ? -11.12014 -37.81443 -46.32671 1.000 15.27805 11 ASP B C 1
ATOM 4756 O O . ASP B 1 11 ? -10.72125 -38.61899 -45.47969 1.000 16.99937 11 ASP B O 1
ATOM 4765 N N . PRO B 1 12 ? -12.41947 -37.64226 -46.56865 1.000 14.49789 12 PRO B N 1
ATOM 4766 C CA . PRO B 1 12 ? -13.41337 -38.41167 -45.81290 1.000 15.09208 12 PRO B CA 1
ATOM 4767 C C . PRO B 1 12 ? -13.47649 -39.88456 -46.18144 1.000 12.89425 12 PRO B C 1
ATOM 4768 O O . PRO B 1 12 ? -13.31148 -40.27263 -47.34122 1.000 14.41093 12 PRO B O 1
ATOM 4779 N N . HIS B 1 13 ? -13.72009 -40.70743 -45.16395 1.000 12.72000 13 HIS B N 1
ATOM 4780 C CA . HIS B 1 13 ? -14.04944 -42.11595 -45.31431 1.000 12.87061 13 HIS B CA 1
ATOM 4781 C C . HIS B 1 13 ? -15.28761 -42.39283 -44.47546 1.000 12.81677 13 HIS B C 1
ATOM 4782 O O . HIS B 1 13 ? -15.51019 -41.74644 -43.44787 1.000 12.57558 13 HIS B O 1
ATOM 4796 N N . TYR B 1 14 ? -16.12079 -43.32351 -44.94255 1.000 13.07029 14 TYR B N 1
ATOM 4797 C CA . TYR B 1 14 ? -17.31076 -43.72128 -44.20438 1.000 13.07251 14 TYR B CA 1
ATOM 4798 C C . TYR B 1 14 ? -17.42283 -45.23971 -44.16800 1.000 15.06084 14 TYR B C 1
ATOM 4799 O O . TYR B 1 14 ? -17.05408 -45.92852 -45.12204 1.000 15.21086 14 TYR B O 1
ATOM 4817 N N . VAL B 1 15 ? -17.94290 -45.76015 -43.06049 1.000 15.26018 15 VAL B N 1
ATOM 4818 C CA . VAL B 1 15 ? -18.31062 -47.16671 -42.94801 1.000 15.65265 15 VAL B CA 1
ATOM 4819 C C . VAL B 1 15 ? -19.72943 -47.23968 -42.39213 1.000 15.71697 15 VAL B C 1
ATOM 4820 O O . VAL B 1 15 ? -20.09301 -46.49200 -41.47568 1.000 16.86608 15 VAL B O 1
ATOM 4833 N N . GLU B 1 16 ? -20.53600 -48.13693 -42.95290 1.000 18.82928 16 GLU B N 1
ATOM 4834 C CA . GLU B 1 16 ? -21.90313 -48.32481 -42.48456 1.000 18.39026 16 GLU B CA 1
ATOM 4835 C C . GLU B 1 16 ? -21.91219 -49.22795 -41.25784 1.000 18.68105 16 GLU B C 1
ATOM 4836 O O . GLU B 1 16 ? -21.39420 -50.34852 -41.29236 1.000 24.91871 16 GLU B O 1
ATOM 4848 N N . VAL B 1 17 ? -22.52007 -48.74078 -40.18178 1.000 16.59221 17 VAL B N 1
ATOM 4849 C CA . VAL B 1 17 ? -22.51751 -49.40581 -38.88653 1.000 23.44114 17 VAL B CA 1
ATOM 4850 C C . VAL B 1 17 ? -23.93395 -49.32985 -38.34386 1.000 20.11879 17 VAL B C 1
ATOM 4851 O O . VAL B 1 17 ? -24.46115 -48.23247 -38.14527 1.000 21.16350 17 VAL B O 1
ATOM 4864 N N . LEU B 1 18 ? -24.54939 -50.48430 -38.10582 1.000 21.65267 18 LEU B N 1
ATOM 4865 C CA . LEU B 1 18 ? -25.88560 -50.54140 -37.51538 1.000 18.55262 18 LEU B CA 1
ATOM 4866 C C . LEU B 1 18 ? -26.86699 -49.66067 -38.28859 1.000 21.29500 18 LEU B C 1
ATOM 4867 O O . LEU B 1 18 ? -27.71353 -48.97380 -37.71072 1.000 21.52348 18 LEU B O 1
ATOM 4883 N N . GLY B 1 19 ? -26.73509 -49.66761 -39.61134 1.000 22.74910 19 GLY B N 1
ATOM 4884 C CA . GLY B 1 19 ? -27.60511 -48.90412 -40.47304 1.000 20.23959 19 GLY B CA 1
ATOM 4885 C C . GLY B 1 19 ? -27.30734 -47.42707 -40.55946 1.000 22.45593 19 GLY B C 1
ATOM 4886 O O . GLY B 1 19 ? -28.10613 -46.68654 -41.14623 1.000 26.65693 19 GLY B O 1
ATOM 4890 N N . GLU B 1 20 ? -26.19345 -46.97155 -39.99795 1.000 18.93025 20 GLU B N 1
ATOM 4891 C CA . GLU B 1 20 ? -25.80812 -45.57045 -40.04922 1.000 20.70466 20 GLU B CA 1
ATOM 4892 C C . GLU B 1 20 ? -24.37553 -45.46550 -40.55421 1.000 18.38681 20 GLU B C 1
ATOM 4893 O O . GLU B 1 20 ? -23.58808 -46.40611 -40.44344 1.000 27.06508 20 GLU B O 1
ATOM 4905 N N . ARG B 1 21 ? -24.03751 -44.30201 -41.10060 1.000 15.99596 21 ARG B N 1
ATOM 4906 C CA . ARG B 1 21 ? -22.69549 -44.03121 -41.60186 1.000 16.24962 21 ARG B CA 1
ATOM 4907 C C . ARG B 1 21 ? -21.86710 -43.31304 -40.53910 1.000 14.64243 21 ARG B C 1
ATOM 4908 O O . ARG B 1 21 ? -22.33816 -42.35549 -39.91193 1.000 18.16966 21 ARG B O 1
ATOM 4929 N N . MET B 1 22 ? -20.63609 -43.77850 -40.33534 1.000 14.80062 22 MET B N 1
ATOM 4930 C CA . MET B 1 22 ? -19.68403 -43.15033 -39.42636 1.000 14.40457 22 MET B CA 1
ATOM 4931 C C . MET B 1 22 ? -18.51171 -42.65237 -40.25560 1.000 12.37668 22 MET B C 1
ATOM 4932 O O . MET B 1 22 ? -17.92747 -43.41690 -41.03084 1.000 12.50174 22 MET B O 1
ATOM 4946 N N . HIS B 1 23 ? -18.20949 -41.36571 -40.12764 1.000 12.21899 23 HIS B N 1
ATOM 4947 C CA . HIS B 1 23 ? -17.07444 -40.76359 -40.81382 1.000 12.16269 23 HIS B CA 1
ATOM 4948 C C . HIS B 1 23 ? -15.78278 -41.05917 -40.06000 1.000 11.91004 23 HIS B C 1
ATOM 4949 O O . HIS B 1 23 ? -15.76505 -41.12777 -38.82772 1.000 11.70964 23 HIS B O 1
ATOM 4963 N N . TYR B 1 24 ? -14.68613 -41.22630 -40.80427 1.000 11.94838 24 TYR B N 1
ATOM 4964 C CA . TYR B 1 24 ? -13.39238 -41.39763 -40.15192 1.000 11.73972 24 TYR B CA 1
ATOM 4965 C C . TYR B 1 24 ? -12.26391 -40.92802 -41.04979 1.000 11.78233 24 TYR B C 1
ATOM 4966 O O . TYR B 1 24 ? -12.34981 -40.98451 -42.28028 1.000 12.02331 24 TYR B O 1
ATOM 4984 N N . VAL B 1 25 ? -11.20785 -40.46676 -40.39930 1.000 11.56946 25 VAL B N 1
ATOM 4985 C CA . VAL B 1 25 ? -9.91013 -40.22682 -41.03059 1.000 11.60144 25 VAL B CA 1
ATOM 4986 C C . VAL B 1 25 ? -9.16331 -41.55098 -41.12514 1.000 11.69093 25 VAL B C 1
ATOM 4987 O O . VAL B 1 25 ? -9.22570 -42.38663 -40.21615 1.000 11.60741 25 VAL B O 1
ATOM 5000 N N . ASP B 1 26 ? -8.44301 -41.74810 -42.23006 1.000 11.88803 26 ASP B N 1
ATOM 5001 C CA . ASP B 1 26 ? -7.63413 -42.95560 -42.41259 1.000 12.62910 26 ASP B CA 1
ATOM 5002 C C . ASP B 1 26 ? -6.45714 -42.58020 -43.30719 1.000 12.24111 26 ASP B C 1
ATOM 5003 O O . ASP B 1 26 ? -6.61704 -42.44118 -44.52204 1.000 12.98988 26 ASP B O 1
ATOM 5012 N N . VAL B 1 27 ? -5.28842 -42.39556 -42.70880 1.000 12.00154 27 VAL B N 1
ATOM 5013 C CA . VAL B 1 27 ? -4.09995 -42.01018 -43.45606 1.000 12.12915 27 VAL B CA 1
ATOM 5014 C C . VAL B 1 27 ? -2.90332 -42.83623 -42.99873 1.000 12.15134 27 VAL B C 1
ATOM 5015 O O . VAL B 1 27 ? -2.93991 -43.50680 -41.96558 1.000 13.31644 27 VAL B O 1
ATOM 5028 N N . GLY B 1 28 ? -1.81622 -42.75242 -43.77812 1.000 12.32523 28 GLY B N 1
ATOM 5029 C CA . GLY B 1 28 ? -0.57655 -43.41571 -43.44552 1.000 13.22748 28 GLY B CA 1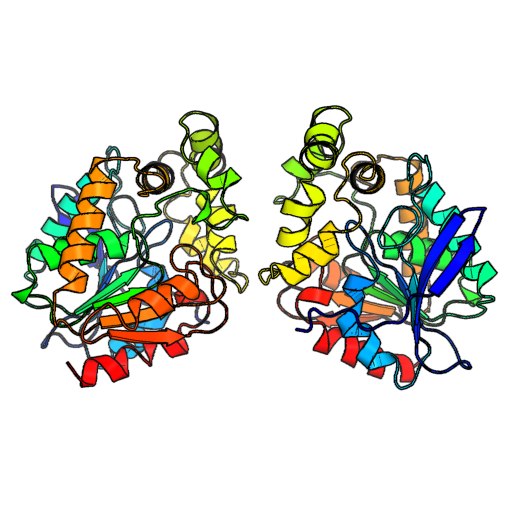
ATOM 5030 C C . GLY B 1 28 ? -0.41746 -44.78684 -44.05170 1.000 12.64366 28 GLY B C 1
ATOM 5031 O O . GLY B 1 28 ? -1.25134 -45.25691 -44.83211 1.000 12.80154 28 GLY B O 1
ATOM 5035 N N . PRO B 1 29 ? 0.67862 -45.45429 -43.69553 1.000 14.27373 29 PRO B N 1
ATOM 5036 C CA . PRO B 1 29 ? 0.96470 -46.77446 -44.26950 1.000 16.16487 29 PRO B CA 1
ATOM 5037 C C . PRO B 1 29 ? -0.17413 -47.74116 -43.99946 1.000 15.75344 29 PRO B C 1
ATOM 5038 O O . PRO B 1 29 ? -0.89632 -47.61961 -43.00760 1.000 18.77371 29 PRO B O 1
ATOM 5049 N N . ARG B 1 30 ? -0.33769 -48.71485 -44.89820 1.000 18.37768 30 ARG B N 1
ATOM 5050 C CA . ARG B 1 30 ? -1.41902 -49.68187 -44.74794 1.000 19.92410 30 ARG B CA 1
ATOM 5051 C C . ARG B 1 30 ? -1.05277 -50.83790 -43.82419 1.000 24.25663 30 ARG B C 1
ATOM 5052 O O . ARG B 1 30 ? -1.93533 -51.39873 -43.16603 1.000 28.39286 30 ARG B O 1
ATOM 5073 N N . ASP B 1 31 ? 0.21907 -51.20215 -43.74877 1.000 25.54238 31 ASP B N 1
ATOM 5074 C CA . ASP B 1 31 ? 0.63583 -52.31940 -42.91679 1.000 27.54572 31 ASP B CA 1
ATOM 5075 C C . ASP B 1 31 ? 1.00865 -51.82772 -41.52151 1.000 29.97217 31 ASP B C 1
ATOM 5076 O O . ASP B 1 31 ? 1.12119 -50.62644 -41.26180 1.000 26.90408 31 ASP B O 1
ATOM 5085 N N . GLY B 1 32 ? 1.19736 -52.78005 -40.60936 1.000 30.61414 32 GLY B N 1
ATOM 5086 C CA . GLY B 1 32 ? 1.55893 -52.44403 -39.24747 1.000 21.36234 32 GLY B CA 1
ATOM 5087 C C . GLY B 1 32 ? 0.36253 -52.21186 -38.34775 1.000 19.45884 32 GLY B C 1
ATOM 5088 O O . GLY B 1 32 ? -0.79931 -52.26260 -38.75847 1.000 22.52953 32 GLY B O 1
ATOM 5092 N N . THR B 1 33 ? 0.66884 -51.96055 -37.08061 1.000 18.99785 33 THR B N 1
ATOM 5093 C CA . THR B 1 33 ? -0.37135 -51.74766 -36.08682 1.000 15.37368 33 THR B CA 1
ATOM 5094 C C . THR B 1 33 ? -0.98811 -50.36700 -36.27172 1.000 16.92134 33 THR B C 1
ATOM 5095 O O . THR B 1 33 ? -0.26214 -49.37057 -36.30012 1.000 16.32470 33 THR B O 1
ATOM 5106 N N . PRO B 1 34 ? -2.30380 -50.26506 -36.42220 1.000 13.97021 34 PRO B N 1
ATOM 5107 C CA . PRO B 1 34 ? -2.92297 -48.94210 -36.56110 1.000 13.90506 34 PRO B CA 1
ATOM 5108 C C . PRO B 1 34 ? -3.03307 -48.22825 -35.22265 1.000 13.21913 34 PRO B C 1
ATOM 5109 O O . PRO B 1 34 ? -3.08383 -48.84223 -34.15416 1.000 12.46619 34 PRO B O 1
ATOM 5120 N N . VAL B 1 35 ? -3.07639 -46.90705 -35.30024 1.000 11.50728 35 VAL B N 1
ATOM 5121 C CA . VAL B 1 35 ? -3.25192 -46.03350 -34.14746 1.000 11.28062 35 VAL B CA 1
ATOM 5122 C C . VAL B 1 35 ? -4.64564 -45.43354 -34.25636 1.000 11.16776 35 VAL B C 1
ATOM 5123 O O . VAL B 1 35 ? -4.96857 -44.75661 -35.24716 1.000 11.26584 35 VAL B O 1
ATOM 5136 N N . LEU B 1 36 ? -5.48490 -45.71056 -33.25438 1.000 11.10661 36 LEU B N 1
ATOM 5137 C CA . LEU B 1 36 ? -6.88947 -45.33016 -33.26621 1.000 11.04625 36 LEU B CA 1
ATOM 5138 C C . LEU B 1 36 ? -7.09051 -44.15094 -32.31909 1.000 10.82769 36 LEU B C 1
ATOM 5139 O O . LEU B 1 36 ? -6.85416 -44.27997 -31.10903 1.000 10.76734 36 LEU B O 1
ATOM 5155 N N . PHE B 1 37 ? -7.55945 -43.02596 -32.87295 1.000 10.73780 37 PHE B N 1
ATOM 5156 C CA . PHE B 1 37 ? -7.73980 -41.78141 -32.14020 1.000 10.54383 37 PHE B CA 1
ATOM 5157 C C . PHE B 1 37 ? -9.22381 -41.59097 -31.84474 1.000 10.52908 37 PHE B C 1
ATOM 5158 O O . PHE B 1 37 ? -10.02180 -41.52748 -32.77545 1.000 10.62098 37 PHE B O 1
ATOM 5175 N N . LEU B 1 38 ? -9.58592 -41.43116 -30.57144 1.000 10.43660 38 LEU B N 1
ATOM 5176 C CA . LEU B 1 38 ? -10.98895 -41.30660 -30.17639 1.000 10.45105 38 LEU B CA 1
ATOM 5177 C C . LEU B 1 38 ? -11.22137 -39.99136 -29.45111 1.000 10.28455 38 LEU B C 1
ATOM 5178 O O . LEU B 1 38 ? -10.71482 -39.80106 -28.34097 1.000 10.19079 38 LEU B O 1
ATOM 5194 N N . HIS B 1 39 ? -12.04367 -39.12993 -30.05086 1.000 11.71637 39 HIS B N 1
ATOM 5195 C CA . HIS B 1 39 ? -12.41192 -37.85022 -29.47355 1.000 10.58120 39 HIS B CA 1
ATOM 5196 C C . HIS B 1 39 ? -13.59581 -37.99418 -28.50784 1.000 10.67910 39 HIS B C 1
ATOM 5197 O O . HIS B 1 39 ? -14.22737 -39.05150 -28.39860 1.000 10.43017 39 HIS B O 1
ATOM 5211 N N . GLY B 1 40 ? -13.90669 -36.88295 -27.82307 1.000 10.97587 40 GLY B N 1
ATOM 5212 C CA . GLY B 1 40 ? -15.01089 -36.79988 -26.89167 1.000 12.41209 40 GLY B CA 1
ATOM 5213 C C . GLY B 1 40 ? -15.96182 -35.65604 -27.21230 1.000 10.28355 40 GLY B C 1
ATOM 5214 O O . GLY B 1 40 ? -16.18837 -35.29918 -28.36587 1.000 11.57145 40 GLY B O 1
ATOM 5218 N N . ASN B 1 41 ? -16.52045 -35.07055 -26.13633 1.000 10.59219 41 ASN B N 1
ATOM 5219 C CA . ASN B 1 41 ? -17.54164 -34.03568 -26.23085 1.000 11.99295 41 ASN B CA 1
ATOM 5220 C C . ASN B 1 41 ? -16.94096 -32.66285 -25.98188 1.000 9.99398 41 ASN B C 1
ATOM 5221 O O . ASN B 1 41 ? -16.16935 -32.49765 -25.02920 1.000 11.87321 41 ASN B O 1
ATOM 5232 N N . PRO B 1 42 ? -17.25136 -31.64382 -26.80156 1.000 11.72784 42 PRO B N 1
ATOM 5233 C CA . PRO B 1 42 ? -18.11663 -31.63254 -27.98234 1.000 12.95544 42 PRO B CA 1
ATOM 5234 C C . PRO B 1 42 ? -17.32268 -31.55756 -29.28952 1.000 10.42401 42 PRO B C 1
ATOM 5235 O O . PRO B 1 42 ? -17.58660 -30.72768 -30.17670 1.000 11.53390 42 PRO B O 1
ATOM 5246 N N . THR B 1 43 ? -16.31403 -32.40702 -29.42841 1.000 11.26782 43 THR B N 1
ATOM 5247 C CA . THR B 1 43 ? -15.35819 -32.31300 -30.52424 1.000 13.24265 43 THR B CA 1
ATOM 5248 C C . THR B 1 43 ? -15.66841 -33.34845 -31.60877 1.000 11.58631 43 THR B C 1
ATOM 5249 O O . THR B 1 43 ? -16.78654 -33.85787 -31.69911 1.000 10.43797 43 THR B O 1
ATOM 5260 N N . SER B 1 44 ? -14.68239 -33.62613 -32.45238 1.000 11.32903 44 SER B N 1
ATOM 5261 C CA . SER B 1 44 ? -14.74349 -34.61227 -33.52046 1.000 11.04334 44 SER B CA 1
ATOM 5262 C C . SER B 1 44 ? -13.30518 -34.97986 -33.82751 1.000 10.71331 44 SER B C 1
ATOM 5263 O O . SER B 1 44 ? -12.39223 -34.59885 -33.09321 1.000 10.96026 44 SER B O 1
ATOM 5271 N N . SER B 1 45 ? -13.09116 -35.69961 -34.92736 1.000 10.91872 45 SER B N 1
ATOM 5272 C CA . SER B 1 45 ? -11.72684 -35.98528 -35.36050 1.000 12.01863 45 SER B CA 1
ATOM 5273 C C . SER B 1 45 ? -10.92832 -34.70822 -35.61081 1.000 10.45242 45 SER B C 1
ATOM 5274 O O . SER B 1 45 ? -9.69345 -34.75502 -35.64095 1.000 11.28619 45 SER B O 1
ATOM 5282 N N . TYR B 1 46 ? -11.60241 -33.56829 -35.77731 1.000 10.87968 46 TYR B N 1
ATOM 5283 C CA . TYR B 1 46 ? -10.91503 -32.28950 -35.90446 1.000 11.33709 46 TYR B CA 1
ATOM 5284 C C . TYR B 1 46 ? -9.96300 -32.02874 -34.74657 1.000 10.35803 46 TYR B C 1
ATOM 5285 O O . TYR B 1 46 ? -8.92191 -31.40066 -34.94054 1.000 10.12816 46 TYR B O 1
ATOM 5303 N N . VAL B 1 47 ? -10.27650 -32.51564 -33.54432 1.000 12.23386 47 VAL B N 1
ATOM 5304 C CA . VAL B 1 47 ? -9.41185 -32.28617 -32.38289 1.000 10.45174 47 VAL B CA 1
ATOM 5305 C C . VAL B 1 47 ? -8.05926 -32.97331 -32.52295 1.000 12.13637 47 VAL B C 1
ATOM 5306 O O . VAL B 1 47 ? -7.10190 -32.63171 -31.80169 1.000 10.25319 47 VAL B O 1
ATOM 5319 N N . TRP B 1 48 ? -7.93565 -33.93720 -33.44021 1.000 10.53342 48 TRP B N 1
ATOM 5320 C CA . TRP B 1 48 ? -6.68765 -34.65676 -33.65256 1.000 10.70612 48 TRP B CA 1
ATOM 5321 C C . TRP B 1 48 ? -5.90521 -34.13485 -34.84453 1.000 10.44175 48 TRP B C 1
ATOM 5322 O O . TRP B 1 48 ? -4.86270 -34.70784 -35.17004 1.000 12.04589 48 TRP B O 1
ATOM 5343 N N . ARG B 1 49 ? -6.35806 -33.04382 -35.48084 1.000 10.25019 49 ARG B N 1
ATOM 5344 C CA . ARG B 1 49 ? -5.81240 -32.67522 -36.78460 1.000 11.07561 49 ARG B CA 1
ATOM 5345 C C . ARG B 1 49 ? -4.32077 -32.35208 -36.73539 1.000 11.47492 49 ARG B C 1
ATOM 5346 O O . ARG B 1 49 ? -3.62014 -32.54732 -37.73429 1.000 11.96412 49 ARG B O 1
ATOM 5367 N N . ASN B 1 50 ? -3.83416 -31.82991 -35.61160 1.000 10.46567 50 ASN B N 1
ATOM 5368 C CA . ASN B 1 50 ? -2.43647 -31.44294 -35.46553 1.000 12.57900 50 ASN B CA 1
ATOM 5369 C C . ASN B 1 50 ? -1.62329 -32.48024 -34.71525 1.000 13.13129 50 ASN B C 1
ATOM 5370 O O . ASN B 1 50 ? -0.41467 -32.28981 -34.53182 1.000 14.11412 50 ASN B O 1
ATOM 5381 N N . ILE B 1 51 ? -2.25821 -33.56310 -34.28069 1.000 11.98674 51 ILE B N 1
ATOM 5382 C CA . ILE B 1 51 ? -1.56034 -34.67970 -33.65833 1.000 12.17415 51 ILE B CA 1
ATOM 5383 C C . ILE B 1 51 ? -1.20025 -35.73352 -34.69450 1.000 11.76483 51 ILE B C 1
ATOM 5384 O O . ILE B 1 51 ? -0.06130 -36.22079 -34.74608 1.000 12.12996 51 ILE B O 1
ATOM 5400 N N . ILE B 1 52 ? -2.18313 -36.09195 -35.51752 1.000 10.44828 52 ILE B N 1
ATOM 5401 C CA . ILE B 1 52 ? -2.02161 -37.12615 -36.53367 1.000 12.37005 52 ILE B CA 1
ATOM 5402 C C . ILE B 1 52 ? -0.79208 -36.92247 -37.41568 1.000 12.37186 52 ILE B C 1
ATOM 5403 O O . ILE B 1 52 ? -0.11458 -37.90204 -37.73016 1.000 11.86697 52 ILE B O 1
ATOM 5419 N N . PRO B 1 53 ? -0.46970 -35.71381 -37.86633 1.000 12.48446 53 PRO B N 1
ATOM 5420 C CA . PRO B 1 53 ? 0.68942 -35.57788 -38.76374 1.000 13.13173 53 PRO B CA 1
ATOM 5421 C C . PRO B 1 53 ? 2.02553 -35.95727 -38.14288 1.000 12.05518 53 PRO B C 1
ATOM 5422 O O . PRO B 1 53 ? 3.00138 -36.17427 -38.88246 1.000 13.73365 53 PRO B O 1
ATOM 5433 N N . HIS B 1 54 ? 2.11441 -36.03690 -36.81530 1.000 12.22481 54 HIS B N 1
ATOM 5434 C CA . HIS B 1 54 ? 3.33558 -36.52332 -36.18752 1.000 16.95684 54 HIS B CA 1
ATOM 5435 C C . HIS B 1 54 ? 3.46002 -38.03763 -36.28309 1.000 13.35544 54 HIS B C 1
ATOM 5436 O O . HIS B 1 54 ? 4.56575 -38.56587 -36.15812 1.000 14.38359 54 HIS B O 1
ATOM 5450 N N . VAL B 1 55 ? 2.34280 -38.73295 -36.48928 1.000 12.32675 55 VAL B N 1
ATOM 5451 C CA . VAL B 1 55 ? 2.28318 -40.18712 -36.42502 1.000 12.72233 55 VAL B CA 1
ATOM 5452 C C . VAL B 1 55 ? 2.11422 -40.80819 -37.80739 1.000 11.40187 55 VAL B C 1
ATOM 5453 O O . VAL B 1 55 ? 2.74475 -41.82995 -38.11039 1.000 13.16447 55 VAL B O 1
ATOM 5466 N N . ALA B 1 56 ? 1.27213 -40.19821 -38.65181 1.000 12.24337 56 ALA B N 1
ATOM 5467 C CA . ALA B 1 56 ? 0.96156 -40.77596 -39.95324 1.000 12.07225 56 ALA B CA 1
ATOM 5468 C C . ALA B 1 56 ? 2.17586 -41.04253 -40.84372 1.000 12.50799 56 ALA B C 1
ATOM 5469 O O . ALA B 1 56 ? 2.07843 -41.94687 -41.68785 1.000 12.17473 56 ALA B O 1
ATOM 5476 N N . PRO B 1 57 ? 3.29106 -40.31407 -40.74889 1.000 12.19370 57 PRO B N 1
ATOM 5477 C CA . PRO B 1 57 ? 4.44732 -40.67562 -41.57924 1.000 12.19495 57 PRO B CA 1
ATOM 5478 C C . PRO B 1 57 ? 4.91368 -42.09746 -41.36678 1.000 14.23161 57 PRO B C 1
ATOM 5479 O O . PRO B 1 57 ? 5.48592 -42.69138 -42.29312 1.000 15.28595 57 PRO B O 1
ATOM 5490 N N . THR B 1 58 ? 4.68865 -42.67378 -40.17944 1.000 14.57612 58 THR B N 1
ATOM 5491 C CA . THR B 1 58 ? 5.21168 -43.99590 -39.87170 1.000 17.58979 58 THR B CA 1
ATOM 5492 C C . THR B 1 58 ? 4.17308 -44.99874 -39.38851 1.000 14.09007 58 THR B C 1
ATOM 5493 O O . THR B 1 58 ? 4.51096 -46.18311 -39.24911 1.000 15.71655 58 THR B O 1
ATOM 5504 N N . HIS B 1 59 ? 2.92754 -44.58120 -39.13603 1.000 13.33515 59 HIS B N 1
ATOM 5505 C CA . HIS B 1 59 ? 1.88817 -45.48917 -38.67260 1.000 14.68623 59 HIS B CA 1
ATOM 5506 C C . HIS B 1 59 ? 0.53729 -45.11665 -39.26487 1.000 13.33366 59 HIS B C 1
ATOM 5507 O O . HIS B 1 59 ? 0.21737 -43.93356 -39.41946 1.000 13.59483 59 HIS B O 1
ATOM 5521 N N . ARG B 1 60 ? -0.27290 -46.13049 -39.55828 1.000 13.21930 60 ARG B N 1
ATOM 5522 C CA . ARG B 1 60 ? -1.64335 -45.88424 -39.97045 1.000 13.59020 60 ARG B CA 1
ATOM 5523 C C . ARG B 1 60 ? -2.38199 -45.16785 -38.85422 1.000 11.72374 60 ARG B C 1
ATOM 5524 O O . ARG B 1 60 ? -2.29188 -45.55676 -37.68624 1.000 12.45221 60 ARG B O 1
ATOM 5545 N N . CYS B 1 61 ? -3.09105 -44.09902 -39.20255 1.000 11.62504 61 CYS B N 1
ATOM 5546 C CA . CYS B 1 61 ? -3.88859 -43.34712 -38.24440 1.000 11.38620 61 CYS B CA 1
ATOM 5547 C C . CYS B 1 61 ? -5.35900 -43.39528 -38.63637 1.000 11.60135 61 CYS B C 1
ATOM 5548 O O . CYS B 1 61 ? -5.71361 -43.03410 -39.77143 1.000 12.07599 61 CYS B O 1
ATOM 5556 N N . ILE B 1 62 ? -6.20908 -43.81198 -37.69235 1.000 11.32903 62 ILE B N 1
ATOM 5557 C CA . ILE B 1 62 ? -7.65282 -43.89995 -37.89141 1.000 11.87097 62 ILE B CA 1
ATOM 5558 C C . ILE B 1 62 ? -8.32312 -43.04860 -36.82558 1.000 11.15561 62 ILE B C 1
ATOM 5559 O O . ILE B 1 62 ? -8.05930 -43.22810 -35.63208 1.000 11.02934 62 ILE B O 1
ATOM 5575 N N . ALA B 1 63 ? -9.18293 -42.12318 -37.24568 1.000 11.13931 63 ALA B N 1
ATOM 5576 C CA . ALA B 1 63 ? -9.85116 -41.20766 -36.32021 1.000 10.95696 63 ALA B CA 1
ATOM 5577 C C . ALA B 1 63 ? -11.33091 -41.10939 -36.66485 1.000 11.05825 63 ALA B C 1
ATOM 5578 O O . ALA B 1 63 ? -11.71209 -40.31702 -37.54361 1.000 11.13323 63 ALA B O 1
ATOM 5585 N N . PRO B 1 64 ? -12.19103 -41.88608 -36.00293 1.000 11.09323 64 PRO B N 1
ATOM 5586 C CA . PRO B 1 64 ? -13.62931 -41.81772 -36.29352 1.000 11.21998 64 PRO B CA 1
ATOM 5587 C C . PRO B 1 64 ? -14.31470 -40.65750 -35.58560 1.000 11.08450 64 PRO B C 1
ATOM 5588 O O . PRO B 1 64 ? -13.88619 -40.19747 -34.52817 1.000 11.81715 64 PRO B O 1
ATOM 5599 N N . ASP B 1 65 ? -15.41546 -40.20576 -36.18644 1.000 11.22165 65 ASP B N 1
ATOM 5600 C CA . ASP B 1 65 ? -16.35330 -39.29337 -35.53709 1.000 11.16223 65 ASP B CA 1
ATOM 5601 C C . ASP B 1 65 ? -17.43865 -40.12215 -34.86165 1.000 11.42857 65 ASP B C 1
ATOM 5602 O O . ASP B 1 65 ? -18.06637 -40.97963 -35.49860 1.000 11.48321 65 ASP B O 1
ATOM 5611 N N . LEU B 1 66 ? -17.64347 -39.88622 -33.56691 1.000 11.12337 66 LEU B N 1
ATOM 5612 C CA . LEU B 1 66 ? -18.68492 -40.61430 -32.84442 1.000 11.23888 66 LEU B CA 1
ATOM 5613 C C . LEU B 1 66 ? -20.04387 -40.40736 -33.51436 1.000 12.22542 66 LEU B C 1
ATOM 5614 O O . LEU B 1 66 ? -20.30253 -39.39008 -34.16626 1.000 11.49787 66 LEU B O 1
ATOM 5630 N N . ILE B 1 67 ? -20.92848 -41.39030 -33.34495 1.000 13.54304 67 ILE B N 1
ATOM 5631 C CA . ILE B 1 67 ? -22.26357 -41.27693 -33.91486 1.000 12.16970 67 ILE B CA 1
ATOM 5632 C C . ILE B 1 67 ? -22.91784 -40.01404 -33.37572 1.000 12.66477 67 ILE B C 1
ATOM 5633 O O . ILE B 1 67 ? -22.80733 -39.69474 -32.18547 1.000 13.49529 67 ILE B O 1
ATOM 5649 N N . GLY B 1 68 ? -23.57769 -39.27575 -34.26209 1.000 14.08485 68 GLY B N 1
ATOM 5650 C CA . GLY B 1 68 ? -24.20172 -38.01704 -33.90749 1.000 12.45451 68 GLY B CA 1
ATOM 5651 C C . GLY B 1 68 ? -23.27024 -36.82340 -33.86010 1.000 14.93154 68 GLY B C 1
ATOM 5652 O O . GLY B 1 68 ? -23.71068 -35.72098 -33.50325 1.000 16.89609 68 GLY B O 1
ATOM 5656 N N . MET B 1 69 ? -21.99930 -36.99825 -34.20079 1.000 14.27593 69 MET B N 1
ATOM 5657 C CA . MET B 1 69 ? -20.99855 -35.95589 -34.06164 1.000 15.13207 69 MET B CA 1
ATOM 5658 C C . MET B 1 69 ? -20.17347 -35.87559 -35.33582 1.000 11.99239 69 MET B C 1
ATOM 5659 O O . MET B 1 69 ? -20.16686 -36.79709 -36.15773 1.000 13.16721 69 MET B O 1
ATOM 5673 N N . GLY B 1 70 ? -19.48429 -34.74356 -35.49396 1.000 14.88179 70 GLY B N 1
ATOM 5674 C CA . GLY B 1 70 ? -18.64661 -34.56970 -36.66571 1.000 11.71662 70 GLY B CA 1
ATOM 5675 C C . GLY B 1 70 ? -19.43608 -34.75972 -37.93234 1.000 14.87570 70 GLY B C 1
ATOM 5676 O O . GLY B 1 70 ? -20.52248 -34.21273 -38.08799 1.000 12.35200 70 GLY B O 1
ATOM 5680 N N . LYS B 1 71 ? -18.89515 -35.54853 -38.85194 1.000 12.56821 71 LYS B N 1
ATOM 5681 C CA . LYS B 1 71 ? -19.52831 -35.82609 -40.13183 1.000 13.48489 71 LYS B CA 1
ATOM 5682 C C . LYS B 1 71 ? -20.31365 -37.13669 -40.12161 1.000 12.91508 71 LYS B C 1
ATOM 5683 O O . LYS B 1 71 ? -20.78933 -37.57157 -41.17603 1.000 14.58126 71 LYS B O 1
ATOM 5702 N N . SER B 1 72 ? -20.46448 -37.77380 -38.96667 1.000 12.11162 72 SER B N 1
ATOM 5703 C CA . SER B 1 72 ? -21.21522 -39.01660 -38.88141 1.000 13.35436 72 SER B CA 1
ATOM 5704 C C . SER B 1 72 ? -22.71272 -38.73694 -38.90395 1.000 14.11806 72 SER B C 1
ATOM 5705 O O . SER B 1 72 ? -23.16886 -37.61408 -38.66353 1.000 14.61455 72 SER B O 1
ATOM 5713 N N . ASP B 1 73 ? -23.47547 -39.78011 -39.21178 1.000 15.09194 73 ASP B N 1
ATOM 5714 C CA . ASP B 1 73 ? -24.92368 -39.67196 -39.28047 1.000 14.30223 73 ASP B CA 1
ATOM 5715 C C . ASP B 1 73 ? -25.51573 -39.35651 -37.90147 1.000 14.36664 73 ASP B C 1
ATOM 5716 O O . ASP B 1 73 ? -24.87843 -39.52030 -36.85378 1.000 13.19062 73 ASP B O 1
ATOM 5725 N N . LYS B 1 74 ? -26.77667 -38.91680 -37.91282 1.000 14.05552 74 LYS B N 1
ATOM 5726 C CA . LYS B 1 74 ? -27.43821 -38.37370 -36.72616 1.000 14.64411 74 LYS B CA 1
ATOM 5727 C C . LYS B 1 74 ? -28.77923 -39.06254 -36.53442 1.000 17.92231 74 LYS B C 1
ATOM 5728 O O . LYS B 1 74 ? -29.83992 -38.44892 -36.68936 1.000 20.38729 74 LYS B O 1
ATOM 5747 N N . PRO B 1 75 ? -28.76146 -40.34500 -36.18745 1.000 16.76750 75 PRO B N 1
ATOM 5748 C CA . PRO B 1 75 ? -30.01488 -41.06197 -35.93709 1.000 20.63294 75 PRO B CA 1
ATOM 5749 C C . PRO B 1 75 ? -30.73934 -40.54333 -34.70138 1.000 19.53398 75 PRO B C 1
ATOM 5750 O O . PRO B 1 75 ? -30.18021 -39.82849 -33.86639 1.000 14.85084 75 PRO B O 1
ATOM 5761 N N . ASP B 1 76 ? -32.01404 -40.91906 -34.60130 1.000 19.30273 76 ASP B N 1
ATOM 5762 C CA . ASP B 1 76 ? -32.84962 -40.57316 -33.45110 1.000 17.84979 76 ASP B CA 1
ATOM 5763 C C . ASP B 1 76 ? -32.50749 -41.52063 -32.30928 1.000 17.36253 76 ASP B C 1
ATOM 5764 O O . ASP B 1 76 ? -33.10271 -42.58743 -32.15074 1.000 22.00526 76 ASP B O 1
ATOM 5773 N N . LEU B 1 77 ? -31.51596 -41.13270 -31.51137 1.000 19.82078 77 LEU B N 1
ATOM 5774 C CA . LEU B 1 77 ? -31.07464 -41.92008 -30.37334 1.000 18.72748 77 LEU B CA 1
ATOM 5775 C C . LEU B 1 77 ? -31.04781 -41.02246 -29.14291 1.000 15.36220 77 LEU B C 1
ATOM 5776 O O . LEU B 1 77 ? -31.06029 -39.79113 -29.24122 1.000 15.69217 77 LEU B O 1
ATOM 5792 N N . GLY B 1 78 ? -30.98709 -41.65101 -27.96773 1.000 15.07917 78 GLY B N 1
ATOM 5793 C CA . GLY B 1 78 ? -30.73732 -40.89896 -26.76009 1.000 15.22327 78 GLY B CA 1
ATOM 5794 C C . GLY B 1 78 ? -29.29079 -40.49707 -26.60700 1.000 17.19125 78 GLY B C 1
ATOM 5795 O O . GLY B 1 78 ? -28.99493 -39.57486 -25.84434 1.000 16.02833 78 GLY B O 1
ATOM 5799 N N . TYR B 1 79 ? -28.38839 -41.16096 -27.33535 1.000 13.77427 79 TYR B N 1
ATOM 5800 C CA . TYR B 1 79 ? -26.96041 -40.84867 -27.30597 1.000 13.23508 79 TYR B CA 1
ATOM 5801 C C . TYR B 1 79 ? -26.38521 -41.04566 -25.90559 1.000 12.12514 79 TYR B C 1
ATOM 5802 O O . TYR B 1 79 ? -25.50374 -40.29980 -25.45257 1.000 12.46921 79 TYR B O 1
ATOM 5820 N N . PHE B 1 80 ? -26.86391 -42.09307 -25.23296 1.000 12.32457 80 PHE B N 1
ATOM 5821 C CA . PHE B 1 80 ? -26.22925 -42.56317 -24.02042 1.000 13.61207 80 PHE B CA 1
ATOM 5822 C C . PHE B 1 80 ? -24.87193 -43.16223 -24.35651 1.000 13.33646 80 PHE B C 1
ATOM 5823 O O . PHE B 1 80 ? -24.61062 -43.56081 -25.49258 1.000 13.46894 80 PHE B O 1
ATOM 5840 N N . PHE B 1 81 ? -24.00316 -43.23445 -23.34717 1.000 11.92076 81 PHE B N 1
ATOM 5841 C CA . PHE B 1 81 ? -22.72293 -43.90145 -23.53875 1.000 12.06290 81 PHE B CA 1
ATOM 5842 C C . PHE B 1 81 ? -22.90948 -45.29314 -24.13938 1.000 12.37776 81 PHE B C 1
ATOM 5843 O O . PHE B 1 81 ? -22.13727 -45.71059 -25.01417 1.000 12.14010 81 PHE B O 1
ATOM 5860 N N . ASP B 1 82 ? -23.94295 -46.01857 -23.69838 1.000 13.68252 82 ASP B N 1
ATOM 5861 C CA . ASP B 1 82 ? -24.18126 -47.35390 -24.23748 1.000 14.10978 82 ASP B CA 1
ATOM 5862 C C . ASP B 1 82 ? -24.40410 -47.31669 -25.74206 1.000 14.64421 82 ASP B C 1
ATOM 5863 O O . ASP B 1 82 ? -24.00344 -48.24501 -26.45329 1.000 13.88979 82 ASP B O 1
ATOM 5872 N N . ASP B 1 83 ? -25.03403 -46.25311 -26.24553 1.000 13.74773 83 ASP B N 1
ATOM 5873 C CA . ASP B 1 83 ? -25.21714 -46.12307 -27.68970 1.000 14.33069 83 ASP B CA 1
ATOM 5874 C C . ASP B 1 83 ? -23.87398 -45.97439 -28.38135 1.000 12.29256 83 ASP B C 1
ATOM 5875 O O . ASP B 1 83 ? -23.61703 -46.61252 -29.41057 1.000 13.27915 83 ASP B O 1
ATOM 5884 N N . HIS B 1 84 ? -23.00177 -45.15004 -27.81277 1.000 13.32097 84 HIS B N 1
ATOM 5885 C CA . HIS B 1 84 ? -21.67771 -44.94909 -28.40038 1.000 13.01253 84 HIS B CA 1
ATOM 5886 C C . HIS B 1 84 ? -20.84283 -46.22546 -28.35394 1.000 12.47359 84 HIS B C 1
ATOM 5887 O O . HIS B 1 84 ? -20.07289 -46.50761 -29.27950 1.000 11.82338 84 HIS B O 1
ATOM 5901 N N . VAL B 1 85 ? -20.97876 -47.00515 -27.28416 1.000 12.83012 85 VAL B N 1
ATOM 5902 C CA . VAL B 1 85 ? -20.25577 -48.27045 -27.18513 1.000 12.04167 85 VAL B CA 1
ATOM 5903 C C . VAL B 1 85 ? -20.66209 -49.20040 -28.31754 1.000 12.28989 85 VAL B C 1
ATOM 5904 O O . VAL B 1 85 ? -19.81544 -49.83225 -28.96125 1.000 12.30167 85 VAL B O 1
ATOM 5917 N N . ARG B 1 86 ? -21.97040 -49.30866 -28.56807 1.000 13.33485 86 ARG B N 1
ATOM 5918 C CA . ARG B 1 86 ? -22.43946 -50.20814 -29.61486 1.000 16.48436 86 ARG B CA 1
ATOM 5919 C C . ARG B 1 86 ? -21.89978 -49.78010 -30.97207 1.000 15.55890 86 ARG B C 1
ATOM 5920 O O . ARG B 1 86 ? -21.46284 -50.61738 -31.77075 1.000 16.54742 86 ARG B O 1
ATOM 5941 N N . PHE B 1 87 ? -21.93185 -48.47782 -31.25636 1.000 12.44573 87 PHE B N 1
ATOM 5942 C CA . PHE B 1 87 ? -21.46175 -48.00141 -32.55286 1.000 12.41331 87 PHE B CA 1
ATOM 5943 C C . PHE B 1 87 ? -19.95314 -48.12540 -32.68349 1.000 12.21481 87 PHE B C 1
ATOM 5944 O O . PHE B 1 87 ? -19.45888 -48.52851 -33.73876 1.000 12.67807 87 PHE B O 1
ATOM 5961 N N . MET B 1 88 ? -19.20475 -47.81160 -31.62508 1.000 12.65963 88 MET B N 1
ATOM 5962 C CA . MET B 1 88 ? -17.75111 -47.93647 -31.71459 1.000 12.80019 88 MET B CA 1
ATOM 5963 C C . MET B 1 88 ? -17.31281 -49.39755 -31.80873 1.000 13.13915 88 MET B C 1
ATOM 5964 O O . MET B 1 88 ? -16.36876 -49.72185 -32.53932 1.000 12.03122 88 MET B O 1
ATOM 5978 N N . ASP B 1 89 ? -17.96700 -50.29383 -31.06917 1.000 13.44907 89 ASP B N 1
ATOM 5979 C CA . ASP B 1 89 ? -17.66826 -51.71584 -31.20930 1.000 14.60375 89 ASP B CA 1
ATOM 5980 C C . ASP B 1 89 ? -17.84427 -52.15530 -32.65857 1.000 14.46372 89 ASP B C 1
ATOM 5981 O O . ASP B 1 89 ? -17.00607 -52.87371 -33.21417 1.000 13.33052 89 ASP B O 1
ATOM 5990 N N . ALA B 1 90 ? -18.95604 -51.74970 -33.28335 1.000 12.85453 90 ALA B N 1
ATOM 5991 C CA . ALA B 1 90 ? -19.21358 -52.13948 -34.66189 1.000 15.63472 90 ALA B CA 1
ATOM 5992 C C . ALA B 1 90 ? -18.24870 -51.47986 -35.63039 1.000 13.54049 90 ALA B C 1
ATOM 5993 O O . ALA B 1 90 ? -17.86762 -52.10403 -36.62676 1.000 14.76714 90 ALA B O 1
ATOM 6000 N N . PHE B 1 91 ? -17.84223 -50.24073 -35.35218 1.000 14.78234 91 PHE B N 1
ATOM 6001 C CA . PHE B 1 91 ? -16.86108 -49.57125 -36.19540 1.000 15.30259 91 PHE B CA 1
ATOM 6002 C C . PHE B 1 91 ? -15.54579 -50.34444 -36.22804 1.000 13.10308 91 PHE B C 1
ATOM 6003 O O . PHE B 1 91 ? -14.97584 -50.58915 -37.29956 1.000 15.50622 91 PHE B O 1
ATOM 6020 N N . ILE B 1 92 ? -15.03863 -50.72359 -35.05481 1.000 13.07181 92 ILE B N 1
ATOM 6021 C CA . ILE B 1 92 ? -13.76300 -51.42936 -34.97743 1.000 13.87401 92 ILE B CA 1
ATOM 6022 C C . ILE B 1 92 ? -13.84524 -52.76589 -35.69638 1.000 17.57050 92 ILE B C 1
ATOM 6023 O O . ILE B 1 92 ? -12.89230 -53.18674 -36.36187 1.000 20.06766 92 ILE B O 1
ATOM 6039 N N . GLU B 1 93 ? -14.98526 -53.44765 -35.58475 1.000 16.16280 93 GLU B N 1
ATOM 6040 C CA . GLU B 1 93 ? -15.15410 -54.71641 -36.27921 1.000 17.11618 93 GLU B CA 1
ATOM 6041 C C . GLU B 1 93 ? -15.26602 -54.50885 -37.78333 1.000 16.56968 93 GLU B C 1
ATOM 6042 O O . GLU B 1 93 ? -14.69676 -55.28070 -38.56678 1.000 17.09771 93 GLU B O 1
ATOM 6054 N N . ALA B 1 94 ? -16.02086 -53.49129 -38.20572 1.000 15.61870 94 ALA B N 1
ATOM 6055 C CA . ALA B 1 94 ? -16.21479 -53.25455 -39.63178 1.000 15.10098 94 ALA B CA 1
ATOM 6056 C C . ALA B 1 94 ? -14.89618 -52.96192 -40.33380 1.000 18.51702 94 ALA B C 1
ATOM 6057 O O . ALA B 1 94 ? -14.72732 -53.30163 -41.51035 1.000 19.13410 94 ALA B O 1
ATOM 6064 N N . LEU B 1 95 ? -13.94208 -52.35333 -39.63846 1.000 16.69377 95 LEU B N 1
ATOM 6065 C CA . LEU B 1 95 ? -12.64431 -52.05661 -40.23993 1.000 15.11914 95 LEU B CA 1
ATOM 6066 C C . LEU B 1 95 ? -11.68330 -53.23639 -40.16195 1.000 17.22176 95 LEU B C 1
ATOM 6067 O O . LEU B 1 95 ? -10.57255 -53.14665 -40.69724 1.000 18.54235 95 LEU B O 1
ATOM 6083 N N . GLY B 1 96 ? -12.07884 -54.32510 -39.50944 1.000 19.19334 96 GLY B N 1
ATOM 6084 C CA . GLY B 1 96 ? -11.22886 -55.49424 -39.42803 1.000 18.56699 96 GLY B CA 1
ATOM 6085 C C . GLY B 1 96 ? -9.99582 -55.29222 -38.58464 1.000 17.23635 96 GLY B C 1
ATOM 6086 O O . GLY B 1 96 ? -8.99132 -55.98474 -38.78604 1.000 20.05620 96 GLY B O 1
ATOM 6090 N N . LEU B 1 97 ? -10.04317 -54.36830 -37.63011 1.000 18.04916 97 LEU B N 1
ATOM 6091 C CA . LEU B 1 97 ? -8.87590 -54.11111 -36.79871 1.000 16.84502 97 LEU B CA 1
ATOM 6092 C C . LEU B 1 97 ? -8.63392 -55.29857 -35.87657 1.000 19.37802 97 LEU B C 1
ATOM 6093 O O . LEU B 1 97 ? -9.57229 -55.88444 -35.33018 1.000 21.24510 97 LEU B O 1
ATOM 6109 N N . GLU B 1 98 ? -7.36081 -55.66640 -35.72645 1.000 19.58865 98 GLU B N 1
ATOM 6110 C CA . GLU B 1 98 ? -6.96959 -56.73231 -34.82043 1.000 24.55817 98 GLU B CA 1
ATOM 6111 C C . GLU B 1 98 ? -6.28725 -56.07641 -33.63599 1.000 18.77933 98 GLU B C 1
ATOM 6112 O O . GLU B 1 98 ? -6.96859 -55.67161 -32.67806 1.000 19.93573 98 GLU B O 1
ATOM 6124 N N . GLU B 1 99 ? -4.96731 -55.92276 -33.64163 1.000 23.11496 99 GLU B N 1
ATOM 6125 C CA . GLU B 1 99 ? -4.28942 -55.17163 -32.59723 1.000 20.30321 99 GLU B CA 1
ATOM 6126 C C . GLU B 1 99 ? -4.32026 -53.68251 -32.92408 1.000 14.76942 99 GLU B C 1
ATOM 6127 O O . GLU B 1 99 ? -4.31715 -53.28550 -34.09160 1.000 15.52848 99 GLU B O 1
ATOM 6139 N N . VAL B 1 100 ? -4.34990 -52.85389 -31.87739 1.000 15.74535 100 VAL B N 1
ATOM 6140 C CA . VAL B 1 100 ? -4.37932 -51.40786 -32.03882 1.000 13.35124 100 VAL B CA 1
ATOM 6141 C C . VAL B 1 100 ? -3.55500 -50.74508 -30.94271 1.000 14.63771 100 VAL B C 1
ATOM 6142 O O . VAL B 1 100 ? -3.30028 -51.31739 -29.87888 1.000 12.21998 100 VAL B O 1
ATOM 6155 N N . VAL B 1 101 ? -3.12671 -49.52085 -31.22878 1.000 11.86370 101 VAL B N 1
ATOM 6156 C CA . VAL B 1 101 ? -2.68646 -48.56835 -30.22297 1.000 12.13002 101 VAL B CA 1
ATOM 6157 C C . VAL B 1 101 ? -3.78846 -47.52110 -30.10331 1.000 11.24060 101 VAL B C 1
ATOM 6158 O O . VAL B 1 101 ? -4.28005 -47.01766 -31.11759 1.000 11.86235 101 VAL B O 1
ATOM 6171 N N . LEU B 1 102 ? -4.18588 -47.20038 -28.87789 1.000 11.14317 102 LEU B N 1
ATOM 6172 C CA . LEU B 1 102 ? -5.24630 -46.23096 -28.62998 1.000 12.19258 102 LEU B CA 1
ATOM 6173 C C . LEU B 1 102 ? -4.67318 -44.88387 -28.21734 1.000 10.89705 102 LEU B C 1
ATOM 6174 O O . LEU B 1 102 ? -3.73280 -44.82241 -27.42380 1.000 11.43794 102 LEU B O 1
ATOM 6190 N N . VAL B 1 103 ? -5.24595 -43.81417 -28.76666 1.000 10.65044 103 VAL B N 1
ATOM 6191 C CA . VAL B 1 103 ? -4.95654 -42.43187 -28.37004 1.000 10.43707 103 VAL B CA 1
ATOM 6192 C C . VAL B 1 103 ? -6.31822 -41.80791 -28.08387 1.000 10.33232 103 VAL B C 1
ATOM 6193 O O . VAL B 1 103 ? -7.12226 -41.63003 -29.00400 1.000 10.34116 103 VAL B O 1
ATOM 6206 N N . ILE B 1 104 ? -6.59152 -41.49391 -26.82586 1.000 10.26428 104 ILE B N 1
ATOM 6207 C CA . ILE B 1 104 ? -7.96910 -41.26125 -26.39778 1.000 10.23322 104 ILE B CA 1
ATOM 6208 C C . ILE B 1 104 ? -8.08596 -40.06248 -25.46149 1.000 10.51326 104 ILE B C 1
ATOM 6209 O O . ILE B 1 104 ? -7.15234 -39.70686 -24.72894 1.000 11.27074 104 ILE B O 1
ATOM 6225 N N . HIS B 1 105 ? -9.27612 -39.46492 -25.47634 1.000 10.03723 105 HIS B N 1
ATOM 6226 C CA . HIS B 1 105 ? -9.53002 -38.20615 -24.79128 1.000 9.90372 105 HIS B CA 1
ATOM 6227 C C . HIS B 1 105 ? -10.98779 -38.12476 -24.37909 1.000 10.49734 105 HIS B C 1
ATOM 6228 O O . HIS B 1 105 ? -11.87426 -38.41916 -25.17378 1.000 11.05488 105 HIS B O 1
ATOM 6242 N N . ASP B 1 106 ? -11.22923 -37.68361 -23.14895 1.000 10.39851 106 ASP B N 1
ATOM 6243 C CA . ASP B 1 106 ? -12.59665 -37.34066 -22.68798 1.000 12.64582 106 ASP B CA 1
ATOM 6244 C C . ASP B 1 106 ? -13.49676 -38.54931 -22.92620 1.000 12.39291 106 ASP B C 1
ATOM 6245 O O . ASP B 1 106 ? -13.10182 -39.65185 -22.54128 1.000 11.89854 106 ASP B O 1
ATOM 6254 N N . TRP B 1 107 ? -14.67213 -38.40227 -23.53334 1.000 10.20162 107 TRP B N 1
ATOM 6255 C CA . TRP B 1 107 ? -15.55242 -39.55453 -23.70852 1.000 12.30549 107 TRP B CA 1
ATOM 6256 C C . TRP B 1 107 ? -14.94582 -40.60918 -24.62267 1.000 10.46068 107 TRP B C 1
ATOM 6257 O O . TRP B 1 107 ? -15.24285 -41.79963 -24.47249 1.000 10.71658 107 TRP B O 1
ATOM 6278 N N . GLY B 1 108 ? -14.06382 -40.20828 -25.53406 1.000 10.35284 108 GLY B N 1
ATOM 6279 C CA . GLY B 1 108 ? -13.32061 -41.18503 -26.30891 1.000 10.84718 108 GLY B CA 1
ATOM 6280 C C . GLY B 1 108 ? -12.47227 -42.09380 -25.44469 1.000 10.47151 108 GLY B C 1
ATOM 6281 O O . GLY B 1 108 ? -12.21924 -43.24399 -25.80823 1.000 11.22637 108 GLY B O 1
ATOM 6285 N N . SER B 1 109 ? -12.01398 -41.59531 -24.29928 1.000 10.38885 109 SER B N 1
ATOM 6286 C CA . SER B 1 109 ? -11.23987 -42.42943 -23.38583 1.000 11.21488 109 SER B CA 1
ATOM 6287 C C . SER B 1 109 ? -12.12509 -43.42619 -22.66123 1.000 10.66988 109 SER B C 1
ATOM 6288 O O . SER B 1 109 ? -11.67899 -44.53963 -22.38844 1.000 10.82076 109 SER B O 1
ATOM 6296 N N . ALA B 1 110 ? -13.37104 -43.05064 -22.33664 1.000 10.98943 110 ALA B N 1
ATOM 6297 C CA . ALA B 1 110 ? -14.28906 -44.03039 -21.77156 1.000 10.91342 110 ALA B CA 1
ATOM 6298 C C . ALA B 1 110 ? -14.52512 -45.15988 -22.76723 1.000 11.05739 110 ALA B C 1
ATOM 6299 O O . ALA B 1 110 ? -14.48641 -46.33506 -22.41036 1.000 11.70967 110 ALA B O 1
ATOM 6306 N N . LEU B 1 111 ? -14.72080 -44.82503 -24.04024 1.000 10.98959 111 LEU B N 1
ATOM 6307 C CA . LEU B 1 111 ? -14.87781 -45.85537 -25.06231 1.000 12.07247 111 LEU B CA 1
ATOM 6308 C C . LEU B 1 111 ? -13.62134 -46.70730 -25.17745 1.000 11.17609 111 LEU B C 1
ATOM 6309 O O . LEU B 1 111 ? -13.69259 -47.94135 -25.20829 1.000 11.37265 111 LEU B O 1
ATOM 6325 N N . GLY B 1 112 ? -12.45469 -46.06394 -25.24671 1.000 11.01384 112 GLY B N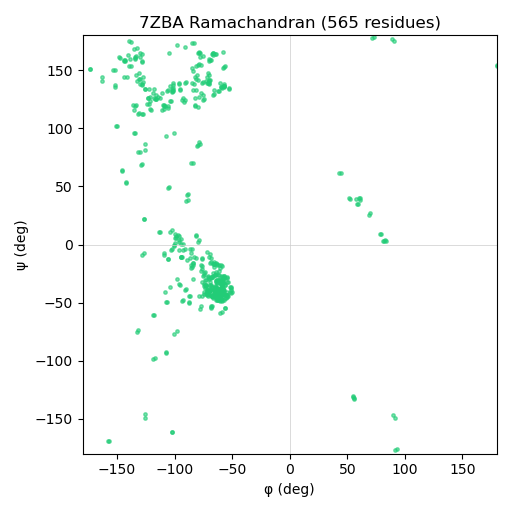 1
ATOM 6326 C CA . GLY B 1 112 ? -11.22006 -46.81319 -25.43447 1.000 11.07292 112 GLY B CA 1
ATOM 6327 C C . GLY B 1 112 ? -10.87753 -47.69843 -24.25131 1.000 11.22522 112 GLY B C 1
ATOM 6328 O O . GLY B 1 112 ? -10.47734 -48.84906 -24.42798 1.000 11.40211 112 GLY B O 1
ATOM 6332 N N . PHE B 1 113 ? -10.99481 -47.16827 -23.03003 1.000 11.18221 113 PHE B N 1
ATOM 6333 C CA . PHE B 1 113 ? -10.67584 -47.97735 -21.85699 1.000 11.36433 113 PHE B CA 1
ATOM 6334 C C . PHE B 1 113 ? -11.66479 -49.12675 -21.69873 1.000 11.60633 113 PHE B C 1
ATOM 6335 O O . PHE B 1 113 ? -11.28028 -50.24637 -21.32509 1.000 11.82290 113 PHE B O 1
ATOM 6352 N N . HIS B 1 114 ? -12.94949 -48.87732 -21.98052 1.000 11.60029 114 HIS B N 1
ATOM 6353 C CA . HIS B 1 114 ? -13.95589 -49.93175 -21.87456 1.000 11.84839 114 HIS B CA 1
ATOM 6354 C C . HIS B 1 114 ? -13.70608 -51.02799 -22.90426 1.000 11.98052 114 HIS B C 1
ATOM 6355 O O . HIS B 1 114 ? -13.83431 -52.21662 -22.60200 1.000 12.81186 114 HIS B O 1
ATOM 6369 N N . TRP B 1 115 ? -13.35309 -50.64916 -24.13010 1.000 11.84069 115 TRP B N 1
ATOM 6370 C CA . TRP B 1 115 ? -13.00872 -51.63315 -25.15045 1.000 11.97124 115 TRP B CA 1
ATOM 6371 C C . TRP B 1 115 ? -11.74485 -52.39375 -24.77085 1.000 12.07229 115 TRP B C 1
ATOM 6372 O O . TRP B 1 115 ? -11.68232 -53.61994 -24.93311 1.000 12.30352 115 TRP B O 1
ATOM 6393 N N . ALA B 1 116 ? -10.73926 -51.68333 -24.25147 1.000 11.92576 116 ALA B N 1
ATOM 6394 C CA . ALA B 1 116 ? -9.47981 -52.32173 -23.87744 1.000 12.04179 116 ALA B CA 1
ATOM 6395 C C . ALA B 1 116 ? -9.68411 -53.33098 -22.75582 1.000 12.75845 116 ALA B C 1
ATOM 6396 O O . ALA B 1 116 ? -9.10764 -54.42688 -22.78178 1.000 13.08216 116 ALA B O 1
ATOM 6403 N N . LYS B 1 117 ? -10.48949 -52.97647 -21.75039 1.000 12.31053 117 LYS B N 1
ATOM 6404 C CA . LYS B 1 117 ? -10.75610 -53.90478 -20.65905 1.000 14.18800 117 LYS B CA 1
ATOM 6405 C C . LYS B 1 117 ? -11.36120 -55.19119 -21.19117 1.000 14.13198 117 LYS B C 1
ATOM 6406 O O . LYS B 1 117 ? -11.06302 -56.28370 -20.69160 1.000 13.88300 117 LYS B O 1
ATOM 6425 N N . ARG B 1 118 ? -12.21714 -55.07514 -22.20907 1.000 13.41410 118 ARG B N 1
ATOM 6426 C CA . ARG B 1 118 ? -12.89313 -56.23315 -22.77640 1.000 14.65740 118 ARG B CA 1
ATOM 6427 C C . ARG B 1 118 ? -12.04313 -56.96197 -23.80390 1.000 14.54284 118 ARG B C 1
ATOM 6428 O O . ARG B 1 118 ? -12.34378 -58.11627 -24.12994 1.000 16.15146 118 ARG B O 1
ATOM 6449 N N . ASN B 1 119 ? -10.98767 -56.33566 -24.30567 1.000 12.87694 119 ASN B N 1
ATOM 6450 C CA . ASN B 1 119 ? -10.14939 -56.89857 -25.36426 1.000 13.54555 119 ASN B CA 1
ATOM 6451 C C . ASN B 1 119 ? -8.68931 -56.54848 -25.09357 1.000 15.06524 119 ASN B C 1
ATOM 6452 O O . ASN B 1 119 ? -8.00112 -56.02599 -25.97987 1.000 13.37230 119 ASN B O 1
ATOM 6463 N N . PRO B 1 120 ? -8.17138 -56.84581 -23.89550 1.000 14.69906 120 PRO B N 1
ATOM 6464 C CA . PRO B 1 120 ? -6.83073 -56.34512 -23.54239 1.000 14.38205 120 PRO B CA 1
ATOM 6465 C C . PRO B 1 120 ? -5.72082 -56.89929 -24.41532 1.000 13.43229 120 PRO B C 1
ATOM 6466 O O . PRO B 1 120 ? -4.73392 -56.19751 -24.66077 1.000 14.96142 120 PRO B O 1
ATOM 6477 N N . GLU B 1 121 ? -5.85743 -58.13099 -24.90398 1.000 13.50642 121 GLU B N 1
ATOM 6478 C CA . GLU B 1 121 ? -4.79771 -58.73132 -25.70866 1.000 14.61743 121 GLU B CA 1
ATOM 6479 C C . GLU B 1 121 ? -4.60803 -58.01310 -27.03983 1.000 15.37119 121 GLU B C 1
ATOM 6480 O O . GLU B 1 121 ? -3.56029 -58.17325 -27.68173 1.000 19.33164 121 GLU B O 1
ATOM 6492 N N . ARG B 1 122 ? -5.58042 -57.20666 -27.45626 1.000 13.62412 122 ARG B N 1
ATOM 6493 C CA . ARG B 1 122 ? -5.52590 -56.50126 -28.73074 1.000 13.54316 122 ARG B CA 1
ATOM 6494 C C . ARG B 1 122 ? -5.02007 -55.06906 -28.59721 1.000 14.65628 122 ARG B C 1
ATOM 6495 O O . ARG B 1 122 ? -4.97482 -54.34265 -29.59715 1.000 20.80739 122 ARG B O 1
ATOM 6516 N N . VAL B 1 123 ? -4.65153 -54.64103 -27.39736 1.000 13.87882 123 VAL B N 1
ATOM 6517 C CA . VAL B 1 123 ? -4.21294 -53.27376 -27.14359 1.000 12.61523 123 VAL B CA 1
ATOM 6518 C C . VAL B 1 123 ? -2.72328 -53.30411 -26.82402 1.000 14.28369 123 VAL B C 1
ATOM 6519 O O . VAL B 1 123 ? -2.31529 -53.87067 -25.80155 1.000 15.87784 123 VAL B O 1
ATOM 6532 N N . LYS B 1 124 ? -1.91693 -52.67114 -27.68448 1.000 14.20452 124 LYS B N 1
ATOM 6533 C CA . LYS B 1 124 ? -0.46746 -52.65466 -27.52938 1.000 12.81589 124 LYS B CA 1
ATOM 6534 C C . LYS B 1 124 ? 0.02978 -51.42718 -26.78080 1.000 12.90106 124 LYS B C 1
ATOM 6535 O O . LYS B 1 124 ? 1.20511 -51.38740 -26.39519 1.000 15.69783 124 LYS B O 1
ATOM 6554 N N . GLY B 1 125 ? -0.83259 -50.43361 -26.56183 1.000 11.87197 125 GLY B N 1
ATOM 6555 C CA . GLY B 1 125 ? -0.46643 -49.23511 -25.82681 1.000 12.40265 125 GLY B CA 1
ATOM 6556 C C . GLY B 1 125 ? -1.65484 -48.307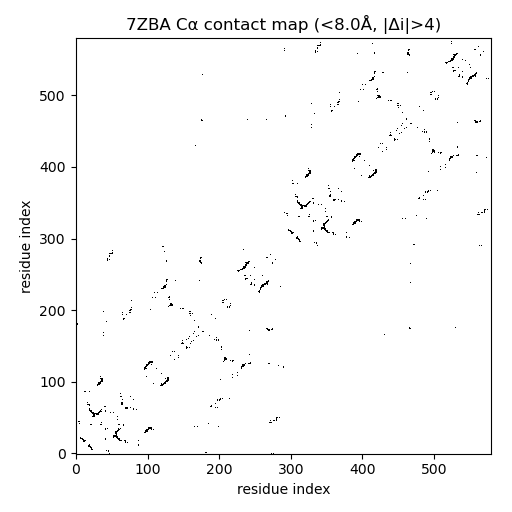56 -25.76109 1.000 11.44656 125 GLY B C 1
ATOM 6557 O O . GLY B 1 125 ? -2.53336 -48.36054 -26.62646 1.000 11.39183 125 GLY B O 1
ATOM 6561 N N . ILE B 1 126 ? -1.70318 -47.45918 -24.73993 1.000 11.32082 126 ILE B N 1
ATOM 6562 C CA . ILE B 1 126 ? -2.75448 -46.45908 -24.61945 1.000 11.09577 126 ILE B CA 1
ATOM 6563 C C . ILE B 1 126 ? -2.10840 -45.12713 -24.25364 1.000 10.99198 126 ILE B C 1
ATOM 6564 O O . ILE B 1 126 ? -1.49221 -45.00187 -23.18848 1.000 11.27515 126 ILE B O 1
ATOM 6580 N N . ALA B 1 127 ? -2.27436 -44.13098 -25.11271 1.000 10.74625 127 ALA B N 1
ATOM 6581 C CA . ALA B 1 127 ? -1.96047 -42.74788 -24.78520 1.000 10.56695 127 ALA B CA 1
ATOM 6582 C C . ALA B 1 127 ? -3.28101 -42.06427 -24.46893 1.000 10.41266 127 ALA B C 1
ATOM 6583 O O . ALA B 1 127 ? -4.25688 -42.20637 -25.21227 1.000 10.38916 127 ALA B O 1
ATOM 6590 N N . PHE B 1 128 ? -3.32516 -41.33534 -23.36349 1.000 11.75360 128 PHE B N 1
ATOM 6591 C CA . PHE B 1 128 ? -4.59881 -40.79695 -22.91140 1.000 10.85531 128 PHE B CA 1
ATOM 6592 C C . PHE B 1 128 ? -4.35836 -39.46162 -22.22759 1.000 11.11055 128 PHE B C 1
ATOM 6593 O O . PHE B 1 128 ? -3.24161 -39.13943 -21.79791 1.000 12.68602 128 PHE B O 1
ATOM 6610 N N . MET B 1 129 ? -5.42992 -38.68351 -22.14078 1.000 11.70033 129 MET B N 1
ATOM 6611 C CA . MET B 1 129 ? -5.35769 -37.32354 -21.62975 1.000 11.75760 129 MET B CA 1
ATOM 6612 C C . MET B 1 129 ? -6.76214 -36.88548 -21.27594 1.000 13.23478 129 MET B C 1
ATOM 6613 O O . MET B 1 129 ? -7.71718 -37.22606 -21.98338 1.000 11.62129 129 MET B O 1
ATOM 6627 N N . GLU B 1 130 ? -6.88497 -36.16488 -20.16411 1.000 11.35257 130 GLU B N 1
ATOM 6628 C CA . GLU B 1 130 ? -8.15480 -35.58115 -19.74609 1.000 12.52364 130 GLU B CA 1
ATOM 6629 C C . GLU B 1 130 ? -9.28223 -36.58686 -19.94992 1.000 11.65460 130 GLU B C 1
ATOM 6630 O O . GLU B 1 130 ? -10.22621 -36.37802 -20.71249 1.000 12.22705 130 GLU B O 1
ATOM 6642 N N . PHE B 1 131 ? -9.14564 -37.70267 -19.23796 1.000 11.41872 131 PHE B N 1
ATOM 6643 C CA . PHE B 1 131 ? -9.94304 -38.89888 -19.46308 1.000 11.31518 131 PHE B CA 1
ATOM 6644 C C . PHE B 1 131 ? -11.00587 -39.06488 -18.38594 1.000 12.69759 131 PHE B C 1
ATOM 6645 O O . PHE B 1 131 ? -10.95855 -38.43139 -17.33097 1.000 12.46528 131 PHE B O 1
ATOM 6662 N N . ILE B 1 132 ? -11.97754 -39.92857 -18.67558 1.000 12.05948 132 ILE B N 1
ATOM 6663 C CA . ILE B 1 132 ? -13.12122 -40.13398 -17.78909 1.000 11.62739 132 ILE B CA 1
ATOM 6664 C C . ILE B 1 132 ? -12.69780 -41.06000 -16.65225 1.000 13.51024 132 ILE B C 1
ATOM 6665 O O . ILE B 1 132 ? -12.31440 -42.21040 -16.88676 1.000 13.60235 132 ILE B O 1
ATOM 6681 N N . ARG B 1 133 ? -12.76506 -40.55583 -15.42732 1.000 14.70012 133 ARG B N 1
ATOM 6682 C CA . ARG B 1 133 ? -12.53371 -41.29220 -14.19782 1.000 17.47573 133 ARG B CA 1
ATOM 6683 C C . ARG B 1 133 ? -13.71740 -40.99931 -13.29367 1.000 15.63997 133 ARG B C 1
ATOM 6684 O O . ARG B 1 133 ? -14.43747 -40.01619 -13.50564 1.000 16.14002 133 ARG B O 1
ATOM 6705 N N . PRO B 1 134 ? -13.95501 -41.82905 -12.27560 1.000 15.54412 134 PRO B N 1
ATOM 6706 C CA . PRO B 1 134 ? -15.02331 -41.49644 -11.32418 1.000 18.32367 134 PRO B CA 1
ATOM 6707 C C . PRO B 1 134 ? -14.64477 -40.22800 -10.57020 1.000 15.13413 134 PRO B C 1
ATOM 6708 O O . PRO B 1 134 ? -13.53101 -40.10574 -10.05085 1.000 19.91648 134 PRO B O 1
ATOM 6719 N N . ILE B 1 135 ? -15.56910 -39.27371 -10.53213 1.000 16.04059 135 ILE B N 1
ATOM 6720 C CA . ILE B 1 135 ? -15.37705 -38.02633 -9.79370 1.000 19.58415 135 ILE B CA 1
ATOM 6721 C C . ILE B 1 135 ? -16.15704 -38.21105 -8.49960 1.000 20.71290 135 ILE B C 1
ATOM 6722 O O . ILE B 1 135 ? -17.37648 -37.99397 -8.48997 1.000 20.10151 135 ILE B O 1
ATOM 6738 N N . PRO B 1 136 ? -15.51105 -38.61743 -7.39719 1.000 21.98905 136 PRO B N 1
ATOM 6739 C CA . PRO B 1 136 ? -16.28756 -39.12273 -6.25226 1.000 25.07948 136 PRO B CA 1
ATOM 6740 C C . PRO B 1 136 ? -17.20103 -38.09566 -5.61254 1.000 26.06112 136 PRO B C 1
ATOM 6741 O O . PRO B 1 136 ? -18.25708 -38.47524 -5.09737 1.000 26.23899 136 PRO B O 1
ATOM 6752 N N . THR B 1 137 ? -16.84977 -36.81533 -5.64451 1.000 19.78710 137 THR B N 1
ATOM 6753 C CA . THR B 1 137 ? -17.73217 -35.76005 -5.16291 1.000 20.66456 137 THR B CA 1
ATOM 6754 C C . THR B 1 137 ? -17.63172 -34.56609 -6.09822 1.000 22.44858 137 THR B C 1
ATOM 6755 O O .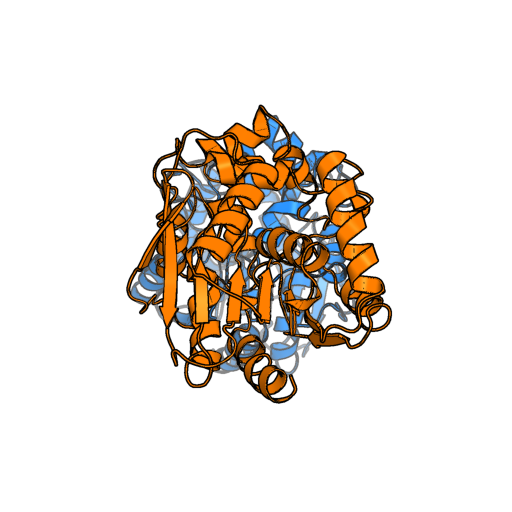 THR B 1 137 ? -16.67604 -34.43242 -6.86366 1.000 21.74827 137 THR B O 1
ATOM 6766 N N . TRP B 1 138 ? -18.62012 -33.67572 -6.00848 1.000 28.83153 138 TRP B N 1
ATOM 6767 C CA . TRP B 1 138 ? -18.52926 -32.41703 -6.73247 1.000 24.60454 138 TRP B CA 1
ATOM 6768 C C . TRP B 1 138 ? -17.33746 -31.59086 -6.27662 1.000 24.61900 138 TRP B C 1
ATOM 6769 O O . TRP B 1 138 ? -16.85142 -30.74974 -7.03980 1.000 26.50346 138 TRP B O 1
ATOM 6790 N N . ASP B 1 139 ? -16.83565 -31.83279 -5.06145 1.000 26.69367 139 ASP B N 1
ATOM 6791 C CA . ASP B 1 139 ? -15.65457 -31.11480 -4.59423 1.000 25.98604 139 ASP B CA 1
ATOM 6792 C C . ASP B 1 139 ? -14.43270 -31.43779 -5.44217 1.000 29.35516 139 ASP B C 1
ATOM 6793 O O . ASP B 1 139 ? -13.49891 -30.63100 -5.51573 1.000 31.72818 139 ASP B O 1
ATOM 6802 N N . GLU B 1 140 ? -14.40989 -32.61043 -6.07805 1.000 34.73437 140 GLU B N 1
ATOM 6803 C CA . GLU B 1 140 ? -13.32206 -32.96975 -6.97597 1.000 31.75079 140 GLU B CA 1
ATOM 6804 C C . GLU B 1 140 ? -13.53111 -32.44949 -8.39212 1.000 31.54681 140 GLU B C 1
ATOM 6805 O O . GLU B 1 140 ? -12.61932 -32.56678 -9.21977 1.000 31.21056 140 GLU B O 1
ATOM 6817 N N . TRP B 1 141 ? -14.70072 -31.87812 -8.69036 1.000 28.20060 141 TRP B N 1
ATOM 6818 C CA . TRP B 1 141 ? -14.91350 -31.18239 -9.95160 1.000 25.88989 141 TRP B CA 1
ATOM 6819 C C . TRP B 1 141 ? -14.41434 -29.74508 -9.82322 1.000 26.01125 141 TRP B C 1
ATOM 6820 O O . TRP B 1 141 ? -14.62520 -29.10793 -8.78714 1.000 26.98960 141 TRP B O 1
ATOM 6841 N N . PRO B 1 142 ? -13.74242 -29.21257 -10.84105 1.000 21.24546 142 PRO B N 1
ATOM 6842 C CA . PRO B 1 142 ? -13.19209 -27.85586 -10.71125 1.000 24.47417 142 PRO B CA 1
ATOM 6843 C C . PRO B 1 142 ? -14.26537 -26.86399 -10.28629 1.000 23.63986 142 PRO B C 1
ATOM 6844 O O . PRO B 1 142 ? -15.37503 -26.84854 -10.82726 1.000 21.38871 142 PRO B O 1
ATOM 6855 N N . GLU B 1 143 ? -13.93069 -26.03066 -9.29606 1.000 24.03540 143 GLU B N 1
ATOM 6856 C CA . GLU B 1 143 ? -14.92386 -25.10694 -8.75535 1.000 26.11268 143 GLU B CA 1
ATOM 6857 C C . GLU B 1 143 ? -15.48114 -24.19933 -9.84480 1.000 19.64766 143 GLU B C 1
ATOM 6858 O O . GLU B 1 143 ? -16.69288 -23.94905 -9.89342 1.000 23.33235 143 GLU B O 1
ATOM 6870 N N . PHE B 1 144 ? -14.61288 -23.69025 -10.73016 1.000 21.90213 144 PHE B N 1
ATOM 6871 C CA . PHE B 1 144 ? -15.08729 -22.76962 -11.75593 1.000 25.17799 144 PHE B CA 1
ATOM 6872 C C . PHE B 1 144 ? -16.13148 -23.41533 -12.66283 1.000 25.97946 144 PHE B C 1
ATOM 6873 O O . PHE B 1 144 ? -16.91882 -22.69730 -13.29084 1.000 24.77318 144 PHE B O 1
ATOM 6890 N N . ALA B 1 145 ? -16.19074 -24.74922 -12.70800 1.000 19.36929 145 ALA B N 1
ATOM 6891 C CA . ALA B 1 145 ? -17.11982 -25.46185 -13.57667 1.000 19.79730 145 ALA B CA 1
ATOM 6892 C C . ALA B 1 145 ? -18.18056 -26.23234 -12.79861 1.000 21.24238 145 ALA B C 1
ATOM 6893 O O . ALA B 1 145 ? -18.91049 -27.03201 -13.39071 1.000 17.50139 145 ALA B O 1
ATOM 6900 N N . ARG B 1 146 ? -18.29475 -26.00899 -11.48875 1.000 18.12021 146 ARG B N 1
ATOM 6901 C CA . ARG B 1 146 ? -19.16717 -26.83847 -10.66434 1.000 17.24211 146 ARG B CA 1
ATOM 6902 C C . ARG B 1 146 ? -20.63204 -26.44372 -10.82527 1.000 20.15812 146 ARG B C 1
ATOM 6903 O O . ARG B 1 146 ? -21.47896 -27.27771 -11.16022 1.000 17.18670 146 ARG B O 1
ATOM 6924 N N . GLU B 1 147 ? -20.95155 -25.16720 -10.59765 1.000 18.19369 147 GLU B N 1
ATOM 6925 C CA . GLU B 1 147 ? -22.34156 -24.73245 -10.68570 1.000 18.31371 147 GLU B CA 1
ATOM 6926 C C . GLU B 1 147 ? -22.89865 -24.96716 -12.08288 1.000 17.40208 147 GLU B C 1
ATOM 6927 O O . GLU B 1 147 ? -24.06156 -25.37407 -12.24003 1.000 16.87521 147 GLU B O 1
ATOM 6939 N N . THR B 1 148 ? -22.08684 -24.70898 -13.10965 1.000 16.80070 148 THR B N 1
ATOM 6940 C CA . THR B 1 148 ? -22.57513 -24.84035 -14.47464 1.000 19.02577 148 THR B CA 1
ATOM 6941 C C . THR B 1 148 ? -22.84417 -26.29672 -14.83914 1.000 17.83709 148 THR B C 1
ATOM 6942 O O . THR B 1 148 ? -23.87348 -26.60705 -15.44614 1.000 17.25441 148 THR B O 1
ATOM 6953 N N . PHE B 1 149 ? -21.93291 -27.20514 -14.49273 1.000 18.40999 149 PHE B N 1
ATOM 6954 C CA . PHE B 1 149 ? -22.15706 -28.60696 -14.84397 1.000 16.43707 149 PHE B CA 1
ATOM 6955 C C . PHE B 1 149 ? -23.28159 -29.21663 -14.01817 1.000 14.89100 149 PHE B C 1
ATOM 6956 O O . PHE B 1 149 ? -23.94720 -30.15293 -14.47492 1.000 16.74227 149 PHE B O 1
ATOM 6973 N N . GLN B 1 150 ? -23.52026 -28.69426 -12.81605 1.000 15.60454 150 GLN B N 1
ATOM 6974 C CA . GLN B 1 150 ? -24.70082 -29.10249 -12.06061 1.000 18.44198 150 GLN B CA 1
ATOM 6975 C C . GLN B 1 150 ? -25.96993 -28.66389 -12.77787 1.000 15.85589 150 GLN B C 1
ATOM 6976 O O . GLN B 1 150 ? -26.95503 -29.40791 -12.82492 1.000 17.32849 150 GLN B O 1
ATOM 6990 N N . ALA B 1 151 ? -25.95273 -27.46818 -13.37105 1.000 20.93744 151 ALA B N 1
ATOM 6991 C CA . ALA B 1 151 ? -27.10381 -27.00796 -14.14021 1.000 17.60384 151 ALA B CA 1
ATOM 6992 C C . ALA B 1 151 ? -27.20963 -27.75602 -15.46040 1.000 19.90591 151 ALA B C 1
ATOM 6993 O O . ALA B 1 151 ? -28.31579 -28.03363 -15.93717 1.000 18.03554 151 ALA B O 1
ATOM 7000 N N . PHE B 1 152 ? -26.06862 -28.08169 -16.06843 1.000 16.05046 152 PHE B N 1
ATOM 7001 C CA . PHE B 1 152 ? -26.08703 -28.89464 -17.27836 1.000 17.05424 152 PHE B CA 1
ATOM 7002 C C . PHE B 1 152 ? -26.80720 -30.21786 -17.03813 1.000 17.08057 152 PHE B C 1
ATOM 7003 O O . PHE B 1 152 ? -27.47137 -30.74398 -17.93794 1.000 15.80694 152 PHE B O 1
ATOM 7020 N N . ARG B 1 153 ? -26.67867 -30.77622 -15.83741 1.000 16.74840 153 ARG B N 1
ATOM 7021 C CA . ARG B 1 153 ? -27.23301 -32.08676 -15.49789 1.000 16.81818 153 ARG B CA 1
ATOM 7022 C C . ARG B 1 153 ? -28.65655 -31.98052 -14.97728 1.000 17.58624 153 ARG B C 1
ATOM 7023 O O . ARG B 1 153 ? -29.03244 -32.63758 -14.00551 1.000 18.57200 153 ARG B O 1
ATOM 7044 N N . THR B 1 154 ? -29.46291 -31.13958 -15.61894 1.000 21.66785 154 THR B N 1
ATOM 7045 C CA . THR B 1 154 ? -30.88853 -31.03747 -15.36055 1.000 14.71988 154 THR B CA 1
ATOM 7046 C C . THR B 1 154 ? -31.61171 -31.01055 -16.69880 1.000 17.61873 154 THR B C 1
ATOM 7047 O O . THR B 1 154 ? -31.01454 -30.73236 -17.74477 1.000 20.45605 154 THR B O 1
ATOM 7058 N N . THR B 1 155 ? -32.90485 -31.32049 -16.65929 1.000 19.02114 155 THR B N 1
ATOM 7059 C CA . THR B 1 155 ? -33.71625 -31.38304 -17.86599 1.000 20.69603 155 THR B CA 1
ATOM 7060 C C . THR B 1 155 ? -34.36822 -30.05768 -18.23198 1.000 26.10855 155 THR B C 1
ATOM 7061 O O . THR B 1 155 ? -34.86756 -29.92560 -19.35496 1.000 25.52349 155 THR B O 1
ATOM 7072 N N . ASP B 1 156 ? -34.37699 -29.07889 -17.33025 1.000 22.62254 156 ASP B N 1
ATOM 7073 C CA . ASP B 1 156 ? -34.95115 -27.77704 -17.64737 1.000 28.61209 156 ASP B CA 1
ATOM 7074 C C . ASP B 1 156 ? -33.83896 -26.81221 -18.03807 1.000 23.86166 156 ASP B C 1
ATOM 7075 O O . ASP B 1 156 ? -33.65600 -26.50754 -19.22269 1.000 22.79527 156 ASP B O 1
ATOM 7084 N N . VAL B 1 157 ? -33.07249 -26.34448 -17.05191 1.000 22.57159 157 VAL B N 1
ATOM 7085 C CA . VAL B 1 157 ? -32.01128 -25.37970 -17.33181 1.000 24.54388 157 VAL B CA 1
ATOM 7086 C C . VAL B 1 157 ? -30.94090 -25.98966 -18.22903 1.000 19.91734 157 VAL B C 1
ATOM 7087 O O . VAL B 1 157 ? -30.43055 -25.33333 -19.14338 1.000 19.72309 157 VAL B O 1
ATOM 7100 N N . GLY B 1 158 ? -30.58446 -27.25244 -17.98663 1.000 17.68604 158 GLY B N 1
ATOM 7101 C CA . GLY B 1 158 ? -29.48239 -27.85442 -18.72720 1.000 15.00803 158 GLY B CA 1
ATOM 7102 C C . GLY B 1 158 ? -29.75604 -27.98540 -20.21344 1.000 18.87228 158 GLY B C 1
ATOM 7103 O O . GLY B 1 158 ? -28.89127 -27.70024 -21.04452 1.000 20.50589 158 GLY B O 1
ATOM 7107 N N . ARG B 1 159 ? -30.96865 -28.39889 -20.57153 1.000 16.47904 159 ARG B N 1
ATOM 7108 C CA . ARG B 1 159 ? -31.31378 -28.51166 -21.98366 1.000 22.45980 159 ARG B CA 1
ATOM 7109 C C . ARG B 1 159 ? -31.46531 -27.14580 -22.63922 1.000 19.62838 159 ARG B C 1
ATOM 7110 O O . ARG B 1 159 ? -31.00945 -26.93640 -23.77032 1.000 17.83280 159 ARG B O 1
ATOM 7131 N N . LYS B 1 160 ? -32.10590 -26.19670 -21.95651 1.000 21.50361 160 LYS B N 1
ATOM 7132 C CA . LYS B 1 160 ? -32.21993 -24.86403 -22.54051 1.000 21.32606 160 LYS B CA 1
ATOM 7133 C C . LYS B 1 160 ? -30.84303 -24.24922 -22.79264 1.000 20.71205 160 LYS B C 1
ATOM 7134 O O . LYS B 1 160 ? -30.62472 -23.60568 -23.82466 1.000 24.38915 160 LYS B O 1
ATOM 7153 N N . LEU B 1 161 ? -29.89184 -24.43512 -21.87299 1.000 19.26289 161 LEU B N 1
ATOM 7154 C CA . LEU B 1 161 ? -28.54830 -23.90272 -22.10733 1.000 18.69644 161 LEU B CA 1
ATOM 7155 C C . LEU B 1 161 ? -27.83799 -24.63320 -23.24794 1.000 21.64263 161 LEU B C 1
ATOM 7156 O O . LEU B 1 161 ? -27.34092 -24.00508 -24.18763 1.000 19.74794 161 LEU B O 1
ATOM 7172 N N . ILE B 1 162 ? -27.76254 -25.96160 -23.17544 1.000 15.56829 162 ILE B N 1
ATOM 7173 C CA . ILE B 1 162 ? -26.94444 -26.71140 -24.12596 1.000 16.66987 162 ILE B CA 1
ATOM 7174 C C . ILE B 1 162 ? -27.62475 -26.80684 -25.48340 1.000 21.20563 162 ILE B C 1
ATOM 7175 O O . ILE B 1 162 ? -26.98106 -26.61993 -26.52136 1.000 17.46595 162 ILE B O 1
ATOM 7191 N N . ILE B 1 163 ? -28.92310 -27.09417 -25.51065 1.000 17.15882 163 ILE B N 1
ATOM 7192 C CA . ILE B 1 163 ? -29.61289 -27.33458 -26.77569 1.000 17.09889 163 ILE B CA 1
ATOM 7193 C C . ILE B 1 163 ? -30.13386 -26.04184 -27.38434 1.000 18.36976 163 ILE B C 1
ATOM 7194 O O . ILE B 1 163 ? -29.88650 -25.75539 -28.55816 1.000 19.17914 163 ILE B O 1
ATOM 7210 N N . ASP B 1 164 ? -30.84363 -25.22778 -26.60014 1.000 19.61146 164 ASP B N 1
ATOM 7211 C CA . ASP B 1 164 ? -31.43922 -24.01705 -27.16088 1.000 20.15288 164 ASP B CA 1
ATOM 7212 C C . ASP B 1 164 ? -30.39351 -22.93933 -27.40723 1.000 19.44974 164 ASP B C 1
ATOM 7213 O O . ASP B 1 164 ? -30.43491 -22.25720 -28.43843 1.000 24.39650 164 ASP B O 1
ATOM 7222 N N . GLN B 1 165 ? -29.45167 -22.76634 -26.48306 1.000 21.04632 165 GLN B N 1
ATOM 7223 C CA . GLN B 1 165 ? -28.46982 -21.69251 -26.56760 1.000 20.59541 165 GLN B CA 1
ATOM 7224 C C . GLN B 1 165 ? -27.09693 -22.15547 -27.04267 1.000 17.66387 165 GLN B C 1
ATOM 7225 O O . GLN B 1 165 ? -26.20619 -21.31599 -27.21398 1.000 22.08615 165 GLN B O 1
ATOM 7239 N N . ASN B 1 166 ? -26.90440 -23.45911 -27.25982 1.000 16.63536 166 ASN B N 1
ATOM 7240 C CA . ASN B 1 166 ? -25.64183 -23.99568 -27.79145 1.000 19.26778 166 ASN B CA 1
ATOM 7241 C C . ASN B 1 166 ? -24.45998 -23.60926 -26.90444 1.000 15.88030 166 ASN B C 1
ATOM 7242 O O . ASN B 1 166 ? -23.35389 -23.32788 -27.37898 1.000 16.41822 166 ASN B O 1
ATOM 7253 N N . VAL B 1 167 ? -24.69591 -23.63771 -25.59401 1.000 16.70188 167 VAL B N 1
ATOM 7254 C CA . VAL B 1 167 ? -23.71355 -23.17918 -24.62048 1.000 16.34842 167 VAL B CA 1
ATOM 7255 C C . VAL B 1 167 ? -22.49671 -24.08360 -24.53144 1.000 14.49862 167 VAL B C 1
ATOM 7256 O O . VAL B 1 167 ? -21.39058 -23.60822 -24.23920 1.000 19.61700 167 VAL B O 1
ATOM 7269 N N . PHE B 1 168 ? -22.66509 -25.38593 -24.75099 1.000 16.04219 168 PHE B N 1
ATOM 7270 C CA . PHE B 1 168 ? -21.51333 -26.27909 -24.68137 1.000 16.75999 168 PHE B CA 1
ATOM 7271 C C . PHE B 1 168 ? -20.52422 -26.00053 -25.80583 1.000 13.10112 168 PHE B C 1
ATOM 7272 O O . PHE B 1 168 ? -19.32186 -26.23942 -25.65009 1.000 16.67422 168 PHE B O 1
ATOM 7289 N N . ILE B 1 169 ? -21.00727 -25.48481 -26.93094 1.000 15.59739 169 ILE B N 1
ATOM 7290 C CA . ILE B 1 169 ? -20.14835 -25.13510 -28.05750 1.000 14.91121 169 ILE B CA 1
ATOM 7291 C C . ILE B 1 169 ? -19.58418 -23.72729 -27.91643 1.000 15.52988 169 ILE B C 1
ATOM 7292 O O . ILE B 1 169 ? -18.39116 -23.51338 -28.13800 1.000 16.28779 169 ILE B O 1
ATOM 7308 N N . GLU B 1 170 ? -20.41901 -22.75787 -27.53134 1.000 16.51218 170 GLU B N 1
ATOM 7309 C CA . GLU B 1 170 ? -19.99323 -21.36339 -27.48901 1.000 18.08307 170 GLU B CA 1
ATOM 7310 C C . GLU B 1 170 ? -19.31553 -20.97599 -26.18140 1.000 17.05817 170 GLU B C 1
ATOM 7311 O O . GLU B 1 170 ? -18.58107 -19.97943 -26.15180 1.000 19.94178 170 GLU B O 1
ATOM 7323 N N . GLY B 1 171 ? -19.52818 -21.73475 -25.11245 1.000 17.33879 171 GLY B N 1
ATOM 7324 C CA . GLY B 1 171 ? -18.94073 -21.41250 -23.82454 1.000 20.62256 171 GLY B CA 1
ATOM 7325 C C . GLY B 1 171 ? -18.00592 -22.49346 -23.32130 1.000 17.15204 171 GLY B C 1
ATOM 7326 O O . GLY B 1 171 ? -16.81659 -22.25101 -23.10991 1.000 19.49632 171 GLY B O 1
ATOM 7330 N N . THR B 1 172 ? -18.53748 -23.70255 -23.13122 1.000 16.85072 172 THR B N 1
ATOM 7331 C CA . THR B 1 172 ? -17.75638 -24.76115 -22.50352 1.000 18.66969 172 THR B CA 1
ATOM 7332 C C . THR B 1 172 ? -16.54334 -25.12754 -23.34459 1.000 13.90330 172 THR B C 1
ATOM 7333 O O . THR B 1 172 ? -15.44022 -25.30600 -22.81387 1.000 17.70925 172 THR B O 1
ATOM 7344 N N . LEU B 1 173 ? -16.72133 -25.22510 -24.66577 1.000 16.36513 173 LEU B N 1
ATOM 7345 C CA . LEU B 1 173 ? -15.60960 -25.60260 -25.53846 1.000 16.31941 173 LEU B CA 1
ATOM 7346 C C . LEU B 1 173 ? -14.45119 -24.61608 -25.46836 1.000 13.36135 173 LEU B C 1
ATOM 7347 O O . LEU B 1 173 ? -13.31908 -25.03398 -25.16535 1.000 14.55957 173 LEU B O 1
ATOM 7363 N N . PRO B 1 174 ? -14.63584 -23.32708 -25.77420 1.000 15.31883 174 PRO B N 1
ATOM 7364 C CA . PRO B 1 174 ? -13.49886 -22.39912 -25.67183 1.000 14.88789 174 PRO B CA 1
ATOM 7365 C C . PRO B 1 174 ? -12.90739 -22.31630 -24.27164 1.000 15.28212 174 PRO B C 1
ATOM 7366 O O . PRO B 1 174 ? -11.70368 -22.07718 -24.11376 1.000 16.20327 174 PRO B O 1
ATOM 7377 N N . MET B 1 175 ? -13.72658 -22.48468 -23.24215 1.000 16.35683 175 MET B N 1
ATOM 7378 C CA . MET B 1 175 ? -13.23278 -22.45822 -21.86971 1.000 15.57564 175 MET B CA 1
ATOM 7379 C C . MET B 1 175 ? -12.57702 -23.77413 -21.46558 1.000 18.82406 175 MET B C 1
ATOM 7380 O O . MET B 1 175 ? -12.15293 -23.91519 -20.31441 1.000 18.54043 175 MET B O 1
ATOM 7394 N N . GLY B 1 176 ? -12.48702 -24.73471 -22.38292 1.000 15.45688 176 GLY B N 1
ATOM 7395 C CA . GLY B 1 176 ? -11.67422 -25.91851 -22.23327 1.000 16.57105 176 GLY B CA 1
ATOM 7396 C C . GLY B 1 176 ? -10.31163 -25.82922 -22.87215 1.000 18.70179 176 GLY B C 1
ATOM 7397 O O . GLY B 1 176 ? -9.57801 -26.82345 -22.87974 1.000 15.44698 176 GLY B O 1
ATOM 7401 N N . VAL B 1 177 ? -9.96268 -24.67256 -23.43130 1.000 15.25765 177 VAL B N 1
ATOM 7402 C CA . VAL B 1 177 ? -8.66058 -24.41346 -24.03784 1.000 19.90422 177 VAL B CA 1
ATOM 7403 C C . VAL B 1 177 ? -8.09699 -23.15880 -23.38039 1.000 14.65423 177 VAL B C 1
ATOM 7404 O O . VAL B 1 177 ? -8.81423 -22.16184 -23.22282 1.000 16.57654 177 VAL B O 1
ATOM 7417 N N . VAL B 1 178 ? -6.82436 -23.20594 -22.98842 1.000 16.61832 178 VAL B N 1
ATOM 7418 C CA . VAL B 1 178 ? -6.20259 -22.03057 -22.38163 1.000 15.13984 178 VAL B CA 1
ATOM 7419 C C . VAL B 1 178 ? -6.06414 -20.91886 -23.41753 1.000 20.94221 178 VAL B C 1
ATOM 7420 O O . VAL B 1 178 ? -6.51221 -19.78479 -23.20648 1.000 18.92557 178 VAL B O 1
ATOM 7433 N N . ARG B 1 179 ? -5.45832 -21.22918 -24.55643 1.000 18.76275 179 ARG B N 1
ATOM 7434 C CA . ARG B 1 179 ? -5.34837 -20.26361 -25.63651 1.000 22.37415 179 ARG B CA 1
ATOM 7435 C C . ARG B 1 179 ? -6.71664 -20.01300 -26.27240 1.000 20.17359 179 ARG B C 1
ATOM 7436 O O . ARG B 1 179 ? -7.62474 -20.84437 -26.17887 1.000 22.93582 179 ARG B O 1
ATOM 7457 N N . PRO B 1 180 ? -6.88520 -18.87157 -26.94145 1.000 18.31961 180 PRO B N 1
ATOM 7458 C CA . PRO B 1 180 ? -8.15635 -18.60393 -27.62714 1.000 19.86481 180 PRO B CA 1
ATOM 7459 C C . PRO B 1 180 ? -8.25345 -19.37295 -28.93755 1.000 19.81047 180 PRO B C 1
ATOM 7460 O O . PRO B 1 180 ? -7.32503 -19.35897 -29.75011 1.000 19.70663 180 PRO B O 1
ATOM 7471 N N . LEU B 1 181 ? -9.37615 -20.05943 -29.13081 1.000 20.22803 181 LEU B N 1
ATOM 7472 C CA . LEU B 1 181 ? -9.66179 -20.66110 -30.42533 1.000 17.17907 181 LEU B CA 1
ATOM 7473 C C . LEU B 1 181 ? -10.03358 -19.56881 -31.41978 1.000 19.66269 181 LEU B C 1
ATOM 7474 O O . LEU B 1 181 ? -10.72928 -18.60700 -31.07990 1.000 24.84394 181 LEU B O 1
ATOM 7490 N N . THR B 1 182 ? -9.55562 -19.71382 -32.65026 1.000 17.52776 182 THR B N 1
ATOM 7491 C CA . THR B 1 182 ? -9.84617 -18.73640 -33.68323 1.000 18.02964 182 THR B CA 1
ATOM 7492 C C . THR B 1 182 ? -11.24811 -18.97365 -34.24959 1.000 18.89177 182 THR B C 1
ATOM 7493 O O . THR B 1 182 ? -11.85816 -20.03259 -34.05533 1.000 20.39247 182 THR B O 1
ATOM 7504 N N . GLU B 1 183 ? -11.75599 -17.96645 -34.96573 1.000 21.20048 183 GLU B N 1
ATOM 7505 C CA . GLU B 1 183 ? -13.07636 -18.08416 -35.57905 1.000 18.83274 183 GLU B CA 1
ATOM 7506 C C . GLU B 1 183 ? -13.14313 -19.28107 -36.52187 1.000 18.95726 183 GLU B C 1
ATOM 7507 O O . GLU B 1 183 ? -14.17079 -19.96623 -36.60161 1.000 16.93461 183 GLU B O 1
ATOM 7519 N N . VAL B 1 184 ? -12.06722 -19.53724 -37.26387 1.000 21.88522 184 VAL B N 1
ATOM 7520 C CA . VAL B 1 184 ? -12.05330 -20.69142 -38.16066 1.000 21.37983 184 VAL B CA 1
ATOM 7521 C C . VAL B 1 184 ? -12.17932 -21.98438 -37.36943 1.000 15.62464 184 VAL B C 1
ATOM 7522 O O . VAL B 1 184 ? -12.92749 -22.89499 -37.75025 1.000 17.69005 184 VAL B O 1
ATOM 7535 N N . GLU B 1 185 ? -11.44178 -22.09066 -36.26378 1.000 16.95467 185 GLU B N 1
ATOM 7536 C CA . GLU B 1 185 ? -11.50756 -23.30430 -35.45276 1.000 16.76463 185 GLU B CA 1
ATOM 7537 C C . GLU B 1 185 ? -12.90226 -23.48984 -34.86072 1.000 18.98695 185 GLU B C 1
ATOM 7538 O O . GLU B 1 185 ? -13.47048 -24.59147 -34.89920 1.000 15.85072 185 GLU B O 1
ATOM 7550 N N . MET B 1 186 ? -13.48433 -22.41499 -34.31896 1.000 16.07444 186 MET B N 1
ATOM 7551 C CA . MET B 1 186 ? -14.84460 -22.51833 -33.79732 1.000 14.95830 186 MET B CA 1
ATOM 7552 C C . MET B 1 186 ? -15.82770 -22.92418 -34.88764 1.000 16.90223 186 MET B C 1
ATOM 7553 O O . MET B 1 186 ? -16.75011 -23.70706 -34.63346 1.000 14.73938 186 MET B O 1
ATOM 7567 N N . ASP B 1 187 ? -15.64913 -22.41206 -36.11200 1.000 15.83467 187 ASP B N 1
ATOM 7568 C CA . ASP B 1 187 ? -16.56848 -22.77071 -37.18465 1.000 18.66357 187 ASP B CA 1
ATOM 7569 C C . ASP B 1 187 ? -16.49726 -24.26236 -37.49246 1.000 14.03910 187 ASP B C 1
ATOM 7570 O O . ASP B 1 187 ? -17.52461 -24.88909 -37.76759 1.000 17.99070 187 ASP B O 1
ATOM 7579 N N . HIS B 1 188 ? -15.30119 -24.85308 -37.42764 1.000 17.72445 188 HIS B N 1
ATOM 7580 C CA . HIS B 1 188 ? -15.18949 -26.30092 -37.58913 1.000 16.66376 188 HIS B CA 1
ATOM 7581 C C . HIS B 1 188 ? -15.94348 -27.02893 -36.48124 1.000 15.87765 188 HIS B C 1
ATOM 7582 O O . HIS B 1 188 ? -16.66726 -28.00124 -36.72873 1.000 18.99375 188 HIS B O 1
ATOM 7596 N N . TYR B 1 189 ? -15.76446 -26.58501 -35.23625 1.000 13.47695 189 TYR B N 1
ATOM 7597 C CA . TYR B 1 189 ? -16.43261 -27.24203 -34.11595 1.000 14.57896 189 TYR B CA 1
ATOM 7598 C C . TYR B 1 189 ? -17.93829 -26.99540 -34.13863 1.000 13.31282 189 TYR B C 1
ATOM 7599 O O . TYR B 1 189 ? -18.70942 -27.83756 -33.66910 1.000 16.18093 189 TYR B O 1
ATOM 7617 N N . ARG B 1 190 ? -18.37855 -25.85730 -34.68304 1.000 14.14964 190 ARG B N 1
ATOM 7618 C CA . ARG B 1 190 ? -19.80047 -25.54051 -34.72484 1.000 16.54894 190 ARG B CA 1
ATOM 7619 C C . ARG B 1 190 ? -20.54786 -26.33823 -35.78740 1.000 13.90870 190 ARG B C 1
ATOM 7620 O O . ARG B 1 190 ? -21.74990 -26.57673 -35.64852 1.000 13.98582 190 ARG B O 1
ATOM 7641 N N . GLU B 1 191 ? -19.86407 -26.74983 -36.84633 1.000 16.32991 191 GLU B N 1
ATOM 7642 C CA . GLU B 1 191 ? -20.53469 -27.23508 -38.05003 1.000 15.89798 191 GLU B CA 1
ATOM 7643 C C . GLU B 1 191 ? -21.52621 -28.35768 -37.79159 1.000 18.49686 191 GLU B C 1
ATOM 7644 O O . GLU B 1 191 ? -22.63521 -28.29976 -38.33988 1.000 16.07566 191 GLU B O 1
ATOM 7656 N N . PRO B 1 192 ? -21.21812 -29.38711 -36.99608 1.000 15.91808 192 PRO B N 1
ATOM 7657 C CA . PRO B 1 192 ? -22.17720 -30.49193 -36.83247 1.000 15.11426 192 PRO B CA 1
ATOM 7658 C C . PRO B 1 192 ? -23.42941 -30.10709 -36.07830 1.000 17.79224 192 PRO B C 1
ATOM 7659 O O . PRO B 1 192 ? -24.39226 -30.88350 -36.07693 1.000 15.40320 192 PRO B O 1
ATOM 7670 N N . PHE B 1 193 ? -23.45578 -28.92887 -35.45095 1.000 15.36894 193 PHE B N 1
ATOM 7671 C CA . PHE B 1 193 ? -24.50922 -28.57268 -34.50351 1.000 16.99516 193 PHE B CA 1
ATOM 7672 C C . PHE B 1 193 ? -25.18087 -27.25031 -34.85972 1.000 20.60194 193 PHE B C 1
ATOM 7673 O O . PHE B 1 193 ? -25.78564 -26.61517 -33.99271 1.000 19.40739 193 PHE B O 1
ATOM 7690 N N . LEU B 1 194 ? -25.09637 -26.83251 -36.12374 1.000 18.01030 194 LEU B N 1
ATOM 7691 C CA . LEU B 1 194 ? -25.75249 -25.59543 -36.53020 1.000 18.29542 194 LEU B CA 1
ATOM 7692 C C . LEU B 1 194 ? -27.25768 -25.67790 -36.31487 1.000 20.59731 194 LEU B C 1
ATOM 7693 O O . LEU B 1 194 ? -27.89977 -24.66416 -36.02396 1.000 24.45782 194 LEU B O 1
ATOM 7709 N N . ASN B 1 195 ? -27.83402 -26.87140 -36.44339 1.000 21.23355 195 ASN B N 1
ATOM 7710 C CA . ASN B 1 195 ? -29.26199 -27.06061 -36.23594 1.000 24.03282 195 ASN B CA 1
ATOM 7711 C C . ASN B 1 195 ? -29.50584 -27.43122 -34.77995 1.000 24.28059 195 ASN B C 1
ATOM 7712 O O . ASN B 1 195 ? -28.95289 -28.43435 -34.30916 1.000 22.76767 195 ASN B O 1
ATOM 7723 N N . PRO B 1 196 ? -30.31940 -26.67576 -34.04128 1.000 26.86662 196 PRO B N 1
ATOM 7724 C CA . PRO B 1 196 ? -30.55641 -27.02708 -32.63115 1.000 25.65745 196 PRO B CA 1
ATOM 7725 C C . PRO B 1 196 ? -31.03909 -28.45242 -32.41131 1.000 23.25221 196 PRO B C 1
ATOM 7726 O O . PRO B 1 196 ? -30.76866 -29.03043 -31.34715 1.000 27.85127 196 PRO B O 1
ATOM 7737 N N . VAL B 1 197 ? -31.75061 -29.04227 -33.37597 1.000 28.24048 197 VAL B N 1
ATOM 7738 C CA . VAL B 1 197 ? -32.29605 -30.38277 -33.18375 1.000 24.76002 197 VAL B CA 1
ATOM 7739 C C . VAL B 1 197 ? -31.22790 -31.46791 -33.19924 1.000 21.99152 197 VAL B C 1
ATOM 7740 O O . VAL B 1 197 ? -31.53987 -32.63160 -32.92795 1.000 23.76722 197 VAL B O 1
ATOM 7753 N N . ASP B 1 198 ? -29.97935 -31.12393 -33.51554 1.000 19.83833 198 ASP B N 1
ATOM 7754 C CA . ASP B 1 198 ? -28.89879 -32.09799 -33.59170 1.000 17.62390 198 ASP B CA 1
ATOM 7755 C C . ASP B 1 198 ? -27.98723 -32.07681 -32.36922 1.000 19.49828 198 ASP B C 1
ATOM 7756 O O . ASP B 1 198 ? -26.91772 -32.68557 -32.39987 1.000 17.45544 198 ASP B O 1
ATOM 7765 N N . ARG B 1 199 ? -28.38853 -31.40397 -31.29543 1.000 16.15379 199 ARG B N 1
ATOM 7766 C CA . ARG B 1 199 ? -27.51296 -31.16510 -30.15460 1.000 16.01645 199 ARG B CA 1
ATOM 7767 C C . ARG B 1 199 ? -27.74589 -32.12711 -28.99086 1.000 13.12324 199 ARG B C 1
ATOM 7768 O O . ARG B 1 199 ? -27.17084 -31.93338 -27.91180 1.000 14.82670 199 ARG B O 1
ATOM 7789 N N . GLU B 1 200 ? -28.55676 -33.16335 -29.18306 1.000 16.13022 200 GLU B N 1
ATOM 7790 C CA . GLU B 1 200 ? -28.81207 -34.09698 -28.08716 1.000 14.89415 200 GLU B CA 1
ATOM 7791 C C . GLU B 1 200 ? -27.53774 -34.69855 -27.51001 1.000 14.03025 200 GLU B C 1
ATOM 7792 O O . GLU B 1 200 ? -27.40554 -34.73513 -26.27476 1.000 14.42203 200 GLU B O 1
ATOM 7804 N N . PRO B 1 201 ? -26.57220 -35.16981 -28.30854 1.000 13.62406 201 PRO B N 1
ATOM 7805 C CA . PRO B 1 201 ? -25.35150 -35.73130 -27.70590 1.000 14.79476 201 PRO B CA 1
ATOM 7806 C C . PRO B 1 201 ? -24.62473 -34.75366 -26.80142 1.000 12.02508 201 PRO B C 1
ATOM 7807 O O . PRO B 1 201 ? -23.98663 -35.17544 -25.82366 1.000 12.76448 201 PRO B O 1
ATOM 7818 N N . LEU B 1 202 ? -24.68204 -33.45403 -27.11480 1.000 13.06622 202 LEU B N 1
ATOM 7819 C CA . LEU B 1 202 ? -23.95988 -32.47086 -26.31358 1.000 12.96742 202 LEU B CA 1
ATOM 7820 C C . LEU B 1 202 ? -24.53637 -32.33055 -24.90898 1.000 12.05053 202 LEU B C 1
ATOM 7821 O O . LEU B 1 202 ? -23.80825 -31.94927 -23.97226 1.000 14.69185 202 LEU B O 1
ATOM 7837 N N . TRP B 1 203 ? -25.83023 -32.60491 -24.74364 1.000 13.49679 203 TRP B N 1
ATOM 7838 C CA . TRP B 1 203 ? -26.46074 -32.55237 -23.43260 1.000 12.45909 203 TRP B CA 1
ATOM 7839 C C . TRP B 1 203 ? -26.40335 -33.89463 -22.71147 1.000 13.56453 203 TRP B C 1
ATOM 7840 O O . TRP B 1 203 ? -26.18010 -33.93147 -21.49706 1.000 12.18760 203 TRP B O 1
ATOM 7861 N N . ARG B 1 204 ? -26.57192 -35.00407 -23.43598 1.000 12.59100 204 ARG B N 1
ATOM 7862 C CA . ARG B 1 204 ? -26.56597 -36.30956 -22.78098 1.000 14.56158 204 ARG B CA 1
ATOM 7863 C C . ARG B 1 204 ? -25.18408 -36.65761 -22.22795 1.000 12.17471 204 ARG B C 1
ATOM 7864 O O . ARG B 1 204 ? -25.08308 -37.26060 -21.15349 1.000 12.02805 204 ARG B O 1
ATOM 7885 N N . PHE B 1 205 ? -24.10614 -36.27677 -22.93068 1.000 11.22646 205 PHE B N 1
ATOM 7886 C CA . PHE B 1 205 ? -22.75739 -36.57977 -22.44416 1.000 11.02203 205 PHE B CA 1
ATOM 7887 C C . PHE B 1 205 ? -22.49883 -36.03290 -21.04304 1.000 11.91781 205 PHE B C 1
ATOM 7888 O O . PHE B 1 205 ? -22.09036 -36.80469 -20.16455 1.000 12.82614 205 PHE B O 1
ATOM 7905 N N . PRO B 1 206 ? -22.67598 -34.74363 -20.75743 1.000 11.37083 206 PRO B N 1
ATOM 7906 C CA . PRO B 1 206 ? -22.43334 -34.28698 -19.37646 1.000 12.26214 206 PRO B CA 1
ATOM 7907 C C . PRO B 1 206 ? -23.34457 -34.93815 -18.35468 1.000 15.26241 206 PRO B C 1
ATOM 7908 O O . PRO B 1 206 ? -22.97340 -35.05509 -17.18128 1.000 13.67363 206 PRO B O 1
ATOM 7919 N N . ASN B 1 207 ? -24.52648 -35.37886 -18.76737 1.000 11.79694 207 ASN B N 1
ATOM 7920 C CA . ASN B 1 207 ? -25.41894 -36.10313 -17.87691 1.000 15.32904 207 ASN B CA 1
ATOM 7921 C C . ASN B 1 207 ? -24.98849 -37.54515 -17.65545 1.000 15.13875 207 ASN B C 1
ATOM 7922 O O . ASN B 1 207 ? -25.50104 -38.18800 -16.73393 1.000 16.76038 207 ASN B O 1
ATOM 7933 N N . GLU B 1 208 ? -24.04974 -38.05977 -18.45368 1.000 13.24832 208 GLU B N 1
ATOM 7934 C CA . GLU B 1 208 ? -23.50394 -39.39103 -18.25263 1.000 12.17340 208 GLU B CA 1
ATOM 7935 C C . GLU B 1 208 ? -22.21645 -39.37909 -17.43707 1.000 12.89766 208 GLU B C 1
ATOM 7936 O O . GLU B 1 208 ? -21.76342 -40.44394 -17.01508 1.000 13.67241 208 GLU B O 1
ATOM 7948 N N . LEU B 1 209 ? -21.63022 -38.21496 -17.19624 1.000 12.38023 209 LEU B N 1
ATOM 7949 C CA . LEU B 1 209 ? -20.35897 -38.15795 -16.48842 1.000 12.93888 209 LEU B CA 1
ATOM 7950 C C . LEU B 1 209 ? -20.50596 -38.80100 -15.12152 1.000 11.78102 209 LEU B C 1
ATOM 7951 O O . LEU B 1 209 ? -21.48424 -38.52246 -14.41768 1.000 13.02758 209 LEU B O 1
ATOM 7967 N N . PRO B 1 210 ? -19.56611 -39.65051 -14.70651 1.000 11.33023 210 PRO B N 1
ATOM 7968 C CA . PRO B 1 210 ? -19.69040 -40.30513 -13.39254 1.000 11.58175 210 PRO B CA 1
ATOM 7969 C C . PRO B 1 210 ? -19.26283 -39.38115 -12.26362 1.000 17.84415 210 PRO B C 1
ATOM 7970 O O . PRO B 1 210 ? -18.10116 -39.39917 -11.84213 1.000 19.60315 210 PRO B O 1
ATOM 7981 N N . ILE B 1 211 ? -20.19170 -38.55707 -11.78231 1.000 16.04292 211 ILE B N 1
ATOM 7982 C CA . ILE B 1 211 ? -19.91237 -37.54428 -10.76851 1.000 16.98583 211 ILE B CA 1
ATOM 7983 C C . ILE B 1 211 ? -20.80858 -37.81470 -9.57261 1.000 15.96126 211 ILE B C 1
ATOM 7984 O O . ILE B 1 211 ? -22.02946 -37.92252 -9.71913 1.000 15.87958 211 ILE B O 1
ATOM 8000 N N . ALA B 1 212 ? -20.20631 -37.92335 -8.38856 1.000 15.31853 212 ALA B N 1
ATOM 8001 C CA . ALA B 1 212 ? -20.96411 -38.07128 -7.14450 1.000 19.33313 212 ALA B CA 1
ATOM 8002 C C . ALA B 1 212 ? -21.83913 -39.32031 -7.17386 1.000 16.97710 212 ALA B C 1
ATOM 8003 O O . ALA B 1 212 ? -22.94812 -39.33933 -6.63680 1.000 17.35937 212 ALA B O 1
ATOM 8010 N N . GLY B 1 213 ? -21.33808 -40.37257 -7.81464 1.000 18.11033 213 GLY B N 1
ATOM 8011 C CA . GLY B 1 213 ? -22.00887 -41.65307 -7.80729 1.000 16.70181 213 GLY B CA 1
ATOM 8012 C C . GLY B 1 213 ? -23.12822 -41.82758 -8.81047 1.000 14.63894 213 GLY B C 1
ATOM 8013 O O . GLY B 1 213 ? -23.79862 -42.86972 -8.78433 1.000 15.28309 213 GLY B O 1
ATOM 8017 N N . GLU B 1 214 ? -23.37170 -40.84553 -9.67127 1.000 15.93857 214 GLU B N 1
ATOM 8018 C CA . GLU B 1 214 ? -24.44838 -40.90141 -10.64528 1.000 16.68748 214 GLU B CA 1
ATOM 8019 C C . GLU B 1 214 ? -23.91627 -40.52655 -12.02156 1.000 14.75453 214 GLU B C 1
ATOM 8020 O O . GLU B 1 214 ? -23.05834 -39.63801 -12.13060 1.000 14.67683 214 GLU B O 1
ATOM 8032 N N . PRO B 1 215 ? -24.39356 -41.18276 -13.09520 1.000 13.83740 215 PRO B N 1
ATOM 8033 C CA . PRO B 1 215 ? -25.32240 -42.32354 -13.13039 1.000 15.86692 215 PRO B CA 1
ATOM 8034 C C . PRO B 1 215 ? -24.63574 -43.62069 -12.72240 1.000 17.88361 215 PRO B C 1
ATOM 8035 O O . PRO B 1 215 ? -23.49555 -43.88303 -13.09147 1.000 15.24553 215 PRO B O 1
ATOM 8046 N N . ALA B 1 216 ? -25.33113 -44.45681 -11.95137 1.000 16.44187 216 ALA B N 1
ATOM 8047 C CA . ALA B 1 216 ? -24.69512 -45.62549 -11.34729 1.000 15.42492 216 ALA B CA 1
ATOM 8048 C C . ALA B 1 216 ? -24.11283 -46.57201 -12.39323 1.000 17.29201 216 ALA B C 1
ATOM 8049 O O . ALA B 1 216 ? -23.05286 -47.17024 -12.17214 1.000 18.06838 216 ALA B O 1
ATOM 8056 N N . ASN B 1 217 ? -24.78513 -46.73271 -13.53641 1.000 15.86821 217 ASN B N 1
ATOM 8057 C CA . ASN B 1 217 ? -24.26647 -47.64774 -14.55172 1.000 14.81002 217 ASN B CA 1
ATOM 8058 C C . ASN B 1 217 ? -22.92294 -47.17357 -15.10337 1.000 15.53048 217 ASN B C 1
ATOM 8059 O O . ASN B 1 217 ? -22.02489 -47.99040 -15.36758 1.000 15.86741 217 ASN B O 1
ATOM 8070 N N . ILE B 1 218 ? -22.76705 -45.86184 -15.29349 1.000 15.20992 218 ILE B N 1
ATOM 8071 C CA . ILE B 1 218 ? -21.49976 -45.34303 -15.79841 1.000 13.69493 218 ILE B CA 1
ATOM 8072 C C . ILE B 1 218 ? -20.42293 -45.43151 -14.72649 1.000 12.79451 218 ILE B C 1
ATOM 8073 O O . ILE B 1 218 ? -19.28464 -45.84255 -15.00176 1.000 13.59033 218 ILE B O 1
ATOM 8089 N N . VAL B 1 219 ? -20.76201 -45.05969 -13.48915 1.000 13.25566 219 VAL B N 1
ATOM 8090 C CA . VAL B 1 219 ? -19.78864 -45.14550 -12.40038 1.000 13.84992 219 VAL B CA 1
ATOM 8091 C C . VAL B 1 219 ? -19.22647 -46.55578 -12.29930 1.000 13.93194 219 VAL B C 1
ATOM 8092 O O . VAL B 1 219 ? -18.01191 -46.74869 -12.14307 1.000 15.07394 219 VAL B O 1
ATOM 8105 N N . ALA B 1 220 ? -20.09627 -47.56313 -12.39831 1.000 14.85575 220 ALA B N 1
ATOM 8106 C CA . ALA B 1 220 ? -19.63988 -48.94087 -12.26549 1.000 15.70247 220 ALA B CA 1
ATOM 8107 C C . ALA B 1 220 ? -18.74256 -49.34009 -13.42792 1.000 15.60609 220 ALA B C 1
ATOM 8108 O O . ALA B 1 220 ? -17.69846 -49.96954 -13.21951 1.000 14.35214 220 ALA B O 1
ATOM 8115 N N . LEU B 1 221 ? -19.13510 -48.98780 -14.65511 1.000 13.88926 221 LEU B N 1
ATOM 8116 C CA . LEU B 1 221 ? -18.34067 -49.33121 -15.82588 1.000 15.64950 221 LEU B CA 1
ATOM 8117 C C . LEU B 1 221 ? -16.98332 -48.64280 -15.79121 1.000 14.42058 221 LEU B C 1
ATOM 8118 O O . LEU B 1 221 ? -15.96053 -49.25727 -16.12724 1.000 13.73287 221 LEU B O 1
ATOM 8134 N N . VAL B 1 222 ? -16.94469 -47.37283 -15.36907 1.000 12.18245 222 VAL B N 1
ATOM 8135 C CA . VAL B 1 222 ? -15.68171 -46.64840 -15.29123 1.000 13.01786 222 VAL B CA 1
ATOM 8136 C C . VAL B 1 222 ? -14.82051 -47.21173 -14.16531 1.000 14.29056 222 VAL B C 1
ATOM 8137 O O . VAL B 1 222 ? -13.60461 -47.35852 -14.32078 1.000 13.84705 222 VAL B O 1
ATOM 8150 N N . GLU B 1 223 ? -15.42804 -47.54509 -13.02063 1.000 14.01663 223 GLU B N 1
ATOM 8151 C CA . GLU B 1 223 ? -14.66634 -48.18337 -11.95347 1.000 14.82658 223 GLU B CA 1
ATOM 8152 C C . GLU B 1 223 ? -14.04134 -49.48136 -12.43971 1.000 16.39583 223 GLU B C 1
ATOM 8153 O O . GLU B 1 223 ? -12.90226 -49.80363 -12.08920 1.000 15.49455 223 GLU B O 1
ATOM 8165 N N . GLU B 1 224 ? -14.77217 -50.23815 -13.24601 1.000 14.20000 224 GLU B N 1
ATOM 8166 C CA . GLU B 1 224 ? -14.26493 -51.51452 -13.72469 1.000 15.01345 224 GLU B CA 1
ATOM 8167 C C . GLU B 1 224 ? -13.04661 -51.33249 -14.62745 1.000 13.81271 224 GLU B C 1
ATOM 8168 O O . GLU B 1 224 ? -12.06742 -52.07832 -14.49802 1.000 15.00640 224 GLU B O 1
ATOM 8180 N N . TYR B 1 225 ? -13.07783 -50.36363 -15.55817 1.000 13.00811 225 TYR B N 1
ATOM 8181 C CA . TYR B 1 225 ? -11.91760 -50.20398 -16.43527 1.000 12.42691 225 TYR B CA 1
ATOM 8182 C C . TYR B 1 225 ? -10.73787 -49.55105 -15.72149 1.000 12.65755 225 TYR B C 1
ATOM 8183 O O . TYR B 1 225 ? -9.59393 -49.78856 -16.11084 1.000 14.98002 225 TYR B O 1
ATOM 8201 N N . MET B 1 226 ? -10.97711 -48.77596 -14.66348 1.000 14.46089 226 MET B N 1
ATOM 8202 C CA . MET B 1 226 ? -9.85289 -48.24310 -13.89411 1.000 13.05058 226 MET B CA 1
ATOM 8203 C C . MET B 1 226 ? -9.20665 -49.32846 -13.03833 1.000 15.58615 226 MET B C 1
ATOM 8204 O O . MET B 1 226 ? -7.98395 -49.33310 -12.85150 1.000 16.28399 226 MET B O 1
ATOM 8218 N N . ASP B 1 227 ? -10.00829 -50.24819 -12.50343 1.000 16.84042 227 ASP B N 1
ATOM 8219 C CA . ASP B 1 227 ? -9.43280 -51.40162 -11.81768 1.000 15.65053 227 ASP B CA 1
ATOM 8220 C C . ASP B 1 227 ? -8.61317 -52.25546 -12.78014 1.000 17.07170 227 ASP B C 1
ATOM 8221 O O . ASP B 1 227 ? -7.50732 -52.69534 -12.44400 1.000 19.92200 227 ASP B O 1
ATOM 8230 N N . TRP B 1 228 ? -9.12882 -52.48707 -13.98957 1.000 15.16618 228 TRP B N 1
ATOM 8231 C CA . TRP B 1 228 ? -8.33840 -53.18579 -14.99517 1.000 18.02195 228 TRP B CA 1
ATOM 8232 C C . TRP B 1 228 ? -7.04822 -52.42711 -15.29454 1.000 13.73348 228 TRP B C 1
ATOM 8233 O O . TRP B 1 228 ? -5.96545 -53.01936 -15.36635 1.000 17.09712 228 TRP B O 1
ATOM 8254 N N . LEU B 1 229 ? -7.14850 -51.10794 -15.49233 1.000 17.18114 229 LEU B N 1
ATOM 8255 C CA . LEU B 1 229 ? -5.97263 -50.32201 -15.85238 1.000 15.06423 229 LEU B CA 1
ATOM 8256 C C . LEU B 1 229 ? -4.90431 -50.40125 -14.76883 1.000 16.59383 229 LEU B C 1
ATOM 8257 O O . LEU B 1 229 ? -3.70755 -50.48294 -15.07294 1.000 18.04322 229 LEU B O 1
ATOM 8273 N N . HIS B 1 230 ? -5.31498 -50.39206 -13.49858 1.000 16.98240 230 HIS B N 1
ATOM 8274 C CA . HIS B 1 230 ? -4.36526 -50.45019 -12.39660 1.000 16.15846 230 HIS B CA 1
ATOM 8275 C C . HIS B 1 230 ? -3.65669 -51.79385 -12.30717 1.000 22.05762 230 HIS B C 1
ATOM 8276 O O . HIS B 1 230 ? -2.63903 -51.89176 -11.61186 1.000 23.75448 230 HIS B O 1
ATOM 8290 N N . GLN B 1 231 ? -4.15966 -52.82322 -12.99067 1.000 17.85716 231 GLN B N 1
ATOM 8291 C CA . GLN B 1 231 ? -3.57318 -54.15730 -12.95120 1.000 21.16206 231 GLN B CA 1
ATOM 8292 C C . GLN B 1 231 ? -2.89241 -54.56481 -14.25114 1.000 18.88574 231 GLN B C 1
ATOM 8293 O O . GLN B 1 231 ? -2.21264 -55.59421 -14.27775 1.000 18.00493 231 GLN B O 1
ATOM 8307 N N . SER B 1 232 ? -3.04787 -53.79620 -15.32369 1.000 15.35036 232 SER B N 1
ATOM 8308 C CA . SER B 1 232 ? -2.57095 -54.20935 -16.63990 1.000 15.01881 232 SER B CA 1
ATOM 8309 C C . SER B 1 232 ? -1.14433 -53.72283 -16.86794 1.000 16.34959 232 SER B C 1
ATOM 8310 O O . SER B 1 232 ? -0.81753 -52.59556 -16.50787 1.000 15.27559 232 SER B O 1
ATOM 8318 N N . PRO B 1 233 ? -0.27231 -54.54596 -17.45535 1.000 16.85852 233 PRO B N 1
ATOM 8319 C CA . PRO B 1 233 ? 1.05887 -54.06419 -17.85203 1.000 18.27648 233 PRO B CA 1
ATOM 8320 C C . PRO B 1 233 ? 1.09843 -53.32249 -19.18129 1.000 14.21475 233 PRO B C 1
ATOM 8321 O O . PRO B 1 233 ? 2.19682 -53.00824 -19.65460 1.000 17.69913 233 PRO B O 1
ATOM 8332 N N . VAL B 1 234 ? -0.05514 -53.02827 -19.78380 1.000 15.65335 234 VAL B N 1
ATOM 8333 C CA . VAL B 1 234 ? -0.05204 -52.35671 -21.09251 1.000 14.19112 234 VAL B CA 1
ATOM 8334 C C . VAL B 1 234 ? 0.71335 -51.04670 -20.98694 1.000 14.59562 234 VAL B C 1
ATOM 8335 O O . VAL B 1 234 ? 0.57087 -50.32720 -19.97888 1.000 15.82868 234 VAL B O 1
ATOM 8348 N N . PRO B 1 235 ? 1.54732 -50.69373 -21.96641 1.000 13.62096 235 PRO B N 1
ATOM 8349 C CA . PRO B 1 235 ? 2.22224 -49.39092 -21.91189 1.000 14.74061 235 PRO B CA 1
ATOM 8350 C C . PRO B 1 235 ? 1.20585 -48.26400 -21.88480 1.000 13.79740 235 PRO B C 1
ATOM 8351 O O . PRO B 1 235 ? 0.23104 -48.27657 -22.64098 1.000 13.68247 235 PRO B O 1
ATOM 8362 N N . LYS B 1 236 ? 1.44181 -47.28920 -20.99525 1.000 13.57435 236 LYS B N 1
ATOM 8363 C CA . LYS B 1 236 ? 0.54261 -46.15885 -20.79141 1.000 11.63171 236 LYS B CA 1
ATOM 8364 C C . LYS B 1 236 ? 1.31267 -44.85184 -20.88937 1.000 13.85515 236 LYS B C 1
ATOM 8365 O O . LYS B 1 236 ? 2.42173 -44.73497 -20.36297 1.000 15.61223 236 LYS B O 1
ATOM 8384 N N . LEU B 1 237 ? 0.71743 -43.87856 -21.56781 1.000 11.03966 237 LEU B N 1
ATOM 8385 C CA . LEU B 1 237 ? 1.27857 -42.54104 -21.73022 1.000 12.59790 237 LEU B CA 1
ATOM 8386 C C . LEU B 1 237 ? 0.16916 -41.55009 -21.40360 1.000 14.93639 237 LEU B C 1
ATOM 8387 O O . LEU B 1 237 ? -0.84135 -41.47706 -22.11419 1.000 13.14632 237 LEU B O 1
ATOM 8403 N N . LEU B 1 238 ? 0.33214 -40.82203 -20.30895 1.000 14.38795 238 LEU B N 1
ATOM 8404 C CA . LEU B 1 238 ? -0.68195 -39.89354 -19.82651 1.000 14.01319 238 LEU B CA 1
ATOM 8405 C C . LEU B 1 238 ? -0.17472 -38.46901 -20.01348 1.000 11.96689 238 LEU B C 1
ATOM 8406 O O . LEU B 1 238 ? 0.85383 -38.09773 -19.44515 1.000 15.65520 238 LEU B O 1
ATOM 8422 N N . PHE B 1 239 ? -0.89922 -37.67678 -20.78766 1.000 13.69538 239 PHE B N 1
ATOM 8423 C CA . PHE B 1 239 ? -0.64503 -36.25155 -20.89398 1.000 12.87474 239 PHE B CA 1
ATOM 8424 C C . PHE B 1 239 ? -1.57306 -35.51046 -19.94285 1.000 15.26605 239 PHE B C 1
ATOM 8425 O O . PHE B 1 239 ? -2.74760 -35.86615 -19.78851 1.000 12.76683 239 PHE B O 1
ATOM 8442 N N . TRP B 1 240 ? -1.02898 -34.49970 -19.27312 1.000 15.48134 240 TRP B N 1
ATOM 8443 C CA . TRP B 1 240 ? -1.80174 -33.69978 -18.33606 1.000 13.77820 240 TRP B CA 1
ATOM 8444 C C . TRP B 1 240 ? -1.33764 -32.25463 -18.41458 1.000 14.77589 240 TRP B C 1
ATOM 8445 O O . TRP B 1 240 ? -0.22326 -31.96141 -18.85355 1.000 15.24906 240 TRP B O 1
ATOM 8466 N N . GLY B 1 241 ? -2.20823 -31.35496 -17.96628 1.000 13.14907 241 GLY B N 1
ATOM 8467 C CA . GLY B 1 241 ? -1.90489 -29.94102 -17.94722 1.000 13.94269 241 GLY B CA 1
ATOM 8468 C C . GLY B 1 241 ? -2.37005 -29.30458 -16.65519 1.000 15.72481 241 GLY B C 1
ATOM 8469 O O . GLY B 1 241 ? -3.01092 -29.94330 -15.81938 1.000 15.37184 241 GLY B O 1
ATOM 8473 N N . THR B 1 242 ? -2.02879 -28.02735 -16.50934 1.000 17.61147 242 THR B N 1
ATOM 8474 C CA . THR B 1 242 ? -2.39971 -27.26075 -15.33752 1.000 19.72662 242 THR B CA 1
ATOM 8475 C C . THR B 1 242 ? -3.32070 -26.13339 -15.77660 1.000 14.74929 242 THR B C 1
ATOM 8476 O O . THR B 1 242 ? -2.96895 -25.38515 -16.69676 1.000 20.66301 242 THR B O 1
ATOM 8487 N N . PRO B 1 243 ? -4.48288 -25.96004 -15.15371 1.000 15.69116 243 PRO B N 1
ATOM 8488 C CA . PRO B 1 243 ? -5.02154 -26.69495 -14.00101 1.000 17.44816 243 PRO B CA 1
ATOM 8489 C C . PRO B 1 243 ? -5.70949 -28.00679 -14.35300 1.000 18.44789 243 PRO B C 1
ATOM 8490 O O . PRO B 1 243 ? -6.02926 -28.78999 -13.46315 1.000 17.06960 243 PRO B O 1
ATOM 8501 N N . GLY B 1 244 ? -5.95856 -28.27920 -15.62844 1.000 16.37257 244 GLY B N 1
ATOM 8502 C CA . GLY B 1 244 ? -6.73224 -29.44762 -16.00892 1.000 16.29537 244 GLY B CA 1
ATOM 8503 C C . GLY B 1 244 ? -8.20010 -29.24779 -15.68247 1.000 17.16318 244 GLY B C 1
ATOM 8504 O O . GLY B 1 244 ? -8.62658 -28.21399 -15.15800 1.000 18.07107 244 GLY B O 1
ATOM 8508 N N . VAL B 1 245 ? -8.99038 -30.26300 -16.02061 1.000 16.68457 245 VAL B N 1
ATOM 8509 C CA . VAL B 1 245 ? -10.41765 -30.27566 -15.71760 1.000 14.60360 245 VAL B CA 1
ATOM 8510 C C . VAL B 1 245 ? -10.76453 -31.62099 -15.09049 1.000 19.62850 245 VAL B C 1
ATOM 8511 O O . VAL B 1 245 ? -11.00319 -31.71091 -13.88404 1.000 17.11766 245 VAL B O 1
ATOM 8524 N N . LEU B 1 246 ? -10.80066 -32.67786 -15.90947 1.000 15.33972 246 LEU B N 1
ATOM 8525 C CA . LEU B 1 246 ? -11.07273 -34.01310 -15.38361 1.000 16.42706 246 LEU B CA 1
ATOM 8526 C C . LEU B 1 246 ? -9.88245 -34.56269 -14.60532 1.000 14.65979 246 LEU B C 1
ATOM 8527 O O . LEU B 1 246 ? -10.06814 -35.33533 -13.66243 1.000 16.08679 246 LEU B O 1
ATOM 8543 N N . ILE B 1 247 ? -8.66620 -34.17603 -14.97695 1.000 16.82776 247 ILE B N 1
ATOM 8544 C CA . ILE B 1 247 ? -7.44849 -34.71641 -14.37344 1.000 18.67752 247 ILE B CA 1
ATOM 8545 C C . ILE B 1 247 ? -6.56420 -33.59247 -13.83918 1.000 19.39865 247 ILE B C 1
ATOM 8546 O O . ILE B 1 247 ? -5.65671 -33.12411 -14.54541 1.000 18.15147 247 ILE B O 1
ATOM 8562 N N . PRO B 1 248 ? -6.77910 -33.13094 -12.61240 1.000 22.22519 248 PRO B N 1
ATOM 8563 C CA . PRO B 1 248 ? -5.91556 -32.07791 -12.05593 1.000 21.42036 248 PRO B CA 1
ATOM 8564 C C . PRO B 1 248 ? -4.50144 -32.58936 -11.85210 1.000 18.41978 248 PRO B C 1
ATOM 8565 O O . PRO B 1 248 ? -4.25695 -33.80775 -11.85305 1.000 16.48862 248 PRO B O 1
ATOM 8576 N N . PRO B 1 249 ? -3.53544 -31.68743 -11.68653 1.000 19.35888 249 PRO B N 1
ATOM 8577 C CA . PRO B 1 249 ? -2.14520 -32.13481 -11.48927 1.000 23.07926 249 PRO B CA 1
ATOM 8578 C C . PRO B 1 249 ? -1.97968 -33.16721 -10.38538 1.000 19.67252 249 PRO B C 1
ATOM 8579 O O . PRO B 1 249 ? -1.15237 -34.08065 -10.51740 1.000 20.51039 249 PRO B O 1
ATOM 8590 N N . ALA B 1 250 ? -2.74857 -33.05028 -9.29755 1.000 23.03260 250 ALA B N 1
ATOM 8591 C CA . ALA B 1 250 ? -2.61978 -34.00797 -8.20394 1.000 22.56214 250 ALA B CA 1
ATOM 8592 C C . ALA B 1 250 ? -3.00338 -35.41279 -8.65020 1.000 25.16825 250 ALA B C 1
ATOM 8593 O O . ALA B 1 250 ? -2.34404 -36.39239 -8.27895 1.000 20.52858 250 ALA B O 1
ATOM 8600 N N . GLU B 1 251 ? -4.06144 -35.53069 -9.45761 1.000 22.14124 251 GLU B N 1
ATOM 8601 C CA . GLU B 1 251 ? -4.49360 -36.84727 -9.91164 1.000 20.68623 251 GLU B CA 1
ATOM 8602 C C . GLU B 1 251 ? -3.51397 -37.43288 -10.91857 1.000 19.73282 251 GLU B C 1
ATOM 8603 O O . GLU B 1 251 ? -3.24143 -38.63486 -10.89785 1.000 18.40293 251 GLU B O 1
ATOM 8615 N N . ALA B 1 252 ? -2.98474 -36.60802 -11.82084 1.000 18.54434 252 ALA B N 1
ATOM 8616 C CA . ALA B 1 252 ? -1.95640 -37.09986 -12.73072 1.000 19.62091 252 ALA B CA 1
ATOM 8617 C C . ALA B 1 252 ? -0.77712 -37.66392 -11.95022 1.000 16.86038 252 ALA B C 1
ATOM 8618 O O . ALA B 1 252 ? -0.19880 -38.68810 -12.33265 1.000 18.75282 252 ALA B O 1
ATOM 8625 N N . ALA B 1 253 ? -0.41219 -37.00526 -10.84902 1.000 19.69438 253 ALA B N 1
ATOM 8626 C CA . ALA B 1 253 ? 0.65430 -37.51127 -9.99091 1.000 23.84465 253 ALA B CA 1
ATOM 8627 C C . ALA B 1 253 ? 0.26787 -38.84981 -9.37431 1.000 20.21467 253 ALA B C 1
ATOM 8628 O O . ALA B 1 253 ? 1.04772 -39.80783 -9.40651 1.000 26.10355 253 ALA B O 1
ATOM 8635 N N . ARG B 1 254 ? -0.94249 -38.93521 -8.81233 1.000 21.87680 254 ARG B N 1
ATOM 8636 C CA . ARG B 1 254 ? -1.38067 -40.18214 -8.19586 1.000 17.58827 254 ARG B CA 1
ATOM 8637 C C . ARG B 1 254 ? -1.30247 -41.33908 -9.18479 1.000 19.90789 254 ARG B C 1
ATOM 8638 O O . ARG B 1 254 ? -0.81421 -42.42845 -8.85034 1.000 24.64300 254 ARG B O 1
ATOM 8659 N N . LEU B 1 255 ? -1.74982 -41.10533 -10.42065 1.000 18.33140 255 LEU B N 1
ATOM 8660 C CA . LEU B 1 255 ? -1.78718 -42.17033 -11.41944 1.000 17.99448 255 LEU B CA 1
ATOM 8661 C C . LEU B 1 255 ? -0.39362 -42.52497 -11.92723 1.000 24.83237 255 LEU B C 1
ATOM 8662 O O . LEU B 1 255 ? -0.11484 -43.69145 -12.23426 1.000 23.27437 255 LEU B O 1
ATOM 8678 N N . ALA B 1 256 ? 0.48764 -41.52954 -12.04327 1.000 24.01721 256 ALA B N 1
ATOM 8679 C CA . ALA B 1 256 ? 1.82419 -41.77406 -12.57998 1.000 26.35716 256 ALA B CA 1
ATOM 8680 C C . ALA B 1 256 ? 2.52325 -42.93835 -11.88661 1.000 31.44099 256 ALA B C 1
ATOM 8681 O O . ALA B 1 256 ? 3.25516 -43.70382 -12.52785 1.000 34.36349 256 ALA B O 1
ATOM 8688 N N . LYS B 1 257 ? 2.31207 -43.09535 -10.58509 1.000 37.53922 257 LYS B N 1
ATOM 8689 C CA A LYS B 1 257 ? 2.94521 -44.17647 -9.83995 0.205 41.41489 257 LYS B CA 1
ATOM 8690 C CA B LYS B 1 257 ? 2.94152 -44.17233 -9.83126 0.795 41.42568 257 LYS B CA 1
ATOM 8691 C C . LYS B 1 257 ? 2.03579 -45.37835 -9.63564 1.000 41.27647 257 LYS B C 1
ATOM 8692 O O . LYS B 1 257 ? 2.53064 -46.50895 -9.57493 1.000 44.07793 257 LYS B O 1
ATOM 8729 N N . SER B 1 258 ? 0.72324 -45.16673 -9.53120 1.000 22.67114 258 SER B N 1
ATOM 8730 C CA . SER B 1 258 ? -0.18033 -46.28119 -9.27267 1.000 28.84710 258 SER B CA 1
ATOM 8731 C C . SER B 1 258 ? -0.41286 -47.14350 -10.50864 1.000 26.21253 258 SER B C 1
ATOM 8732 O O . SER B 1 258 ? -0.61163 -48.35677 -10.37870 1.000 27.79794 258 SER B O 1
ATOM 8740 N N . LEU B 1 259 ? -0.39370 -46.55810 -11.69837 1.000 26.88083 259 LEU B N 1
ATOM 8741 C CA . LEU B 1 259 ? -0.62384 -47.33819 -12.91226 1.000 17.70979 259 LEU B CA 1
ATOM 8742 C C . LEU B 1 259 ? 0.67389 -47.99657 -13.36329 1.000 20.81691 259 LEU B C 1
ATOM 8743 O O . LEU B 1 259 ? 1.71178 -47.33013 -13.41989 1.000 17.82342 259 LEU B O 1
ATOM 8759 N N . PRO B 1 260 ? 0.65707 -49.28433 -13.69951 1.000 17.40302 260 PRO B N 1
ATOM 8760 C CA . PRO B 1 260 ? 1.89208 -49.93726 -14.14981 1.000 17.36840 260 PRO B CA 1
ATOM 8761 C C . PRO B 1 260 ? 2.32937 -49.44106 -15.51986 1.000 17.51590 260 PRO B C 1
ATOM 8762 O O . PRO B 1 260 ? 1.50972 -49.13331 -16.38865 1.000 17.98460 260 PRO B O 1
ATOM 8773 N N . ASN B 1 261 ? 3.64845 -49.36945 -15.70721 1.000 16.99263 261 ASN B N 1
ATOM 8774 C CA A ASN B 1 261 ? 4.21904 -49.07149 -17.01540 0.555 16.68199 261 ASN B CA 1
ATOM 8775 C CA B ASN B 1 261 ? 4.24985 -49.04765 -17.00069 0.445 16.69090 261 ASN B CA 1
ATOM 8776 C C . ASN B 1 261 ? 3.63148 -47.78139 -17.58320 1.000 16.53333 261 ASN B C 1
ATOM 8777 O O . ASN B 1 261 ? 3.23428 -47.71750 -18.75093 1.000 17.08238 261 ASN B O 1
ATOM 8798 N N . CYS B 1 262 ? 3.57090 -46.74937 -16.74535 1.000 15.86673 262 CYS B N 1
ATOM 8799 C CA . CYS B 1 262 ? 2.96230 -45.48027 -17.10860 1.000 16.71595 262 CYS B CA 1
ATOM 8800 C C . CYS B 1 262 ? 3.98820 -44.36058 -17.05783 1.000 20.18972 262 CYS B C 1
ATOM 8801 O O . CYS B 1 262 ? 4.75284 -44.25195 -16.09260 1.000 25.09167 262 CYS B O 1
ATOM 8809 N N . LYS B 1 263 ? 4.00057 -43.53807 -18.10113 1.000 15.35532 263 LYS B N 1
ATOM 8810 C CA . LYS B 1 263 ? 4.75030 -42.29042 -18.13661 1.000 20.36480 263 LYS B CA 1
ATOM 8811 C C . LYS B 1 263 ? 3.76148 -41.13670 -18.20659 1.000 16.90727 263 LYS B C 1
ATOM 8812 O O . LYS B 1 263 ? 2.87661 -41.12695 -19.06922 1.000 15.70635 263 LYS B O 1
ATOM 8831 N N . ALA B 1 264 ? 3.90227 -40.17958 -17.29370 1.000 16.22772 264 ALA B N 1
ATOM 8832 C CA . ALA B 1 264 ? 3.06910 -38.98296 -17.27400 1.000 15.93472 264 ALA B CA 1
ATOM 8833 C C . ALA B 1 264 ? 3.86060 -37.82853 -17.86871 1.000 18.21958 264 ALA B C 1
ATOM 8834 O O . ALA B 1 264 ? 5.03826 -37.65250 -17.53412 1.000 19.74719 264 ALA B O 1
ATOM 8841 N N . VAL B 1 265 ? 3.22809 -37.05932 -18.75177 1.000 16.68799 265 VAL B N 1
ATOM 8842 C CA . VAL B 1 265 ? 3.88609 -35.97944 -19.47774 1.000 13.35599 265 VAL B CA 1
ATOM 8843 C C . VAL B 1 265 ? 3.12858 -34.68066 -19.23442 1.000 15.52570 265 VAL B C 1
ATOM 8844 O O . VAL B 1 265 ? 1.93862 -34.56983 -19.56690 1.000 14.67441 265 VAL B O 1
ATOM 8857 N N . ASP B 1 266 ? 3.83116 -33.69650 -18.67244 1.000 18.95219 266 ASP B N 1
ATOM 8858 C CA . ASP B 1 266 ? 3.26915 -32.37770 -18.40617 1.000 15.98953 266 ASP B CA 1
ATOM 8859 C C . ASP B 1 266 ? 3.32001 -31.55285 -19.68397 1.000 17.15980 266 ASP B C 1
ATOM 8860 O O . ASP B 1 266 ? 4.40574 -31.32025 -20.22967 1.000 20.18373 266 ASP B O 1
ATOM 8869 N N . ILE B 1 267 ? 2.15101 -31.11419 -20.16812 1.000 14.74648 267 ILE B N 1
ATOM 8870 C CA . ILE B 1 267 ? 2.11218 -30.32966 -21.40144 1.000 16.68184 267 ILE B CA 1
ATOM 8871 C C . ILE B 1 267 ? 2.16292 -28.82668 -21.14383 1.000 18.69832 267 ILE B C 1
ATOM 8872 O O . ILE B 1 267 ? 2.13174 -28.03543 -22.10044 1.000 18.65439 267 ILE B O 1
ATOM 8888 N N . GLY B 1 268 ? 2.24010 -28.40926 -19.88403 1.000 17.39795 268 GLY B N 1
ATOM 8889 C CA . GLY B 1 268 ? 2.17334 -27.01204 -19.53277 1.000 17.14945 268 GLY B CA 1
ATOM 8890 C C . GLY B 1 268 ? 0.74733 -26.59018 -19.25653 1.000 19.22098 268 GLY B C 1
ATOM 8891 O O . GLY B 1 268 ? -0.07657 -27.38380 -18.78937 1.000 16.98559 268 GLY B O 1
ATOM 8895 N N . PRO B 1 269 ? 0.42593 -25.32829 -19.53245 1.000 20.63179 269 PRO B N 1
ATOM 8896 C CA . PRO B 1 269 ? -0.95234 -24.86837 -19.33220 1.000 17.24233 269 PRO B CA 1
ATOM 8897 C C . PRO B 1 269 ? -1.92930 -25.71130 -20.13226 1.000 15.53586 269 PRO B C 1
ATOM 8898 O O . PRO B 1 269 ? -1.69194 -26.03184 -21.29766 1.000 19.28731 269 PRO B O 1
ATOM 8909 N N . GLY B 1 270 ? -3.03937 -26.06540 -19.49436 1.000 15.53170 270 GLY B N 1
ATOM 8910 C CA . GLY B 1 270 ? -4.06382 -26.85184 -20.15047 1.000 18.18862 270 GLY B CA 1
ATOM 8911 C C . GLY B 1 270 ? -5.31051 -27.01053 -19.30949 1.000 14.95857 270 GLY B C 1
ATOM 8912 O O . GLY B 1 270 ? -5.23279 -26.99754 -18.07456 1.000 15.18272 270 GLY B O 1
ATOM 8916 N N . LEU B 1 271 ? -6.45630 -27.16975 -19.97718 1.000 14.77119 271 LEU B N 1
ATOM 8917 C CA . LEU B 1 271 ? -7.72905 -27.35659 -19.31220 1.000 13.26279 271 LEU B CA 1
ATOM 8918 C C . LEU B 1 271 ? -8.23277 -28.73510 -19.70459 1.000 15.36435 271 LEU B C 1
ATOM 8919 O O . LEU B 1 271 ? -7.81417 -29.73688 -19.11123 1.000 15.96815 271 LEU B O 1
ATOM 8935 N N . ASN B 1 272 ? -9.11747 -28.83810 -20.69285 1.000 11.78064 272 ASN B N 1
ATOM 8936 C CA . ASN B 1 272 ? -9.59902 -30.13477 -21.15561 1.000 12.53182 272 ASN B CA 1
ATOM 8937 C C . ASN B 1 272 ? -9.05120 -30.53016 -22.51864 1.000 12.8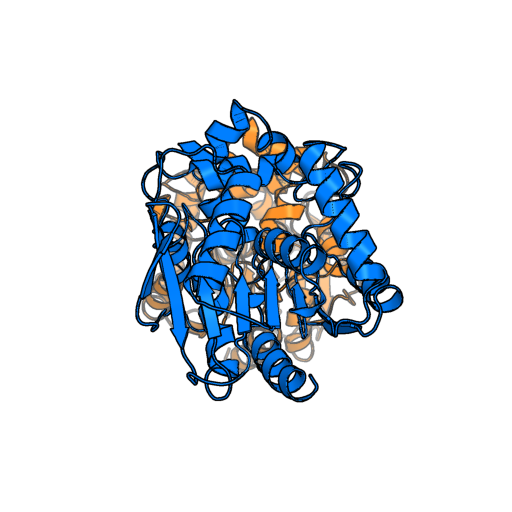1241 272 ASN B C 1
ATOM 8938 O O . ASN B 1 272 ? -8.55937 -31.65175 -22.67774 1.000 11.58606 272 ASN B O 1
ATOM 8949 N N . LEU B 1 273 ? -9.12716 -29.64940 -23.51573 1.000 12.74054 273 LEU B N 1
ATOM 8950 C CA . LEU B 1 273 ? -8.68121 -29.97266 -24.87404 1.000 11.99885 273 LEU B CA 1
ATOM 8951 C C . LEU B 1 273 ? -7.17671 -29.71485 -24.98754 1.000 11.89356 273 LEU B C 1
ATOM 8952 O O . LEU B 1 273 ? -6.71174 -28.77317 -25.64301 1.000 11.59522 273 LEU B O 1
ATOM 8968 N N . LEU B 1 274 ? -6.40448 -30.57402 -24.31587 1.000 11.62083 274 LEU B N 1
ATOM 8969 C CA . LEU B 1 274 ? -4.95666 -30.40207 -24.28401 1.000 12.82863 274 LEU B CA 1
ATOM 8970 C C . LEU B 1 274 ? -4.35551 -30.39062 -25.68452 1.000 13.33001 274 LEU B C 1
ATOM 8971 O O . LEU B 1 274 ? -3.34323 -29.72520 -25.91716 1.000 14.15220 274 LEU B O 1
ATOM 8987 N N . GLN B 1 275 ? -4.96539 -31.11017 -26.62612 1.000 11.80021 275 GLN B N 1
ATOM 8988 C CA . GLN B 1 275 ? -4.47713 -31.13436 -27.99561 1.000 11.59642 275 GLN B CA 1
ATOM 8989 C C . GLN B 1 275 ? -4.44781 -29.73771 -28.60316 1.000 12.14017 275 GLN B C 1
ATOM 8990 O O . GLN B 1 275 ? -3.68417 -29.47795 -29.53940 1.000 12.75753 275 GLN B O 1
ATOM 9004 N N . GLU B 1 276 ? -5.31674 -28.85030 -28.14192 1.000 13.31195 276 GLU B N 1
ATOM 9005 C CA . GLU B 1 276 ? -5.35903 -27.50909 -28.70600 1.000 15.02256 276 GLU B CA 1
ATOM 9006 C C . GLU B 1 276 ? -4.33174 -26.57585 -28.07976 1.000 14.35344 276 GLU B C 1
ATOM 9007 O O . GLU B 1 276 ? -4.02099 -25.53485 -28.66728 1.000 15.77280 276 GLU B O 1
ATOM 9019 N N . ASP B 1 277 ? -3.78829 -26.92619 -26.91992 1.000 13.79800 277 ASP B N 1
ATOM 9020 C CA . ASP B 1 277 ? -2.81067 -26.07572 -26.25576 1.000 14.09059 277 ASP B CA 1
ATOM 9021 C C . ASP B 1 277 ? -1.36516 -26.45826 -26.56245 1.000 15.84387 277 ASP B C 1
ATOM 9022 O O . ASP B 1 277 ? -0.51237 -25.57123 -26.66904 1.000 17.24590 277 ASP B O 1
ATOM 9031 N N . ASN B 1 278 ? -1.06291 -27.75078 -26.72681 1.000 15.07204 278 ASN B N 1
ATOM 9032 C CA . ASN B 1 278 ? 0.30471 -28.17246 -27.01398 1.000 15.67690 278 ASN B CA 1
ATOM 9033 C C . ASN B 1 278 ? 0.32470 -29.38004 -27.94561 1.000 13.75258 278 ASN B C 1
ATOM 9034 O O . ASN B 1 278 ? 0.77550 -30.47065 -27.54682 1.000 13.94443 278 ASN B O 1
ATOM 9045 N N . PRO B 1 279 ? -0.15496 -29.22499 -29.18204 1.000 12.86984 279 PRO B N 1
ATOM 9046 C CA . PRO B 1 279 ? -0.10999 -30.34895 -30.12522 1.000 14.69363 279 PRO B CA 1
ATOM 9047 C C . PRO B 1 279 ? 1.29598 -30.78715 -30.46090 1.000 14.91390 279 PRO B C 1
ATOM 9048 O O . PRO B 1 279 ? 1.51469 -31.98246 -30.70049 1.000 15.17471 279 PRO B O 1
ATOM 9059 N N . ASP B 1 280 ? 2.25906 -29.85904 -30.49599 1.000 17.42118 280 ASP B N 1
ATOM 9060 C CA . ASP B 1 280 ? 3.62507 -30.22639 -30.85434 1.000 19.20254 280 ASP B CA 1
ATOM 9061 C C . ASP B 1 280 ? 4.16752 -31.28543 -29.90354 1.000 13.57788 280 ASP B C 1
ATOM 9062 O O . ASP B 1 280 ? 4.75476 -32.28716 -30.33300 1.000 15.09924 280 ASP B O 1
ATOM 9071 N N . LEU B 1 281 ? 3.99816 -31.06816 -28.59832 1.000 13.88460 281 LEU B N 1
ATOM 9072 C CA . LEU B 1 281 ? 4.54232 -32.00917 -27.62795 1.000 14.91476 281 LEU B CA 1
ATOM 9073 C C . LEU B 1 281 ? 3.74624 -33.30631 -27.60431 1.000 14.48485 281 LEU B C 1
ATOM 9074 O O . LEU B 1 281 ? 4.33110 -34.39196 -27.54294 1.000 14.95846 281 LEU B O 1
ATOM 9090 N N . ILE B 1 282 ? 2.41277 -33.21930 -27.64891 1.000 12.63644 282 ILE B N 1
ATOM 9091 C CA . ILE B 1 282 ? 1.59826 -34.42950 -27.57931 1.000 12.66053 282 ILE B CA 1
ATOM 9092 C C . ILE B 1 282 ? 1.86520 -35.31775 -28.78267 1.000 11.59323 282 ILE B C 1
ATOM 9093 O O . ILE B 1 282 ? 2.08155 -36.52353 -28.64763 1.000 12.24452 282 ILE B O 1
ATOM 9109 N N . GLY B 1 283 ? 1.87666 -34.73346 -29.97985 1.000 11.64219 283 GLY B N 1
ATOM 9110 C CA . GLY B 1 283 ? 2.14126 -35.53233 -31.16508 1.000 13.47752 283 GLY B CA 1
ATOM 9111 C C . GLY B 1 283 ? 3.56001 -36.07277 -31.20731 1.000 13.11055 283 GLY B C 1
ATOM 9112 O O . GLY B 1 283 ? 3.78070 -37.24564 -31.53620 1.000 12.69590 283 GLY B O 1
ATOM 9116 N N . SER B 1 284 ? 4.54957 -35.22288 -30.88537 1.000 13.72718 284 SER B N 1
ATOM 9117 C CA . SER B 1 284 ? 5.94169 -35.66415 -30.92711 1.000 13.91404 284 SER B CA 1
ATOM 9118 C C . SER B 1 284 ? 6.22305 -36.72862 -29.87243 1.000 14.06596 284 SER B C 1
ATOM 9119 O O . SER B 1 284 ? 6.97176 -37.67674 -30.13253 1.000 14.45916 284 SER B O 1
ATOM 9127 N N A GLU B 1 285 ? 5.62661 -36.59380 -28.68434 0.586 13.79617 285 GLU B N 1
ATOM 9128 N N B GLU B 1 285 ? 5.64054 -36.58697 -28.67763 0.414 13.78214 285 GLU B N 1
ATOM 9129 C CA A GLU B 1 285 ? 5.84116 -37.58477 -27.63377 0.586 14.44441 285 GLU B CA 1
ATOM 9130 C CA B GLU B 1 285 ? 5.84793 -37.59109 -27.63809 0.414 14.44593 285 GLU B CA 1
ATOM 9131 C C A GLU B 1 285 ? 5.20180 -38.92285 -27.99010 0.586 14.65624 285 GLU B C 1
ATOM 9132 C C B GLU B 1 285 ? 5.21685 -38.92543 -28.01949 0.414 14.67255 285 GLU B C 1
ATOM 9133 O O A GLU B 1 285 ? 5.77803 -39.98154 -27.72332 0.586 14.40902 285 GLU B O 1
ATOM 9134 O O B GLU B 1 285 ? 5.81247 -39.98467 -27.79824 0.414 14.41130 285 GLU B O 1
ATOM 9157 N N . ILE B 1 286 ? 4.00640 -38.89769 -28.58153 1.000 13.68738 286 ILE B N 1
ATOM 9158 C CA . ILE B 1 286 ? 3.37664 -40.14046 -29.02579 1.000 14.49705 286 ILE B CA 1
ATOM 9159 C C . ILE B 1 286 ? 4.26709 -40.85027 -30.03999 1.000 11.50814 286 ILE B C 1
ATOM 9160 O O . ILE B 1 286 ? 4.48756 -42.06670 -29.96378 1.000 11.94236 286 ILE B O 1
ATOM 9177 N N . ALA B 1 287 ? 4.81021 -40.09949 -30.99791 1.000 13.17229 287 ALA B N 1
ATOM 9178 C CA . ALA B 1 287 ? 5.66299 -40.70823 -32.01423 1.000 14.80018 287 ALA B CA 1
ATOM 9179 C C . ALA B 1 287 ? 6.88565 -41.38307 -31.39159 1.000 14.09953 287 ALA B C 1
ATOM 9180 O O . ALA B 1 287 ? 7.24511 -42.50223 -31.76716 1.000 15.58882 287 ALA B O 1
ATOM 9187 N N . ARG B 1 288 ? 7.53181 -40.72214 -30.42998 1.000 15.49938 288 ARG B N 1
ATOM 9188 C CA . ARG B 1 288 ? 8.67059 -41.33326 -29.75129 1.000 15.71470 288 ARG B CA 1
ATOM 9189 C C . ARG B 1 288 ? 8.22556 -42.56254 -28.96634 1.000 12.95622 288 ARG B C 1
ATOM 9190 O O . ARG B 1 288 ? 8.90380 -43.59826 -28.96593 1.000 15.35532 288 ARG B O 1
ATOM 9211 N N . TRP B 1 289 ? 7.07774 -42.46301 -28.29170 1.000 14.47320 289 TRP B N 1
ATOM 9212 C CA . TRP B 1 289 ? 6.57787 -43.56464 -27.47407 1.000 13.64183 289 TRP B CA 1
ATOM 9213 C C . TRP B 1 289 ? 6.23102 -44.76879 -28.33233 1.000 15.10687 289 TRP B C 1
ATOM 9214 O O . TRP B 1 289 ? 6.47404 -45.90664 -27.92369 1.000 14.88298 289 TRP B O 1
ATOM 9235 N N . LEU B 1 290 ? 5.68570 -44.54261 -29.53229 1.000 13.68557 290 LEU B N 1
ATOM 9236 C CA . LEU B 1 290 ? 5.34199 -45.65726 -30.40454 1.000 14.60496 290 LEU B CA 1
ATOM 9237 C C . LEU B 1 290 ? 6.56639 -46.49376 -30.75013 1.000 14.54417 290 LEU B C 1
ATOM 9238 O O . LEU B 1 290 ? 6.45141 -47.70655 -30.95897 1.000 17.27618 290 LEU B O 1
ATOM 9254 N N . SER B 1 291 ? 7.74305 -45.86457 -30.81662 1.000 17.20473 291 SER B N 1
ATOM 9255 C CA . SER B 1 291 ? 8.95964 -46.58341 -31.16032 1.000 16.19470 291 SER B CA 1
ATOM 9256 C C . SER B 1 291 ? 9.34898 -47.60317 -30.10211 1.000 21.11768 291 SER B C 1
ATOM 9257 O O . SER B 1 291 ? 10.16765 -48.48107 -30.39088 1.000 22.22460 291 SER B O 1
ATOM 9265 N N . THR B 1 292 ? 8.79384 -47.50497 -28.89053 1.000 21.93393 292 THR B N 1
ATOM 9266 C CA . THR B 1 292 ? 9.10706 -48.43909 -27.81608 1.000 21.19008 292 THR B CA 1
ATOM 9267 C C . THR B 1 292 ? 8.09631 -49.57178 -27.68006 1.000 21.47183 292 THR B C 1
ATOM 9268 O O . THR B 1 292 ? 8.31114 -50.47397 -26.86306 1.000 30.73701 292 THR B O 1
ATOM 9279 N N . LEU B 1 293 ? 7.01184 -49.55406 -28.44720 1.000 18.79387 293 LEU B N 1
ATOM 9280 C CA . LEU B 1 293 ? 5.95926 -50.55585 -28.30265 1.000 24.48225 293 LEU B CA 1
ATOM 9281 C C . LEU B 1 293 ? 6.23263 -51.78294 -29.17370 1.000 23.46414 293 LEU B C 1
ATOM 9282 O O . LEU B 1 293 ? 5.87506 -52.90251 -28.80449 1.000 28.29551 293 LEU B O 1
#

B-factor: mean 19.64, std 7.78, range [9.32, 70.35]

Radius of gyration: 26.75 Å; Cα contacts (8 Å, |Δi|>4): 1143; chains: 2; bounding box: 48×80×53 Å

Nearest PDB structures (foldseek):
  8j1o-assembly1_A  TM=9.999E-01  e=5.752E-63  Rhodococcus sp. (in: high G+C Gram-positive bacteria)
  6zvv-assembly2_B  TM=9.992E-01  e=2.546E-62  Rhodococcus sp. (in: high G+C Gram-positive bacteria)
  7zbd-assembly2_B  TM=9.970E-01  e=2.129E-62  Rhodococcus sp. (in: high G+C Gram-positive bacteria)
  6zvu-assembly1_A  TM=9.994E-01  e=1.517E-61  Rhodococcus sp. (in: high G+C Gram-positive bacteria)
  8b6s-assembly2_B  TM=9.964E-01  e=1.429E-61  Rhodococcus sp. (in: high G+C Gram-positive bacteria)

Secondary structure (DSSP, 8-state):
---------EEEEETTEEEEEEEES-SSS--EEEE--TT--GGGGTTTHHHHTTTS-EEEEPPTTSTTS---S----HHHHHHHHHHHHHHTT--SEEEEEEEHHHHHHHHHHHH-GGGEEEEEEEEE---B-SGGGS-GGGHHHHHHHTSSSHHHIIIIIS-HIIIIITGGG-SSPPPHHHHHHHHGGGSSGGG-HHHHHHHHHS-BTTBSHHHHHHHHHHHHHHHH--S-EEEEEEEE-SSS-HHHHHHHHHHSTTEEEEEEEEESS-HHHH-HHHHHHHHHHHHTT-/---------EEEEETTEEEEEEEES-SSS--EEEE--TT--GGGGTTTHHHHTTTS-EEEEPPTTSTTS---S----HHHHHHHHHHHHHHTT--SEEEEEEEHHHHHHHHHHHHSGGGEEEEEEEEE---B-SGGGS-GGGHHHHHHHTSSSHHHIIIIIS-HIIIIITGGG-SSPPPHHHHHHHHGGGSSGGG-HHHHHHHHHS-BTTBSHHHHHHHHHHHHHHHH----EEEEEEEE-SSS-HHHHHHHHHHSTTEEEEEEEEESS-HHHH-HHHHHHHHHHHHTT-

Sequence (580 aa):
IGTGFPFDPHYVEVLGERMHYVDVGPRRDGTPVLFLHGNPTSSYVWRNIIPHVAPTHRCIAPDLIGMGKSDKPDLGYFFDDHVRFMDAFIEALGLEEVVLVIHDWGSALGFHWAKRNPERVKGIAFMEFIIRPIPTWDDEWPEFARETFQAFRTTDVGRKLIIDQNVFIEGTLPMGVVRPLTEVEMDHYREPFLNPVDREPLWRFPNELPIAGEPANIVALVEEYMDWLHQSPVPKLLFWGTPGVLIPPAEAARLAKSLPNNCKAVDIGPGLNLLQEDNPDLIGSEIARWLSTLIGTGFPFDPHYVEVLGERMHYVDVGPRDGTPVLFLHGNPTSSYVWRNIIPHVAPTHRCIAPDLIGMGKSDKPDLGYFFDDHVRFMDAFIEALGLEEVVLVIHDWGSALGFHWAKRNPERVKGIAFMEFIRPIPTWDEWPEFARETFQAFRTTDVGRKLIIDQNVFIEGTLPMGVVRPLTEVEMDHYREPFLNPVDREPLWRFPNELPIAGEPANIVALVEEYMDWLHQSPVPKLLFWGTPGVLIPPAEAARLAKKSLPNNCKAVDIGPGLNLLQEDNPDLIGSEEIARWLSTL

Solvent-accessible surface area: 22419 Å² total; per-residue (Å²): 103,40,45,45,37,116,22,100,74,60,93,26,133,2,101,61,44,109,0,1,24,0,18,37,29,47,141,115,60,46,10,0,0,0,3,0,0,10,3,4,12,2,7,3,0,5,31,0,0,70,62,0,20,101,95,51,34,0,0,0,1,2,2,1,1,0,9,96,4,35,73,25,153,56,30,8,84,2,86,18,2,18,104,8,6,27,20,0,2,134,56,33,58,10,128,74,0,6,1,0,0,2,14,4,0,0,0,6,0,0,20,16,0,63,104,37,60,169,81,9,99,0,0,0,0,0,2,0,4,40,31,9,80,53,50,112,88,7,26,134,125,11,56,115,55,22,75,27,0,44,53,105,86,69,0,75,117,41,0,20,94,95,13,38,9,0,68,24,34,1,35,99,5,6,26,38,36,24,63,136,79,0,15,71,60,4,46,111,20,1,128,80,64,124,40,19,41,3,0,6,52,0,1,22,5,10,2,1,48,36,110,25,71,94,3,22,42,29,0,84,85,0,16,96,40,0,65,148,8,110,12,37,2,0,0,0,50,1,67,59,2,20,17,1,47,46,67,21,1,64,138,6,46,172,35,8,49,94,31,96,39,16,78,6,25,69,0,31,17,4,0,2,1,29,38,4,96,57,0,0,52,34,0,36,106,11,9,96,87,75,102,38,46,43,36,111,21,108,76,64,112,27,134,4,100,61,44,138,0,0,25,0,17,40,31,56,135,127,64,34,11,0,0,0,2,1,0,11,4,2,13,2,7,3,0,5,30,0,0,70,64,0,16,98,93,48,40,0,0,0,0,2,2,1,1,0,8,95,4,28,73,24,152,52,32,9,81,2,86,19,2,14,98,7,6,36,19,0,2,133,55,32,50,11,134,71,0,6,1,0,0,2,12,4,0,0,0,6,0,0,20,13,0,54,99,38,60,170,78,10,78,0,0,0,0,0,1,0,1,14,33,4,90,74,50,115,68,4,21,106,123,18,53,129,60,19,72,27,0,45,52,102,101,81,0,78,125,45,0,22,72,84,15,38,10,0,81,15,31,1,40,98,6,5,18,46,37,21,62,112,80,1,12,75,66,6,47,114,20,2,127,76,65,122,40,18,42,3,0,8,48,1,0,24,5,10,2,1,42,41,113,32,76,94,2,20,44,31,0,83,86,0,17,89,40,0,70,148,10,106,13,36,2,1,0,0,47,0,71,44,2,22,5,0,33,47,63,20,1,64,146,5,32,185,53,4,46,95,26,113,32,11,77,7,23,89,0,9,15,4,0,3,1,30,36,4,100,46,0,0,30,32,0,31,130,24,14,97,107,65

Foldseek 3Di:
DDLDQPFDWDWDQFPNWIKTKGWAADDDDAAEEEFEAPPAACSLCRLQVVLARPHHIYIGIGFALHQPIDQDDDLQALVVSLRRVVRVCVRVVHAAHEYEAAESRQLSVLLVCLVPVVRYQEYEYELYAAAAQALVSADPVCSVVLVLLQDPPSVCCCCLVVVCCLVPVVQVQWPDGDDPSNSCSSCVSCVDSVSRSNNSNSSNLRNHNCPPVVSNVSRNSSVVVQLVDQRAYEYEYEPCEGSQGPVNLVVCVVRGHNYDYHYQYHGYRSSCNHRSPCNSNVVNVVVVVD/DDLDQPFDWDWDQFPNWIKIKGKAADPDDAAEEEFEDPPAACSLCRLQVVLARPPHIYMGIGFDLHQPIDFDPDLLALVVRLRRVVRVCVRVVHAAHEYEAAASRQLSVLLVCLVVVVRYQEYEYELYAAAAQALVSFDPVCSVVLVLLLDDPSNCCCCLVVVCCLVPVVQVQWPDGDDPSNSCSSCVSCVDSVSRSNNSNSSNLRNHNCPPVVSNVSNVSSVVVQLVDQRAYEYEYEPCEGSAGPVNLVVCQPSGHNYDYHYQYHGYGSSCVHHSPCNSNVVNVVVVVD

CATH classification: 3.40.50.1820

Organism: Rhodococcus sp. (NCBI:txid1831)